Protein AF-A0A2E6AW25-F1 (afdb_monomer_lite)

Foldseek 3Di:
DPQDPPPPPPADDCLDPVNVPPPVFDQADQPPQDPRRPNPDHHLRDPSNCQPPSNPHDQDACVRVPQDPDDPPHQAHQYPCRVVVVGHRPCNCQGRPLEWDCDPQFPGHRVSRNHYPVPGHQQAKAKAFDEAEEEEAFDKDKIAIDIDGPVFAWDWKAKDWDDDDDWDWPDRIDRMIITTHHRDFIKIKMWMWIAGPVRHIHDIDIYIYTYDFDALQLQQDDPDCPPAARAGPQAFPKGKHKFFWAAFFDDQARWTKGFHLPQPQFSGIETERDRVDHDDGGKIKIWTFGWHADVNQIYGDDTPDMDTHDGNHHHQAAEDAQVQLDWAHDPSVSSQARGKHKYFFKFFADADPVGWTWIHDPRGIAIEHANREDDDDDDDDHGDTAGMAIARWHDDPRTIYGHGNYPCNRHPPRNPLPQQLPLVPPPDLDVVSLVQLVCCQVVNDPGDPNSQSNQPPVPPSGRDPVSSVVSVVSHVD

Structure (mmCIF, N/CA/C/O backbone):
data_AF-A0A2E6AW25-F1
#
_entry.id   AF-A0A2E6AW25-F1
#
loop_
_atom_site.group_PDB
_atom_site.id
_atom_site.type_symbol
_atom_site.label_atom_id
_atom_site.label_alt_id
_atom_site.label_comp_id
_atom_site.label_asym_id
_atom_site.label_entity_id
_atom_site.label_seq_id
_atom_site.pdbx_PDB_ins_code
_atom_site.Cartn_x
_atom_site.Cartn_y
_atom_site.Cartn_z
_atom_site.occupancy
_atom_site.B_iso_or_equiv
_atom_site.auth_seq_id
_atom_site.auth_comp_id
_atom_site.auth_asym_id
_atom_site.auth_atom_id
_atom_site.pdbx_PDB_model_num
ATOM 1 N N . SER A 1 1 ? 68.554 -39.407 -11.249 1.00 62.28 1 SER A N 1
ATOM 2 C CA . SER A 1 1 ? 69.117 -39.681 -12.580 1.00 62.28 1 SER A CA 1
ATOM 3 C C . SER A 1 1 ? 69.833 -41.032 -12.660 1.00 62.28 1 SER A C 1
ATOM 5 O O . SER A 1 1 ? 70.989 -41.160 -12.247 1.00 62.28 1 SER A O 1
ATOM 7 N N . ASN A 1 2 ? 69.134 -42.074 -13.118 1.00 74.50 2 ASN A N 1
ATOM 8 C CA . ASN A 1 2 ? 69.702 -43.386 -13.464 1.00 74.50 2 ASN A CA 1
ATOM 9 C C . ASN A 1 2 ? 69.580 -43.688 -14.982 1.00 74.50 2 ASN A C 1
ATOM 11 O O . ASN A 1 2 ? 70.095 -44.720 -15.431 1.00 74.50 2 ASN A O 1
ATOM 15 N N . GLY A 1 3 ? 68.975 -42.779 -15.760 1.00 69.31 3 GLY A N 1
ATOM 16 C CA . GLY A 1 3 ? 68.749 -42.876 -17.201 1.00 69.31 3 GLY A CA 1
ATOM 17 C C . GLY A 1 3 ? 67.619 -43.830 -17.592 1.00 69.31 3 GLY A C 1
ATOM 18 O O . GLY A 1 3 ? 67.667 -44.395 -18.690 1.00 69.31 3 GLY A O 1
ATOM 19 N N . ILE A 1 4 ? 66.675 -44.095 -16.687 1.00 74.06 4 ILE A N 1
ATOM 20 C CA . ILE A 1 4 ? 65.560 -45.031 -16.855 1.00 74.06 4 ILE A CA 1
ATOM 21 C C . ILE A 1 4 ? 64.271 -44.333 -16.407 1.00 74.06 4 ILE A C 1
ATOM 23 O O . ILE A 1 4 ? 64.254 -43.673 -15.378 1.00 74.06 4 ILE A O 1
ATOM 27 N N . ASP A 1 5 ? 63.208 -44.529 -17.183 1.00 76.62 5 ASP A N 1
ATOM 28 C CA . ASP A 1 5 ? 61.829 -44.193 -16.818 1.00 76.62 5 ASP A CA 1
ATOM 29 C C . ASP A 1 5 ? 61.361 -45.223 -15.771 1.00 76.62 5 ASP A C 1
ATOM 31 O O . ASP A 1 5 ? 61.081 -46.386 -16.102 1.00 76.62 5 ASP A O 1
ATOM 35 N N . ASP A 1 6 ? 61.446 -44.848 -14.492 1.00 79.75 6 ASP A N 1
ATOM 36 C CA . ASP A 1 6 ? 61.236 -45.761 -13.364 1.00 79.75 6 ASP A CA 1
ATOM 37 C C . ASP A 1 6 ? 59.734 -46.010 -13.086 1.00 79.75 6 ASP A C 1
ATOM 39 O O . ASP A 1 6 ? 59.400 -47.030 -12.462 1.00 79.75 6 ASP A O 1
ATOM 43 N N . ASP A 1 7 ? 58.829 -45.149 -13.569 1.00 79.81 7 ASP A N 1
ATOM 44 C CA . ASP A 1 7 ? 57.385 -45.209 -13.298 1.00 79.81 7 ASP A CA 1
ATOM 45 C C . ASP A 1 7 ? 56.513 -45.505 -14.549 1.00 79.81 7 ASP A C 1
ATOM 47 O O . ASP A 1 7 ? 55.413 -46.066 -14.428 1.00 79.81 7 ASP A O 1
ATOM 51 N N . GLY A 1 8 ? 57.074 -45.324 -15.745 1.00 73.38 8 GLY A N 1
ATOM 52 C CA . GLY A 1 8 ? 56.552 -45.744 -17.040 1.00 73.38 8 GLY A CA 1
ATOM 53 C C . GLY A 1 8 ? 55.705 -44.705 -17.774 1.00 73.38 8 GLY A C 1
ATOM 54 O O . GLY A 1 8 ? 54.926 -45.112 -18.652 1.00 73.38 8 GLY A O 1
ATOM 55 N N . ASP A 1 9 ? 55.781 -43.426 -17.414 1.00 78.94 9 ASP A N 1
ATOM 56 C CA . ASP A 1 9 ? 54.966 -42.357 -17.999 1.00 78.94 9 ASP A CA 1
ATOM 57 C C . ASP A 1 9 ? 55.545 -41.756 -19.301 1.00 78.94 9 ASP A C 1
ATOM 59 O O . ASP A 1 9 ? 54.823 -41.105 -20.068 1.00 78.94 9 ASP A O 1
ATOM 63 N N . GLY A 1 10 ? 56.789 -42.114 -19.634 1.00 72.50 10 GLY A N 1
ATOM 64 C CA . GLY A 1 10 ? 57.488 -41.727 -20.854 1.00 72.50 10 GLY A CA 1
ATOM 65 C C . GLY A 1 10 ? 58.559 -40.651 -20.675 1.00 72.50 10 GLY A C 1
ATOM 66 O O . GLY A 1 10 ? 59.230 -40.350 -21.670 1.00 72.50 10 GLY A O 1
ATOM 67 N N . TYR A 1 11 ? 58.745 -40.125 -19.466 1.00 71.50 11 TYR A N 1
ATOM 68 C CA . TYR A 1 11 ? 59.770 -39.143 -19.118 1.00 71.50 11 TYR A CA 1
ATOM 69 C C . TYR A 1 11 ? 60.916 -39.800 -18.322 1.00 71.50 11 TYR A C 1
ATOM 71 O O . TYR A 1 11 ? 60.773 -40.901 -17.793 1.00 71.50 11 TYR A O 1
ATOM 79 N N . ILE A 1 12 ? 62.127 -39.224 -18.356 1.00 72.81 12 ILE A N 1
ATOM 80 C CA . ILE A 1 12 ? 63.312 -39.822 -17.714 1.00 72.81 12 ILE A CA 1
ATOM 81 C C . ILE A 1 12 ? 64.069 -38.812 -16.858 1.00 72.81 12 ILE A C 1
ATOM 83 O O . ILE A 1 12 ? 64.417 -37.730 -17.309 1.00 72.81 12 ILE A O 1
ATOM 87 N N . ASP A 1 13 ? 64.465 -39.240 -15.662 1.00 75.31 13 ASP A N 1
ATOM 88 C CA . ASP A 1 13 ? 65.323 -38.475 -14.758 1.00 75.31 13 ASP A CA 1
ATOM 89 C C . ASP A 1 13 ? 64.780 -37.078 -14.385 1.00 75.31 13 ASP A C 1
ATOM 91 O O . ASP A 1 13 ? 63.896 -37.026 -13.548 1.00 75.31 13 ASP A O 1
ATOM 95 N N . CYS A 1 14 ? 65.357 -35.974 -14.882 1.00 71.06 14 CYS A N 1
ATOM 96 C CA . CYS A 1 14 ? 64.913 -34.610 -14.533 1.00 71.06 14 CYS A CA 1
ATOM 97 C C . CYS A 1 14 ? 63.809 -34.094 -15.462 1.00 71.06 14 CYS A C 1
ATOM 99 O O . CYS A 1 14 ? 63.148 -33.133 -15.113 1.00 71.06 14 CYS A O 1
ATOM 101 N N . ASP A 1 15 ? 63.566 -34.785 -16.578 1.00 65.56 15 ASP A N 1
ATOM 102 C CA . ASP A 1 15 ? 62.485 -34.472 -17.516 1.00 65.56 15 ASP A CA 1
ATOM 103 C C . ASP A 1 15 ? 61.124 -35.012 -17.009 1.00 65.56 15 ASP A C 1
ATOM 105 O O . ASP A 1 15 ? 60.108 -34.876 -17.689 1.00 65.56 15 ASP A O 1
ATOM 109 N N . ASP A 1 16 ? 61.119 -35.721 -15.871 1.00 70.00 16 ASP A N 1
ATOM 110 C CA . ASP A 1 16 ? 59.965 -36.365 -15.234 1.00 70.00 16 ASP A CA 1
ATOM 111 C C . ASP A 1 16 ? 59.467 -35.509 -14.056 1.00 70.00 16 ASP A C 1
ATOM 113 O O . ASP A 1 16 ? 60.199 -35.300 -13.086 1.00 70.00 16 ASP A O 1
ATOM 117 N N . PHE A 1 17 ? 58.203 -35.069 -14.126 1.00 69.88 17 PHE A N 1
ATOM 118 C CA . PHE A 1 17 ? 57.546 -34.183 -13.151 1.00 69.88 17 PHE A CA 1
ATOM 119 C C . PHE A 1 17 ? 57.568 -34.724 -11.709 1.00 69.88 17 PHE A C 1
ATOM 121 O O . PHE A 1 17 ? 57.555 -33.970 -10.730 1.00 69.88 17 PHE A O 1
ATOM 128 N N . ASP A 1 18 ? 57.622 -36.048 -11.530 1.00 70.12 18 ASP A N 1
ATOM 129 C CA . ASP A 1 18 ? 57.731 -36.643 -10.196 1.00 70.12 18 ASP A CA 1
ATOM 130 C C . ASP A 1 18 ? 59.129 -36.421 -9.565 1.00 70.12 18 ASP A C 1
ATOM 132 O O . ASP A 1 18 ? 59.319 -36.658 -8.361 1.00 70.12 18 ASP A O 1
ATOM 136 N N . CYS A 1 19 ? 60.099 -35.913 -10.338 1.00 70.06 19 CYS A N 1
ATOM 137 C CA . CYS A 1 19 ? 61.473 -35.621 -9.929 1.00 70.06 19 CYS A CA 1
ATOM 138 C C . CYS A 1 19 ? 61.798 -34.125 -9.716 1.00 70.06 19 CYS A C 1
ATOM 140 O O . CYS A 1 19 ? 62.898 -33.853 -9.223 1.00 70.06 19 CYS A O 1
ATOM 142 N N . ASP A 1 20 ? 60.863 -33.186 -9.933 1.00 63.09 20 ASP A N 1
ATOM 143 C CA . ASP A 1 20 ? 61.022 -31.704 -9.874 1.00 63.09 20 ASP A CA 1
ATOM 144 C C . ASP A 1 20 ? 61.648 -31.133 -8.584 1.00 63.09 20 ASP A C 1
ATOM 146 O O . ASP A 1 20 ? 62.004 -29.961 -8.484 1.00 63.09 20 ASP A O 1
ATOM 150 N N . ASN A 1 21 ? 61.764 -31.938 -7.527 1.00 57.97 21 ASN A N 1
ATOM 151 C CA . ASN A 1 21 ? 62.342 -31.520 -6.247 1.00 57.97 21 ASN A CA 1
ATOM 152 C C . ASN A 1 21 ? 63.506 -32.409 -5.776 1.00 57.97 21 ASN A C 1
ATOM 154 O O . ASN A 1 21 ? 63.920 -32.331 -4.609 1.00 57.97 21 ASN A O 1
ATOM 158 N N . ASP A 1 22 ? 64.047 -33.273 -6.641 1.00 68.56 22 ASP A N 1
ATOM 159 C CA . ASP A 1 22 ? 65.245 -34.046 -6.325 1.00 68.56 22 ASP A CA 1
ATOM 160 C C . ASP A 1 22 ? 66.487 -33.148 -6.365 1.00 68.56 22 ASP A C 1
ATOM 162 O O . ASP A 1 22 ? 66.769 -32.439 -7.323 1.00 68.56 22 ASP A O 1
ATOM 166 N N . 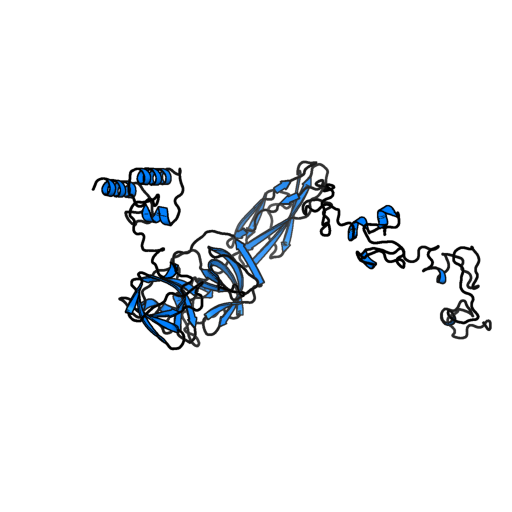SER A 1 23 ? 67.305 -33.237 -5.317 1.00 64.88 23 SER A N 1
ATOM 167 C CA . SER A 1 23 ? 68.558 -32.483 -5.168 1.00 64.88 23 SER A CA 1
ATOM 168 C C . SER A 1 23 ? 69.595 -32.661 -6.293 1.00 64.88 23 SER A C 1
ATOM 170 O O . SER A 1 23 ? 70.624 -31.981 -6.271 1.00 64.88 23 SER A O 1
ATOM 172 N N . ASN A 1 24 ? 69.386 -33.610 -7.209 1.00 69.81 24 ASN A N 1
ATOM 173 C CA . ASN A 1 24 ? 70.251 -33.864 -8.358 1.00 69.81 24 ASN A CA 1
ATOM 174 C C . ASN A 1 24 ? 69.780 -33.193 -9.664 1.00 69.81 24 ASN A C 1
ATOM 176 O O . ASN A 1 24 ? 70.540 -33.274 -10.629 1.00 69.81 24 ASN A O 1
ATOM 180 N N . CYS A 1 25 ? 68.613 -32.541 -9.685 1.00 66.56 25 CYS A N 1
ATOM 181 C CA . CYS A 1 25 ? 68.139 -31.708 -10.794 1.00 66.56 25 CYS A CA 1
ATOM 182 C C . CYS A 1 25 ? 68.408 -30.229 -10.441 1.00 66.56 25 CYS A C 1
ATOM 184 O O . CYS A 1 25 ? 67.963 -29.765 -9.385 1.00 66.56 25 CYS A O 1
ATOM 186 N N . PRO A 1 26 ? 69.267 -29.512 -11.194 1.00 66.88 26 PRO A N 1
ATOM 187 C CA . PRO A 1 26 ? 69.482 -28.080 -10.980 1.00 66.88 26 PRO A CA 1
ATOM 188 C C . PRO A 1 26 ? 68.188 -27.304 -11.264 1.00 66.88 26 PRO A C 1
ATOM 190 O O . PRO A 1 26 ? 67.349 -27.801 -11.987 1.00 66.88 26 PRO A O 1
ATOM 193 N N . SER A 1 27 ? 68.020 -26.109 -10.693 1.00 70.06 27 SER A N 1
ATOM 194 C CA . SER A 1 27 ? 66.897 -25.227 -11.054 1.00 70.06 27 SER A CA 1
ATOM 195 C C . SER A 1 27 ? 67.253 -24.367 -12.266 1.00 70.06 27 SER A C 1
ATOM 197 O O . SER A 1 27 ? 68.394 -23.888 -12.334 1.00 70.06 27 SER A O 1
ATOM 199 N N . GLU A 1 28 ? 66.278 -24.118 -13.136 1.00 77.38 28 GLU A N 1
ATOM 200 C CA . GLU A 1 28 ? 66.432 -23.311 -14.348 1.00 77.38 28 GLU A CA 1
ATOM 201 C C . GLU A 1 28 ? 66.723 -21.821 -14.065 1.00 77.38 28 GLU A C 1
ATOM 203 O O . GLU A 1 28 ? 66.296 -21.258 -13.045 1.00 77.38 28 GLU A O 1
ATOM 208 N N . ILE A 1 29 ? 67.474 -21.153 -14.953 1.00 80.88 29 ILE A N 1
ATOM 209 C CA . ILE A 1 29 ? 67.666 -19.693 -14.926 1.00 80.88 29 ILE A CA 1
ATOM 210 C C . ILE A 1 29 ? 66.966 -19.085 -16.142 1.00 80.88 29 ILE A C 1
ATOM 212 O O . ILE A 1 29 ? 67.524 -18.970 -17.225 1.00 80.88 29 ILE A O 1
ATOM 216 N N . CYS A 1 30 ? 65.770 -18.555 -15.902 1.00 80.19 30 CYS A N 1
ATOM 217 C CA . CYS A 1 30 ? 64.782 -18.182 -16.918 1.00 80.19 30 CYS A CA 1
ATOM 218 C C . CYS A 1 30 ? 65.100 -16.971 -17.829 1.00 80.19 30 CYS A C 1
ATOM 220 O O . CYS A 1 30 ? 64.184 -16.341 -18.364 1.00 80.19 30 CYS A O 1
ATOM 222 N N . ASN A 1 31 ? 66.359 -16.541 -17.950 1.00 80.19 31 ASN A N 1
ATOM 223 C CA . ASN A 1 31 ? 66.732 -15.390 -18.784 1.00 80.19 31 ASN A CA 1
ATOM 224 C C . ASN A 1 31 ? 68.147 -15.430 -19.382 1.00 80.19 31 ASN A C 1
ATOM 226 O O . ASN A 1 31 ? 68.674 -14.374 -19.770 1.00 80.19 31 ASN A O 1
ATOM 230 N N . ASP A 1 32 ? 68.784 -16.596 -19.435 1.00 80.44 32 ASP A N 1
ATOM 231 C CA . ASP A 1 32 ? 70.156 -16.741 -19.921 1.00 80.44 32 ASP A CA 1
ATOM 232 C C . ASP A 1 32 ? 70.287 -17.509 -21.251 1.00 80.44 32 ASP A C 1
ATOM 234 O O . ASP A 1 32 ? 71.384 -17.545 -21.830 1.00 80.44 32 ASP A O 1
ATOM 238 N N . ALA A 1 33 ? 69.160 -17.973 -21.804 1.00 78.44 33 ALA A N 1
ATOM 239 C CA . ALA A 1 33 ? 69.016 -18.707 -23.060 1.00 78.44 33 ALA A CA 1
ATOM 240 C C . ALA A 1 33 ? 69.780 -20.035 -23.103 1.00 78.44 33 ALA A C 1
ATOM 242 O O . ALA A 1 33 ? 70.220 -20.477 -24.176 1.00 78.44 33 ALA A O 1
ATOM 243 N N . ILE A 1 34 ? 69.974 -20.652 -21.941 1.00 78.62 34 ILE A N 1
ATOM 244 C CA . ILE A 1 34 ? 70.580 -21.965 -21.764 1.00 78.62 34 ILE A CA 1
ATOM 245 C C . ILE A 1 34 ? 69.573 -22.840 -21.018 1.00 78.62 34 ILE A C 1
ATOM 247 O O . ILE A 1 34 ? 68.881 -22.364 -20.144 1.00 78.62 34 ILE A O 1
ATOM 251 N N . ASP A 1 35 ? 69.541 -24.117 -21.374 1.00 77.12 35 ASP A N 1
ATOM 252 C CA . ASP A 1 35 ? 68.818 -25.177 -20.665 1.00 77.12 35 ASP A CA 1
ATOM 253 C C . ASP A 1 35 ? 69.717 -25.624 -19.496 1.00 77.12 35 ASP A C 1
ATOM 255 O O . ASP A 1 35 ? 70.760 -26.269 -19.708 1.00 77.12 35 ASP A O 1
ATOM 259 N N . ASN A 1 36 ? 69.477 -25.080 -18.303 1.00 78.06 36 ASN A N 1
ATOM 260 C CA . ASN A 1 36 ? 70.304 -25.270 -17.112 1.00 78.06 36 ASN A CA 1
ATOM 261 C C . ASN A 1 36 ? 69.961 -26.547 -16.345 1.00 78.06 36 ASN A C 1
ATOM 263 O O . ASN A 1 36 ? 70.868 -27.092 -15.693 1.00 78.06 36 ASN A O 1
ATOM 267 N N . ASP A 1 37 ? 68.718 -27.010 -16.400 1.00 72.25 37 ASP A N 1
ATOM 268 C CA . ASP A 1 37 ? 68.268 -28.231 -15.731 1.00 72.25 37 ASP A CA 1
ATOM 269 C C . ASP A 1 37 ? 68.292 -29.482 -16.626 1.00 72.25 37 ASP A C 1
ATOM 271 O O . ASP A 1 37 ? 68.499 -30.592 -16.120 1.00 72.25 37 ASP A O 1
ATOM 275 N N . GLY A 1 38 ? 68.330 -29.289 -17.943 1.00 74.88 38 GLY A N 1
ATOM 276 C CA . GLY A 1 38 ? 68.606 -30.295 -18.959 1.00 74.88 38 GLY A CA 1
ATOM 277 C C . GLY A 1 38 ? 67.370 -30.932 -19.590 1.00 74.88 38 GLY A C 1
ATOM 278 O O . GLY A 1 38 ? 67.557 -31.962 -20.251 1.00 74.88 38 GLY A O 1
ATOM 279 N N . ASP A 1 39 ? 66.176 -30.368 -19.393 1.00 70.81 39 ASP A N 1
ATOM 280 C CA . ASP A 1 39 ? 64.889 -30.941 -19.812 1.00 70.81 39 ASP A CA 1
ATOM 281 C C . ASP A 1 39 ? 64.539 -30.693 -21.302 1.00 70.81 39 ASP A C 1
ATOM 283 O O . ASP A 1 39 ? 63.623 -31.295 -21.880 1.00 70.81 39 ASP A O 1
ATOM 287 N N . GLY A 1 40 ? 65.339 -29.859 -21.976 1.00 73.75 40 GLY A N 1
ATOM 288 C CA . GLY A 1 40 ? 65.220 -29.530 -23.392 1.00 73.75 40 GLY A CA 1
ATOM 289 C C . GLY A 1 40 ? 64.474 -28.232 -23.709 1.00 73.75 40 GLY A C 1
ATOM 290 O O . GLY A 1 40 ? 64.355 -27.912 -24.906 1.00 73.75 40 GLY A O 1
ATOM 291 N N . TYR A 1 41 ? 64.012 -27.486 -22.707 1.00 76.81 41 TYR A N 1
ATOM 292 C CA . TYR A 1 41 ? 63.411 -26.161 -22.835 1.00 76.81 41 TYR A CA 1
ATOM 293 C C . TYR A 1 41 ? 64.384 -25.065 -22.355 1.00 76.81 41 TYR A C 1
ATOM 295 O O . TYR A 1 41 ? 65.447 -25.341 -21.814 1.00 76.81 41 TYR A O 1
ATOM 303 N N . ILE A 1 42 ? 64.148 -23.809 -22.763 1.00 81.19 42 ILE A N 1
ATOM 304 C CA . ILE A 1 42 ? 65.012 -22.674 -22.388 1.00 81.19 42 ILE A CA 1
ATOM 305 C C . ILE A 1 42 ? 64.165 -21.457 -22.030 1.00 81.19 42 ILE A C 1
ATOM 307 O O . ILE A 1 42 ? 63.219 -21.121 -22.749 1.00 81.19 42 ILE A O 1
ATOM 311 N N . ASP A 1 43 ? 64.580 -20.729 -20.994 1.00 80.62 43 ASP A N 1
ATOM 312 C CA . ASP A 1 43 ? 63.952 -19.485 -20.542 1.00 80.62 43 ASP A CA 1
ATOM 313 C C . ASP A 1 43 ? 62.413 -19.593 -20.450 1.00 80.62 43 ASP A C 1
ATOM 315 O O . ASP A 1 43 ? 61.866 -20.486 -19.833 1.00 80.62 43 ASP A O 1
ATOM 319 N N . CYS A 1 44 ? 61.677 -18.681 -21.086 1.00 77.25 44 CYS A N 1
ATOM 320 C CA . CYS A 1 44 ? 60.221 -18.588 -20.988 1.00 77.25 44 CYS A CA 1
ATOM 321 C C . CYS A 1 44 ? 59.451 -19.612 -21.824 1.00 77.25 44 CYS A C 1
ATOM 323 O O . CYS A 1 44 ? 58.222 -19.583 -21.824 1.00 77.25 44 CYS A O 1
ATOM 325 N N . ASP A 1 45 ? 60.160 -20.440 -22.591 1.00 75.75 45 ASP A N 1
ATOM 326 C CA . ASP A 1 45 ? 59.566 -21.604 -23.242 1.00 75.75 45 ASP A CA 1
ATOM 327 C C . ASP A 1 45 ? 59.619 -22.841 -22.318 1.00 75.75 45 ASP A C 1
ATOM 329 O O . ASP A 1 45 ? 59.077 -23.884 -22.688 1.00 75.75 45 ASP A O 1
ATOM 333 N N . ASP A 1 46 ? 60.253 -22.711 -21.145 1.00 74.19 46 ASP A N 1
ATOM 334 C CA . ASP A 1 46 ? 60.354 -23.700 -20.073 1.00 74.19 46 ASP A CA 1
ATOM 335 C C . ASP A 1 46 ? 59.205 -23.559 -19.062 1.00 74.19 46 ASP A C 1
ATOM 337 O O . ASP A 1 46 ? 58.871 -22.453 -18.623 1.00 74.19 46 ASP A O 1
ATOM 341 N N . PHE A 1 47 ? 58.585 -24.681 -18.693 1.00 73.38 47 PHE A N 1
ATOM 342 C CA . PHE A 1 47 ? 57.444 -24.702 -17.776 1.00 73.38 47 PHE A CA 1
ATOM 343 C C . PHE A 1 47 ? 57.841 -24.321 -16.343 1.00 73.38 47 PHE A C 1
ATOM 345 O O . PHE A 1 47 ? 57.049 -23.692 -15.632 1.00 73.38 47 PHE A O 1
ATOM 352 N N . ASP A 1 48 ? 59.079 -24.597 -15.931 1.00 72.94 48 ASP A N 1
ATOM 353 C CA . ASP A 1 48 ? 59.583 -24.220 -14.608 1.00 72.94 48 ASP A CA 1
ATOM 354 C C . ASP A 1 48 ? 59.800 -22.703 -14.477 1.00 72.94 48 ASP A C 1
ATOM 356 O O . ASP A 1 48 ? 59.864 -22.150 -13.370 1.00 72.94 48 ASP A O 1
ATOM 360 N N . CYS A 1 49 ? 59.783 -21.996 -15.608 1.00 72.69 49 CYS A N 1
ATOM 361 C CA . CYS A 1 49 ? 59.879 -20.547 -15.714 1.00 72.69 49 CYS A CA 1
ATOM 362 C C . CYS A 1 49 ? 58.528 -19.815 -15.794 1.00 72.69 49 CYS A C 1
ATOM 364 O O . CYS A 1 49 ? 58.512 -18.578 -15.798 1.00 72.69 49 CYS A O 1
ATOM 366 N N . ASP A 1 50 ? 57.391 -20.524 -15.754 1.00 68.94 50 ASP A N 1
ATOM 367 C CA . ASP A 1 50 ? 56.032 -19.953 -15.865 1.00 68.94 50 ASP A CA 1
ATOM 368 C C . ASP A 1 50 ? 55.710 -18.896 -14.786 1.00 68.94 50 ASP A C 1
ATOM 370 O O . ASP A 1 50 ? 54.826 -18.051 -14.956 1.00 68.94 50 ASP A O 1
ATOM 374 N N . ASN A 1 51 ? 56.439 -18.915 -13.665 1.00 59.53 51 ASN A N 1
ATOM 375 C CA . ASN A 1 51 ? 56.276 -17.971 -12.556 1.00 59.53 51 ASN A CA 1
ATOM 376 C C . ASN A 1 51 ? 57.447 -16.986 -12.398 1.00 59.53 51 ASN A C 1
ATOM 378 O O . ASN A 1 51 ? 57.456 -16.204 -11.441 1.00 59.53 51 ASN A O 1
ATOM 382 N N . ASP A 1 52 ? 58.428 -16.999 -13.305 1.00 72.25 52 ASP A N 1
ATOM 383 C CA . ASP A 1 52 ? 59.547 -16.062 -13.263 1.00 72.25 52 ASP A CA 1
ATOM 384 C C . ASP A 1 52 ? 59.149 -14.689 -13.833 1.00 72.25 52 ASP A C 1
ATOM 386 O O . ASP A 1 52 ? 58.437 -14.554 -14.834 1.00 72.25 52 ASP A O 1
ATOM 390 N N . VAL A 1 53 ? 59.638 -13.629 -13.188 1.00 63.47 53 VAL A N 1
ATOM 391 C CA . VAL A 1 53 ? 59.359 -12.231 -13.556 1.00 63.47 53 VAL A CA 1
ATOM 392 C C . VAL A 1 53 ? 59.890 -11.896 -14.957 1.00 63.47 53 VAL A C 1
ATOM 394 O O . VAL A 1 53 ? 59.344 -11.014 -15.622 1.00 63.47 53 VAL A O 1
ATOM 397 N N . ALA A 1 54 ? 60.927 -12.589 -15.435 1.00 67.19 54 ALA A N 1
ATOM 398 C CA . ALA A 1 54 ? 61.444 -12.443 -16.793 1.00 67.19 54 ALA A CA 1
ATOM 399 C C . ALA A 1 54 ? 60.471 -12.965 -17.868 1.00 67.19 54 ALA A C 1
ATOM 401 O O . ALA A 1 54 ? 60.519 -12.480 -19.000 1.00 67.19 54 ALA A O 1
ATOM 402 N N . CYS A 1 55 ? 59.563 -13.875 -17.497 1.00 66.19 55 CYS A N 1
ATOM 403 C CA . CYS A 1 55 ? 58.675 -14.612 -18.398 1.00 66.19 55 CYS A CA 1
ATOM 404 C C . CYS A 1 55 ? 57.190 -14.253 -18.262 1.00 66.19 55 CYS A C 1
ATOM 406 O O . CYS A 1 55 ? 56.339 -14.818 -18.943 1.00 66.19 55 CYS A O 1
ATOM 408 N N . GLY A 1 56 ? 56.874 -13.236 -17.455 1.00 58.75 56 GLY A N 1
ATOM 409 C CA . GLY A 1 56 ? 55.513 -12.712 -17.312 1.00 58.75 56 GLY A CA 1
ATOM 410 C C . GLY A 1 56 ? 54.681 -13.385 -16.218 1.00 58.75 56 GLY A C 1
ATOM 411 O O . GLY A 1 56 ? 53.476 -13.136 -16.144 1.00 58.75 56 GLY A O 1
ATOM 412 N N . GLY A 1 57 ? 55.304 -14.174 -15.339 1.00 50.69 57 GLY A N 1
ATOM 413 C CA . GLY A 1 57 ? 54.661 -14.771 -14.172 1.00 50.69 57 GLY A CA 1
ATOM 414 C C . GLY A 1 57 ? 54.244 -13.731 -13.123 1.00 50.69 57 GLY A C 1
ATOM 415 O O . GLY A 1 57 ? 55.080 -13.155 -12.430 1.00 50.69 57 GLY A O 1
ATOM 416 N N . ALA A 1 58 ? 52.929 -13.510 -13.014 1.00 52.03 58 ALA A N 1
ATOM 417 C CA . ALA A 1 58 ? 52.203 -12.726 -12.003 1.00 52.03 58 ALA A CA 1
ATOM 418 C C . ALA A 1 58 ? 52.601 -11.239 -11.832 1.00 52.03 58 ALA A C 1
ATOM 420 O O . ALA A 1 58 ? 53.099 -10.802 -10.783 1.00 52.03 58 ALA A O 1
ATOM 421 N N . SER A 1 59 ? 52.236 -10.407 -12.814 1.00 60.72 59 SER A N 1
ATOM 422 C CA . SER A 1 59 ? 51.953 -8.997 -12.533 1.00 60.72 59 SER A CA 1
ATOM 423 C C . SER A 1 59 ? 50.800 -8.925 -11.531 1.00 60.72 59 SER A C 1
ATOM 425 O O . SER A 1 59 ? 49.697 -9.417 -11.762 1.00 60.72 59 SER A O 1
ATOM 427 N N . GLY A 1 60 ? 51.082 -8.371 -10.361 1.00 68.75 60 GLY A N 1
ATOM 428 C CA . GLY A 1 60 ? 50.088 -8.138 -9.336 1.00 68.75 60 GLY A CA 1
ATOM 429 C C . GLY A 1 60 ? 48.966 -7.239 -9.843 1.00 68.75 60 GLY A C 1
ATOM 430 O O . GLY A 1 60 ? 49.116 -6.522 -10.832 1.00 68.75 60 GLY A O 1
ATOM 431 N N . SER A 1 61 ? 47.834 -7.273 -9.156 1.00 83.25 61 SER A N 1
ATOM 432 C CA . SER A 1 61 ? 46.673 -6.457 -9.490 1.00 83.25 61 SER A CA 1
ATOM 433 C C . SER A 1 61 ? 46.007 -5.994 -8.198 1.00 83.25 61 SER A C 1
ATOM 435 O O . SER A 1 61 ? 46.011 -6.701 -7.186 1.00 83.25 61 SER A O 1
ATOM 437 N N . CYS A 1 62 ? 45.429 -4.804 -8.210 1.00 81.81 62 CYS A N 1
ATOM 438 C CA . CYS A 1 62 ? 44.664 -4.258 -7.102 1.00 81.81 62 CYS A CA 1
ATOM 439 C C . CYS A 1 62 ? 43.363 -5.009 -6.846 1.00 81.81 62 CYS A C 1
ATOM 441 O O . CYS A 1 62 ? 42.915 -5.038 -5.703 1.00 81.81 62 CYS A O 1
ATOM 443 N N . ALA A 1 63 ? 42.812 -5.707 -7.839 1.00 76.56 63 ALA A N 1
ATOM 444 C CA . ALA A 1 63 ? 41.736 -6.669 -7.611 1.00 76.56 63 ALA A CA 1
ATOM 445 C C . ALA A 1 63 ? 42.178 -7.814 -6.680 1.00 76.56 63 ALA A C 1
ATOM 447 O O . ALA A 1 63 ? 41.387 -8.289 -5.867 1.00 76.56 63 ALA A O 1
ATOM 448 N N . LEU A 1 64 ? 43.442 -8.244 -6.783 1.00 79.69 64 LEU A N 1
ATOM 449 C CA . LEU A 1 64 ? 44.012 -9.313 -5.959 1.00 79.69 64 LEU A CA 1
ATOM 450 C C . LEU A 1 64 ? 44.510 -8.803 -4.600 1.00 79.69 64 LEU A C 1
ATOM 452 O O . LEU A 1 64 ? 44.331 -9.468 -3.581 1.00 79.69 64 LEU A O 1
ATOM 456 N N . TYR A 1 65 ? 45.166 -7.644 -4.584 1.00 83.19 65 TYR A N 1
ATOM 457 C CA . TYR A 1 65 ? 45.805 -7.095 -3.386 1.00 83.19 65 TYR A CA 1
ATOM 458 C C . TYR A 1 65 ? 44.868 -6.264 -2.509 1.00 83.19 65 TYR A C 1
ATOM 460 O O . TYR A 1 65 ? 45.129 -6.115 -1.314 1.00 83.19 65 TYR A O 1
ATOM 468 N N . GLY A 1 66 ? 43.788 -5.737 -3.084 1.00 74.69 66 GLY A N 1
ATOM 469 C CA . GLY A 1 66 ? 42.963 -4.706 -2.469 1.00 74.69 66 GLY A CA 1
ATOM 470 C C . GLY A 1 66 ? 43.675 -3.352 -2.391 1.00 74.69 66 GLY A C 1
ATOM 471 O O . GLY A 1 66 ? 44.878 -3.228 -2.633 1.00 74.69 66 GLY A O 1
ATOM 472 N N . CYS A 1 67 ? 42.922 -2.318 -2.022 1.00 85.44 67 CYS A N 1
ATOM 473 C CA . CYS A 1 67 ? 43.451 -0.969 -1.821 1.00 85.44 67 CYS A CA 1
ATOM 474 C C . CYS A 1 67 ? 44.102 -0.876 -0.443 1.00 85.44 67 CYS A C 1
ATOM 476 O O . CYS A 1 67 ? 43.451 -0.597 0.565 1.00 85.44 67 CYS A O 1
ATOM 478 N N . VAL A 1 68 ? 45.387 -1.213 -0.395 1.00 79.88 68 VAL A N 1
ATOM 479 C CA . VAL A 1 68 ? 46.163 -1.398 0.835 1.00 79.88 68 VAL A CA 1
ATOM 480 C C . VAL A 1 68 ? 47.368 -0.465 0.866 1.00 79.88 68 VAL A C 1
ATOM 482 O O . VAL A 1 68 ? 47.887 -0.067 -0.177 1.00 79.88 68 VAL A O 1
ATOM 485 N N . GLU A 1 69 ? 47.858 -0.138 2.067 1.00 82.69 69 GLU A N 1
ATOM 486 C CA . GLU A 1 69 ? 49.112 0.611 2.215 1.00 82.69 69 GLU A CA 1
ATOM 487 C C . GLU A 1 69 ? 50.296 -0.096 1.523 1.00 82.69 69 GLU A C 1
ATOM 489 O O . GLU A 1 69 ? 50.244 -1.285 1.189 1.00 82.69 69 GLU A O 1
ATOM 494 N N . TYR A 1 70 ? 51.388 0.650 1.315 1.00 84.19 70 TYR A N 1
ATOM 495 C CA . TYR A 1 70 ? 52.586 0.158 0.634 1.00 84.19 70 TYR A CA 1
ATOM 496 C C . TYR A 1 70 ? 53.036 -1.200 1.174 1.00 84.19 70 TYR A C 1
ATOM 498 O O . TYR A 1 70 ? 53.437 -1.336 2.333 1.00 84.19 70 TYR A O 1
ATOM 506 N N . THR A 1 71 ? 53.006 -2.196 0.292 1.00 81.00 71 THR A N 1
ATOM 507 C CA . THR A 1 71 ? 53.354 -3.574 0.615 1.00 81.00 71 THR A CA 1
ATOM 508 C C . THR A 1 71 ? 54.579 -3.955 -0.216 1.00 81.00 71 THR A C 1
ATOM 510 O O . THR A 1 71 ? 54.451 -4.213 -1.414 1.00 81.00 71 THR A O 1
ATOM 513 N N . PRO A 1 72 ? 55.786 -3.989 0.387 1.00 77.88 72 PRO A N 1
ATOM 514 C CA . PRO A 1 72 ? 57.044 -4.179 -0.341 1.00 77.88 72 PRO A CA 1
ATOM 515 C C . PRO A 1 72 ? 57.152 -5.501 -1.111 1.00 77.88 72 PRO A C 1
ATOM 517 O O . PRO A 1 72 ? 58.024 -5.634 -1.961 1.00 77.88 72 PRO A O 1
ATOM 520 N N . SER A 1 73 ? 56.326 -6.490 -0.763 1.00 76.69 73 SER A N 1
ATOM 521 C CA . SER A 1 73 ? 56.291 -7.814 -1.387 1.00 76.69 73 SER A CA 1
ATOM 522 C C . SER A 1 73 ? 55.377 -7.900 -2.610 1.00 76.69 73 SER A C 1
ATOM 524 O O . SER A 1 73 ? 55.395 -8.925 -3.282 1.00 76.69 73 SER A O 1
ATOM 526 N N . ASN A 1 74 ? 54.574 -6.870 -2.892 1.00 78.38 74 ASN A N 1
ATOM 527 C CA . ASN A 1 74 ? 53.694 -6.858 -4.057 1.00 78.38 74 ASN A CA 1
ATOM 528 C C . ASN A 1 74 ? 54.485 -6.462 -5.308 1.00 78.38 74 ASN A C 1
ATOM 530 O O . ASN A 1 74 ? 55.295 -5.532 -5.262 1.00 78.38 74 ASN A O 1
ATOM 534 N N . SER A 1 75 ? 54.219 -7.128 -6.434 1.00 80.19 75 SER A N 1
ATOM 535 C CA . SER A 1 75 ? 54.907 -6.856 -7.705 1.00 80.19 75 SER A CA 1
ATOM 536 C C . SER A 1 75 ? 54.525 -5.504 -8.332 1.00 80.19 75 SER A C 1
ATOM 538 O O . SER A 1 75 ? 55.251 -4.995 -9.180 1.00 80.19 75 SER A O 1
ATOM 540 N N . CYS A 1 76 ? 53.452 -4.874 -7.849 1.00 83.56 76 CYS A N 1
ATOM 541 C CA . CYS A 1 76 ? 53.031 -3.497 -8.118 1.00 83.56 76 CYS A CA 1
ATOM 542 C C . CYS A 1 76 ? 52.236 -2.959 -6.911 1.00 83.56 76 CYS A C 1
ATOM 544 O O . CYS A 1 76 ? 51.903 -3.716 -5.996 1.00 83.56 76 CYS A O 1
ATOM 546 N N . GLN A 1 77 ? 51.974 -1.652 -6.850 1.00 88.25 77 GLN A N 1
ATOM 547 C CA . GLN A 1 77 ? 51.384 -1.007 -5.670 1.00 88.25 77 GLN A CA 1
ATOM 548 C C . GLN A 1 77 ? 49.949 -0.517 -5.906 1.00 88.25 77 GLN A C 1
ATOM 550 O O . GLN A 1 77 ? 49.624 -0.032 -6.986 1.00 88.25 77 GLN A O 1
ATOM 555 N N . CYS A 1 78 ? 49.123 -0.617 -4.856 1.00 85.88 78 CYS A N 1
ATOM 556 C CA . CYS A 1 78 ? 47.690 -0.284 -4.853 1.00 85.88 78 CYS A CA 1
ATOM 557 C C . CYS A 1 78 ? 47.335 0.811 -3.838 1.00 85.88 78 CYS A C 1
ATOM 559 O O . CYS A 1 78 ? 46.382 0.682 -3.073 1.00 85.88 78 CYS A O 1
ATOM 561 N N . ASN A 1 79 ? 48.158 1.859 -3.796 1.00 82.69 79 ASN A N 1
ATOM 562 C CA . ASN A 1 79 ? 48.000 3.024 -2.926 1.00 82.69 79 ASN A CA 1
ATOM 563 C C . ASN A 1 79 ? 48.382 4.311 -3.659 1.00 82.69 79 ASN A C 1
ATOM 565 O O . ASN A 1 79 ? 49.228 4.283 -4.550 1.00 82.69 79 ASN A O 1
ATOM 569 N N . ASP A 1 80 ? 47.864 5.433 -3.166 1.00 82.94 80 ASP A N 1
ATOM 570 C CA . ASP A 1 80 ? 47.997 6.796 -3.708 1.00 82.94 80 ASP A CA 1
ATOM 571 C C . ASP A 1 80 ? 49.430 7.278 -3.958 1.00 82.94 80 ASP A C 1
ATOM 573 O O . ASP A 1 80 ? 49.660 8.215 -4.718 1.00 82.94 80 ASP A O 1
ATOM 577 N N . MET A 1 81 ? 50.429 6.639 -3.348 1.00 81.44 81 MET A N 1
ATOM 578 C CA . MET A 1 81 ? 51.829 7.001 -3.560 1.00 81.44 81 MET A CA 1
ATOM 579 C C . MET A 1 81 ? 52.443 6.319 -4.790 1.00 81.44 81 MET A C 1
ATOM 581 O O . MET A 1 81 ? 53.500 6.760 -5.245 1.00 81.44 81 MET A O 1
ATOM 585 N N . CYS A 1 82 ? 51.821 5.276 -5.352 1.00 82.12 82 CYS A N 1
ATOM 586 C CA . CYS A 1 82 ? 52.392 4.495 -6.454 1.00 82.12 82 CYS A CA 1
ATOM 587 C C . CYS A 1 82 ? 52.637 5.330 -7.720 1.00 82.12 82 CYS A C 1
ATOM 589 O O . CYS A 1 82 ? 53.606 5.086 -8.441 1.00 82.12 82 CYS A O 1
ATOM 591 N N . GLU A 1 83 ? 51.824 6.363 -7.963 1.00 79.56 83 GLU A N 1
ATOM 592 C CA . GLU A 1 83 ? 51.957 7.247 -9.126 1.00 79.56 83 GLU A CA 1
ATOM 593 C C . GLU A 1 83 ? 53.246 8.067 -9.063 1.00 79.56 83 GLU A C 1
ATOM 595 O O . GLU A 1 83 ? 53.937 8.250 -10.067 1.00 79.56 83 GLU A O 1
ATOM 600 N N . GLN A 1 84 ? 53.626 8.507 -7.859 1.00 79.38 84 GLN A N 1
ATOM 601 C CA . GLN A 1 84 ? 54.870 9.242 -7.639 1.00 79.38 84 GLN A CA 1
ATOM 602 C C . GLN A 1 84 ? 56.103 8.374 -7.925 1.00 79.38 84 GLN A C 1
ATOM 604 O O . GLN A 1 84 ? 57.149 8.892 -8.326 1.00 79.38 84 GLN A O 1
ATOM 609 N N . PHE A 1 85 ? 55.987 7.063 -7.712 1.00 80.25 85 PHE A N 1
ATOM 610 C CA . PHE A 1 85 ? 57.074 6.103 -7.886 1.00 80.25 85 PHE A CA 1
ATOM 611 C C . PHE A 1 85 ? 56.993 5.321 -9.204 1.00 80.25 85 PHE A C 1
ATOM 613 O O . PHE A 1 85 ? 57.926 4.579 -9.510 1.00 80.25 85 PHE A O 1
ATOM 620 N N . GLY A 1 86 ? 55.937 5.522 -10.002 1.00 81.75 86 GLY A N 1
ATOM 621 C CA . GLY A 1 86 ? 55.742 4.888 -11.307 1.00 81.75 86 GLY A CA 1
ATOM 622 C C . GLY A 1 86 ? 55.620 3.366 -11.236 1.00 81.75 86 GLY A C 1
ATOM 623 O O . GLY A 1 86 ? 56.101 2.682 -12.135 1.00 81.75 86 GLY A O 1
ATOM 624 N N . ASN A 1 87 ? 55.048 2.838 -10.152 1.00 83.94 87 ASN A N 1
ATOM 625 C CA . ASN A 1 87 ? 54.961 1.400 -9.873 1.00 83.94 87 ASN A CA 1
ATOM 626 C C . ASN A 1 87 ? 53.541 0.940 -9.502 1.00 83.94 87 ASN A C 1
ATOM 628 O O . ASN A 1 87 ? 53.380 -0.047 -8.778 1.00 83.94 87 ASN A O 1
ATOM 632 N N . CYS A 1 88 ? 52.522 1.671 -9.956 1.00 84.12 88 CYS A N 1
ATOM 633 C CA . CYS A 1 88 ? 51.128 1.275 -9.788 1.00 84.12 88 CYS A CA 1
ATOM 634 C C . CYS A 1 88 ? 50.840 -0.045 -10.498 1.00 84.12 88 CYS A C 1
ATOM 636 O O . CYS A 1 88 ? 51.439 -0.337 -11.533 1.00 84.12 88 CYS A O 1
ATOM 638 N N . CYS A 1 89 ? 49.914 -0.827 -9.946 1.00 86.06 89 CYS A N 1
ATOM 639 C CA . CYS A 1 89 ? 49.314 -1.915 -10.711 1.00 86.06 89 CYS A CA 1
ATOM 640 C C . CYS A 1 89 ? 48.493 -1.348 -11.871 1.00 86.06 89 CYS A C 1
ATOM 642 O O . CYS A 1 89 ? 47.963 -0.240 -11.774 1.00 86.06 89 CYS A O 1
ATOM 644 N N . ASP A 1 90 ? 48.363 -2.113 -12.952 1.00 82.31 90 ASP A N 1
ATOM 645 C CA . ASP A 1 90 ? 47.673 -1.658 -14.166 1.00 82.31 90 ASP A CA 1
ATOM 646 C C . ASP A 1 90 ? 46.191 -1.314 -13.917 1.00 82.31 90 ASP A C 1
ATOM 648 O O . ASP A 1 90 ? 45.630 -0.441 -14.575 1.00 82.31 90 ASP A O 1
ATOM 652 N N . ASP A 1 91 ? 45.567 -1.960 -12.930 1.00 78.38 91 ASP A N 1
ATOM 653 C CA . ASP A 1 91 ? 44.178 -1.763 -12.503 1.00 78.38 91 ASP A CA 1
ATOM 654 C C . ASP A 1 91 ? 44.020 -0.766 -11.335 1.00 78.38 91 ASP A C 1
ATOM 656 O O . ASP A 1 91 ? 42.908 -0.552 -10.847 1.00 78.38 91 ASP A O 1
ATOM 660 N N . TYR A 1 92 ? 45.100 -0.113 -10.892 1.00 82.56 92 TYR A N 1
ATOM 661 C CA . TYR A 1 92 ? 45.082 0.812 -9.754 1.00 82.56 92 TYR A CA 1
ATOM 662 C C . TYR A 1 92 ? 44.072 1.960 -9.929 1.00 82.56 92 TYR A C 1
ATOM 664 O O . TYR A 1 92 ? 43.253 2.188 -9.039 1.00 82.56 92 TYR A O 1
ATOM 672 N N . ASN A 1 93 ? 44.051 2.611 -11.097 1.00 74.81 93 ASN A N 1
ATOM 673 C CA . ASN A 1 93 ? 43.140 3.731 -11.388 1.00 74.81 93 ASN A CA 1
ATOM 674 C C . ASN A 1 93 ? 41.667 3.317 -11.538 1.00 74.81 93 ASN A C 1
ATOM 676 O O . ASN A 1 93 ? 40.781 4.157 -11.615 1.00 74.81 93 ASN A O 1
ATOM 680 N N . GLN A 1 94 ? 41.384 2.022 -11.657 1.00 71.88 94 GLN A N 1
ATOM 681 C CA . GLN A 1 94 ? 40.011 1.533 -11.757 1.00 71.88 94 GLN A CA 1
ATOM 682 C C . GLN A 1 94 ? 39.479 1.086 -10.393 1.00 71.88 94 GLN A C 1
ATOM 684 O O . GLN A 1 94 ? 38.281 1.186 -10.130 1.00 71.88 94 GLN A O 1
ATOM 689 N N . ILE A 1 95 ? 40.363 0.567 -9.538 1.00 74.81 95 ILE A N 1
ATOM 690 C CA . ILE A 1 95 ? 39.985 -0.132 -8.306 1.00 74.81 95 ILE A CA 1
ATOM 691 C C . ILE A 1 95 ? 40.266 0.705 -7.058 1.00 74.81 95 ILE A C 1
ATOM 693 O O . ILE A 1 95 ? 39.497 0.625 -6.104 1.00 74.81 95 ILE A O 1
ATOM 697 N N . CYS A 1 96 ? 41.347 1.489 -7.050 1.00 75.31 96 CYS A N 1
ATOM 698 C CA . CYS A 1 96 ? 41.876 2.112 -5.836 1.00 75.31 96 CYS A CA 1
ATOM 699 C C . CYS A 1 96 ? 42.115 3.615 -5.914 1.00 75.31 96 CYS A C 1
ATOM 701 O O . CYS A 1 96 ? 42.282 4.222 -4.857 1.00 75.31 96 CYS A O 1
ATOM 703 N N . SER A 1 97 ? 42.095 4.240 -7.095 1.00 70.00 97 SER A N 1
ATOM 704 C CA . SER A 1 97 ? 42.010 5.697 -7.132 1.00 70.00 97 SER A CA 1
ATOM 705 C C . SER A 1 97 ? 40.638 6.107 -6.604 1.00 70.00 97 SER A C 1
ATOM 707 O O . SER A 1 97 ? 39.601 5.770 -7.170 1.00 70.00 97 SER A O 1
ATOM 709 N N . GLY A 1 98 ? 40.620 6.861 -5.506 1.00 69.81 98 GLY A N 1
ATOM 710 C CA . GLY A 1 98 ? 39.397 7.496 -5.015 1.00 69.81 98 GLY A CA 1
ATOM 711 C C . GLY A 1 98 ? 38.824 8.530 -5.992 1.00 69.81 98 GLY A C 1
ATOM 712 O O . GLY A 1 98 ? 37.748 9.051 -5.727 1.00 69.81 98 GLY A O 1
ATOM 713 N N . GLU A 1 99 ? 39.522 8.817 -7.092 1.00 73.25 99 GLU A N 1
ATOM 714 C CA . GLU A 1 99 ? 39.132 9.733 -8.159 1.00 73.25 99 GLU A CA 1
ATOM 715 C C . GLU A 1 99 ? 38.487 8.986 -9.340 1.00 73.25 99 GLU A C 1
ATOM 717 O O . GLU A 1 99 ? 38.995 7.955 -9.790 1.00 73.25 99 GLU A O 1
ATOM 722 N N . GLY A 1 100 ? 37.354 9.502 -9.821 1.00 75.06 100 GLY A N 1
ATOM 723 C CA . GLY A 1 100 ? 36.618 9.010 -10.990 1.00 75.06 100 GLY A CA 1
ATOM 724 C C . GLY A 1 100 ? 35.238 9.664 -11.098 1.00 75.06 100 GLY A C 1
ATOM 725 O O . GLY A 1 100 ? 34.811 10.356 -10.175 1.00 75.06 100 GLY A O 1
ATOM 726 N N . CYS A 1 101 ? 34.510 9.446 -12.198 1.00 80.94 101 CYS A N 1
ATOM 727 C CA . CYS A 1 101 ? 33.172 10.022 -12.332 1.00 80.94 101 CYS A CA 1
ATOM 728 C C . CYS A 1 101 ? 32.209 9.457 -11.272 1.00 80.94 101 CYS A C 1
ATOM 730 O O . CYS A 1 101 ? 31.953 8.253 -11.235 1.00 80.94 101 CYS A O 1
ATOM 732 N N . MET A 1 102 ? 31.644 10.337 -10.440 1.00 82.06 102 MET A N 1
ATOM 733 C CA . MET A 1 102 ? 30.697 9.976 -9.374 1.00 82.06 102 MET A CA 1
ATOM 734 C C . MET A 1 102 ? 29.220 10.089 -9.793 1.00 82.06 102 MET A C 1
ATOM 736 O O . MET A 1 102 ? 28.345 9.770 -8.989 1.00 82.06 102 MET A O 1
ATOM 740 N N . ASP A 1 103 ? 28.923 10.545 -11.016 1.00 74.31 103 ASP A N 1
ATOM 741 C CA . ASP A 1 103 ? 27.547 10.657 -11.517 1.00 74.31 103 ASP A CA 1
ATOM 742 C C . ASP A 1 103 ? 27.074 9.313 -12.106 1.00 74.31 103 ASP A C 1
ATOM 744 O O . ASP A 1 103 ? 27.621 8.892 -13.129 1.00 74.31 103 ASP A O 1
ATOM 748 N N . PRO A 1 104 ? 26.058 8.644 -11.521 1.00 75.38 104 PRO A N 1
ATOM 749 C CA . PRO A 1 104 ? 25.530 7.373 -12.026 1.00 75.38 104 PRO A CA 1
ATOM 750 C C . PRO A 1 104 ? 24.940 7.451 -13.441 1.00 75.38 104 PRO A C 1
ATOM 752 O O . PRO A 1 104 ? 24.716 6.414 -14.061 1.00 75.38 104 PRO A O 1
ATOM 755 N N . ASN A 1 105 ? 24.708 8.654 -13.974 1.00 66.50 105 ASN A N 1
ATOM 756 C CA . ASN A 1 105 ? 24.194 8.868 -15.328 1.00 66.50 105 ASN A CA 1
ATOM 757 C C . ASN A 1 105 ? 25.295 9.018 -16.391 1.00 66.50 105 ASN A C 1
ATOM 759 O O . ASN A 1 105 ? 24.982 9.167 -17.575 1.00 66.50 105 ASN A O 1
ATOM 763 N N . ALA A 1 106 ? 26.572 9.014 -16.006 1.00 69.94 106 ALA A N 1
ATOM 764 C CA . ALA A 1 106 ? 27.685 9.069 -16.945 1.00 69.94 106 ALA A CA 1
ATOM 765 C C . ALA A 1 106 ? 28.094 7.663 -17.416 1.00 69.94 106 ALA A C 1
ATOM 767 O O . ALA A 1 106 ? 28.111 6.700 -16.651 1.00 69.94 106 ALA A O 1
ATOM 768 N N . THR A 1 107 ? 28.511 7.537 -18.674 1.00 70.31 107 THR A N 1
ATOM 769 C CA . THR A 1 107 ? 28.960 6.269 -19.280 1.00 70.31 107 THR A CA 1
ATOM 770 C C . THR A 1 107 ? 30.228 5.705 -18.649 1.00 70.31 107 THR A C 1
ATOM 772 O O . THR A 1 107 ? 30.502 4.514 -18.782 1.00 70.31 107 THR A O 1
ATOM 775 N N . ASN A 1 108 ? 31.005 6.543 -17.966 1.00 72.69 108 ASN A N 1
ATOM 776 C CA . ASN A 1 108 ? 32.195 6.170 -17.211 1.00 72.69 108 ASN A CA 1
ATOM 777 C C . ASN A 1 108 ? 32.000 6.303 -15.690 1.00 72.69 108 ASN A C 1
ATOM 779 O O . ASN A 1 108 ? 32.988 6.489 -14.978 1.00 72.69 108 ASN A O 1
ATOM 783 N N . TYR A 1 109 ? 30.757 6.213 -15.196 1.00 77.00 109 TYR A N 1
ATOM 784 C CA . TYR A 1 109 ? 30.466 6.169 -13.762 1.00 77.00 109 TYR A CA 1
ATOM 785 C C . TYR A 1 109 ? 31.306 5.098 -13.051 1.00 77.00 109 TYR A C 1
ATOM 787 O O . TYR A 1 109 ? 31.310 3.927 -13.442 1.00 77.00 109 TYR A O 1
ATOM 795 N N . ASN A 1 110 ? 31.993 5.498 -11.981 1.00 74.75 110 ASN A N 1
ATOM 796 C CA . ASN A 1 110 ? 32.738 4.608 -11.106 1.00 74.75 110 ASN A CA 1
ATOM 797 C C . ASN A 1 110 ? 32.050 4.547 -9.728 1.00 74.75 110 ASN A C 1
ATOM 799 O O . ASN A 1 110 ? 32.174 5.493 -8.947 1.00 74.75 110 ASN A O 1
ATOM 803 N N . PRO A 1 111 ? 31.382 3.432 -9.372 1.00 77.00 111 PRO A N 1
ATOM 804 C CA . PRO A 1 111 ? 30.698 3.301 -8.084 1.00 77.00 111 PRO A CA 1
ATOM 805 C C . PRO A 1 111 ? 31.642 3.296 -6.872 1.00 77.00 111 PRO A C 1
ATOM 807 O O . PRO A 1 111 ? 31.177 3.423 -5.742 1.00 77.00 111 PRO A O 1
ATOM 810 N N . ASN A 1 112 ? 32.955 3.162 -7.090 1.00 73.19 112 ASN A N 1
ATOM 811 C CA . ASN A 1 112 ? 33.975 3.206 -6.043 1.00 73.19 112 ASN A CA 1
ATOM 812 C C . ASN A 1 112 ? 34.664 4.579 -5.925 1.00 73.19 112 ASN A C 1
ATOM 814 O O . ASN A 1 112 ? 35.508 4.756 -5.044 1.00 73.19 112 ASN A O 1
ATOM 818 N N . ALA A 1 113 ? 34.330 5.552 -6.783 1.00 73.62 113 ALA A N 1
ATOM 819 C CA . ALA A 1 113 ? 34.884 6.898 -6.689 1.00 73.62 113 ALA A CA 1
ATOM 820 C C . ALA A 1 113 ? 34.355 7.621 -5.436 1.00 73.62 113 ALA A C 1
ATOM 822 O O . ALA A 1 113 ? 33.166 7.595 -5.121 1.00 73.62 113 ALA A O 1
ATOM 823 N N . THR A 1 114 ? 35.257 8.287 -4.717 1.00 77.81 114 THR A N 1
ATOM 824 C CA . THR A 1 114 ? 34.961 9.102 -3.522 1.00 77.81 114 THR A CA 1
ATOM 825 C C . THR A 1 114 ? 35.235 10.593 -3.742 1.00 77.81 114 THR A C 1
ATOM 827 O O . THR A 1 114 ? 34.864 11.420 -2.907 1.00 77.81 114 THR A O 1
ATOM 830 N N . ILE A 1 115 ? 35.868 10.936 -4.867 1.00 73.69 115 ILE A N 1
ATOM 831 C CA . ILE A 1 115 ? 36.210 12.278 -5.332 1.00 73.69 115 ILE A CA 1
ATOM 832 C C . ILE A 1 115 ? 35.912 12.335 -6.840 1.00 73.69 115 ILE A C 1
ATOM 834 O O . ILE A 1 115 ? 36.408 11.511 -7.603 1.00 73.69 115 ILE A O 1
ATOM 838 N N . ASP A 1 116 ? 35.109 13.310 -7.271 1.00 74.06 116 ASP A N 1
ATOM 839 C CA . ASP A 1 116 ? 34.796 13.523 -8.689 1.00 74.06 116 ASP A CA 1
ATOM 840 C C . ASP A 1 116 ? 35.973 14.216 -9.390 1.00 74.06 116 ASP A C 1
ATOM 842 O O . ASP A 1 116 ? 36.367 15.327 -9.018 1.00 74.06 116 ASP A O 1
ATOM 846 N N . ASP A 1 117 ? 36.535 13.561 -10.405 1.00 79.19 117 ASP A N 1
ATOM 847 C CA . ASP A 1 117 ? 37.662 14.064 -11.199 1.00 79.19 117 ASP A CA 1
ATOM 848 C C . ASP A 1 117 ? 37.221 14.931 -12.395 1.00 79.19 117 ASP A C 1
ATOM 850 O O . ASP A 1 117 ? 38.054 15.443 -13.153 1.00 79.19 117 ASP A O 1
ATOM 854 N N . GLY A 1 118 ? 35.909 15.131 -12.566 1.00 75.75 118 GLY A N 1
ATOM 855 C CA . GLY A 1 118 ? 35.326 15.934 -13.636 1.00 75.75 118 GLY A CA 1
ATOM 856 C C . GLY A 1 118 ? 35.435 15.287 -15.017 1.00 75.75 118 GLY A C 1
ATOM 857 O O . GLY A 1 118 ? 35.262 15.979 -16.025 1.00 75.75 118 GLY A O 1
ATOM 858 N N . THR A 1 119 ? 35.729 13.986 -15.089 1.00 77.38 119 THR A N 1
ATOM 859 C CA . THR A 1 119 ? 35.838 13.241 -16.350 1.00 77.38 119 THR A CA 1
ATOM 860 C C . THR A 1 119 ? 34.523 12.611 -16.802 1.00 77.38 119 THR A C 1
ATOM 862 O O . THR A 1 119 ? 34.532 11.892 -17.799 1.00 77.38 119 THR A O 1
ATOM 865 N N . CYS A 1 120 ? 33.403 12.873 -16.116 1.00 73.81 120 CYS A N 1
ATOM 866 C CA . CYS A 1 120 ? 32.096 12.310 -16.459 1.00 73.81 120 CYS A CA 1
ATOM 867 C C . CYS A 1 120 ? 31.753 12.481 -17.947 1.00 73.81 120 CYS A C 1
ATOM 869 O O . CYS A 1 120 ? 31.632 13.597 -18.464 1.00 73.81 120 CYS A O 1
ATOM 871 N N . ASP A 1 121 ? 31.601 11.349 -18.627 1.00 72.62 121 ASP A N 1
ATOM 872 C CA . ASP A 1 121 ? 31.239 11.249 -20.028 1.00 72.62 121 ASP A CA 1
ATOM 873 C C . ASP A 1 121 ? 29.728 11.032 -20.154 1.00 72.62 121 ASP A C 1
ATOM 875 O O . ASP A 1 121 ? 29.179 10.025 -19.723 1.00 72.62 121 ASP A O 1
ATOM 879 N N . TYR A 1 122 ? 29.046 11.989 -20.776 1.00 67.31 122 TYR A N 1
ATOM 880 C CA . TYR A 1 122 ? 27.607 11.927 -21.055 1.00 67.31 122 TYR A CA 1
ATOM 881 C C . TYR A 1 122 ? 27.345 11.660 -22.543 1.00 67.31 122 TYR A C 1
ATOM 883 O O . TYR A 1 122 ? 26.381 12.164 -23.125 1.00 67.31 122 TYR A O 1
ATOM 891 N N . SER A 1 123 ? 28.265 10.958 -23.214 1.00 71.75 123 SER A N 1
ATOM 892 C CA . SER A 1 123 ? 28.200 10.751 -24.659 1.00 71.75 123 SER A CA 1
ATOM 893 C C . SER A 1 123 ? 27.167 9.725 -25.110 1.00 71.75 123 SER A C 1
ATOM 895 O O . SER A 1 123 ? 26.720 9.818 -26.258 1.00 71.75 123 SER A O 1
ATOM 897 N N . ALA A 1 124 ? 26.758 8.782 -24.255 1.00 81.88 124 ALA A N 1
ATOM 898 C CA . ALA A 1 124 ? 25.629 7.912 -24.564 1.00 81.88 124 ALA A CA 1
ATOM 899 C C . ALA A 1 124 ? 24.303 8.632 -24.300 1.00 81.88 124 ALA A C 1
ATOM 901 O O . ALA A 1 124 ? 24.203 9.437 -23.371 1.00 81.88 124 ALA A O 1
ATOM 902 N N . PRO A 1 125 ? 23.267 8.351 -25.103 1.00 91.06 125 PRO A N 1
ATOM 903 C CA . PRO A 1 125 ? 21.936 8.809 -24.773 1.00 91.06 125 PRO A CA 1
ATOM 904 C C . PRO A 1 125 ? 21.421 8.120 -23.501 1.00 91.06 125 PRO A C 1
ATOM 906 O O . PRO A 1 125 ? 21.859 7.029 -23.142 1.00 91.06 125 PRO A O 1
ATOM 909 N N . VAL A 1 126 ? 20.440 8.741 -22.859 1.00 91.69 126 VAL A N 1
ATOM 910 C CA . VAL A 1 126 ? 19.732 8.227 -21.684 1.00 91.69 126 VAL A CA 1
ATOM 911 C C . VAL A 1 126 ? 18.283 7.964 -22.084 1.00 91.69 126 VAL A C 1
ATOM 913 O O . VAL A 1 126 ? 17.650 8.839 -22.683 1.00 91.69 126 VAL A O 1
ATOM 916 N N . ALA A 1 127 ? 17.781 6.763 -21.798 1.00 95.56 127 ALA A N 1
ATOM 917 C CA . ALA A 1 127 ? 16.379 6.395 -21.980 1.00 95.56 127 ALA A CA 1
ATOM 918 C C . ALA A 1 127 ? 15.572 6.711 -20.716 1.00 95.56 127 ALA A C 1
ATOM 920 O O . ALA A 1 127 ? 16.119 6.706 -19.618 1.00 95.56 127 ALA A O 1
ATOM 921 N N . ASN A 1 128 ? 14.277 6.968 -20.884 1.00 95.50 128 ASN A N 1
ATOM 922 C CA . ASN A 1 128 ? 13.313 7.011 -19.793 1.00 95.50 128 ASN A CA 1
ATOM 923 C C . ASN A 1 128 ? 12.014 6.321 -20.256 1.00 95.50 128 ASN A C 1
ATOM 925 O O . ASN A 1 128 ? 11.444 6.717 -21.277 1.00 95.50 128 ASN A O 1
ATOM 929 N N . ALA A 1 129 ? 11.577 5.282 -19.547 1.00 95.69 129 ALA A N 1
ATOM 930 C CA . ALA A 1 129 ? 10.438 4.421 -19.866 1.00 95.69 129 ALA A CA 1
ATOM 931 C C . ALA A 1 129 ? 9.081 4.987 -19.410 1.00 95.69 129 ALA A C 1
ATOM 933 O O . ALA A 1 129 ? 8.037 4.488 -19.840 1.00 95.69 129 ALA A O 1
ATOM 934 N N . GLY A 1 130 ? 9.095 6.055 -18.612 1.00 94.00 130 GLY A N 1
ATOM 935 C CA . GLY A 1 130 ? 7.932 6.619 -17.936 1.00 94.00 130 GLY A CA 1
ATOM 936 C C . GLY A 1 130 ? 7.675 5.981 -16.568 1.00 94.00 130 GLY A C 1
ATOM 937 O O . GLY A 1 130 ? 8.369 5.059 -16.152 1.00 94.00 130 GLY A O 1
ATOM 938 N N . GLU A 1 131 ? 6.662 6.494 -15.874 1.00 87.06 131 GLU A N 1
ATOM 939 C CA . GLU A 1 131 ? 6.242 5.977 -14.568 1.00 87.06 131 GLU A CA 1
ATOM 940 C C . GLU A 1 131 ? 5.534 4.622 -14.691 1.00 87.06 131 GLU A C 1
ATOM 942 O O . GLU A 1 131 ? 4.901 4.319 -15.712 1.00 87.06 131 GLU A O 1
ATOM 947 N N . ASN A 1 132 ? 5.597 3.834 -13.616 1.00 87.38 132 ASN A N 1
ATOM 948 C CA . ASN A 1 132 ? 4.818 2.605 -13.476 1.00 87.38 132 ASN A CA 1
ATOM 949 C C . ASN A 1 132 ? 3.310 2.894 -13.561 1.00 87.38 132 ASN A C 1
ATOM 951 O O . ASN A 1 132 ? 2.857 3.998 -13.264 1.00 87.38 132 ASN A O 1
ATOM 955 N N . GLN A 1 133 ? 2.528 1.897 -13.976 1.00 87.88 133 GLN A N 1
ATOM 956 C CA . GLN A 1 133 ? 1.081 2.039 -14.158 1.00 87.88 133 GLN A CA 1
ATOM 957 C C . GLN A 1 133 ? 0.319 0.911 -13.467 1.00 87.88 133 GLN A C 1
ATOM 959 O O . GLN A 1 133 ? 0.765 -0.236 -13.458 1.00 87.88 133 GLN A O 1
ATOM 964 N N . SER A 1 134 ? -0.872 1.232 -12.974 1.00 83.19 134 SER A N 1
ATOM 965 C CA . SER A 1 134 ? -1.871 0.268 -12.515 1.00 83.19 134 SER A CA 1
ATOM 966 C C . SER A 1 134 ? -3.116 0.427 -13.384 1.00 83.19 134 SER A C 1
ATOM 968 O O . SER A 1 134 ? -3.584 1.546 -13.583 1.00 83.19 134 SER A O 1
ATOM 970 N N . VAL A 1 135 ? -3.603 -0.667 -13.969 1.00 89.31 135 VAL A N 1
ATOM 971 C CA . VAL A 1 135 ? -4.676 -0.648 -14.979 1.00 89.31 135 VAL A CA 1
ATOM 972 C C . VAL A 1 135 ? -5.692 -1.752 -14.733 1.00 89.31 135 VAL A C 1
ATOM 974 O O . VAL A 1 135 ? -5.363 -2.805 -14.186 1.00 89.31 135 VAL A O 1
ATOM 977 N N . GLU A 1 136 ? -6.918 -1.548 -15.203 1.00 88.00 136 GLU A N 1
ATOM 978 C CA . GLU A 1 136 ? -7.983 -2.543 -15.095 1.00 88.00 136 GLU A CA 1
ATOM 979 C C . GLU A 1 136 ? -7.893 -3.626 -16.181 1.00 88.00 136 GLU A C 1
ATOM 981 O O . GLU A 1 136 ? -7.233 -3.490 -17.220 1.00 88.00 136 GLU A O 1
ATOM 986 N N . PHE A 1 137 ? -8.614 -4.728 -15.972 1.00 88.44 137 PHE A N 1
ATOM 987 C CA . PHE A 1 137 ? -8.673 -5.816 -16.947 1.00 88.44 137 PHE A CA 1
ATOM 988 C C . PHE A 1 137 ? -9.191 -5.354 -18.312 1.00 88.44 137 PHE A C 1
ATOM 990 O O . PHE A 1 137 ? -10.249 -4.733 -18.435 1.00 88.44 137 PHE A O 1
ATOM 997 N N . GLY A 1 138 ? -8.466 -5.719 -19.372 1.00 93.00 138 GLY A N 1
ATOM 998 C CA . GLY A 1 138 ? -8.847 -5.391 -20.745 1.00 93.00 138 GLY A CA 1
ATOM 999 C C . GLY A 1 138 ? -8.706 -3.911 -21.116 1.00 93.00 138 GLY A C 1
ATOM 1000 O O . GLY A 1 138 ? -9.088 -3.534 -22.229 1.00 93.00 138 GLY A O 1
ATOM 1001 N N . GLU A 1 139 ? -8.160 -3.074 -20.232 1.00 95.62 139 GLU A N 1
ATOM 1002 C CA . GLU A 1 139 ? -7.882 -1.671 -20.519 1.00 95.62 139 GLU A CA 1
ATOM 1003 C C . GLU A 1 139 ? -6.812 -1.519 -21.615 1.00 95.62 139 GLU A C 1
ATOM 1005 O O . GLU A 1 139 ? -5.960 -2.386 -21.823 1.00 95.62 139 GLU A O 1
ATOM 1010 N N . THR A 1 140 ? -6.868 -0.421 -22.376 1.00 97.25 140 THR A N 1
ATOM 1011 C CA . THR A 1 140 ? -5.793 -0.077 -23.318 1.00 97.25 140 THR A CA 1
ATOM 1012 C C . THR A 1 140 ? -4.722 0.721 -22.591 1.00 97.25 140 THR A C 1
ATOM 1014 O O . THR A 1 140 ? -4.943 1.878 -22.254 1.00 97.25 140 THR A O 1
ATOM 1017 N N . VAL A 1 141 ? -3.554 0.114 -22.414 1.00 97.44 141 VAL A N 1
ATOM 1018 C CA . VAL A 1 141 ? -2.394 0.716 -21.752 1.00 97.44 141 VAL A CA 1
ATOM 1019 C C . VAL A 1 141 ? -1.587 1.524 -22.761 1.00 97.44 141 VAL A C 1
ATOM 1021 O O . VAL A 1 141 ? -1.375 1.064 -23.888 1.00 97.44 141 VAL A O 1
ATOM 1024 N N . LEU A 1 142 ? -1.115 2.708 -22.365 1.00 97.69 142 LEU A N 1
ATOM 1025 C CA . LEU A 1 142 ? -0.246 3.571 -23.168 1.00 97.69 142 LEU A CA 1
ATOM 1026 C C . LEU A 1 142 ? 1.090 3.780 -22.445 1.00 97.69 142 LEU A C 1
ATOM 1028 O O . LEU A 1 142 ? 1.134 4.420 -21.398 1.00 97.69 142 LEU A O 1
ATOM 1032 N N . LEU A 1 143 ? 2.187 3.309 -23.036 1.00 97.75 143 LEU A N 1
ATOM 1033 C CA . LEU A 1 143 ? 3.543 3.575 -22.549 1.00 97.75 143 LEU A CA 1
ATOM 1034 C C . LEU A 1 143 ? 4.178 4.661 -23.415 1.00 97.75 143 LEU A C 1
ATOM 1036 O O . LEU A 1 143 ? 4.142 4.575 -24.645 1.00 97.75 143 LEU A O 1
ATOM 1040 N N . SER A 1 144 ? 4.737 5.688 -22.777 1.00 96.31 144 SER A N 1
ATOM 1041 C CA . SER A 1 144 ? 5.326 6.848 -23.453 1.00 96.31 144 SER A CA 1
ATOM 1042 C C . SER A 1 144 ? 6.758 7.046 -22.979 1.00 96.31 144 SER A C 1
ATOM 1044 O O . SER A 1 144 ? 6.980 7.567 -21.890 1.00 96.31 144 SER A O 1
ATOM 1046 N N . ALA A 1 145 ? 7.726 6.650 -23.803 1.00 96.62 145 ALA A N 1
ATOM 1047 C CA . ALA A 1 145 ? 9.132 6.847 -23.483 1.00 96.62 145 ALA A CA 1
ATOM 1048 C C . ALA A 1 145 ? 9.605 8.263 -23.829 1.00 96.62 145 ALA A C 1
ATOM 1050 O O . ALA A 1 145 ? 9.075 8.959 -24.705 1.00 96.62 145 ALA A O 1
ATOM 1051 N N . SER A 1 146 ? 10.692 8.670 -23.189 1.00 95.69 146 SER A N 1
ATOM 1052 C CA . SER A 1 146 ? 11.491 9.819 -23.590 1.00 95.69 146 SER A CA 1
ATOM 1053 C C . SER A 1 146 ? 12.972 9.449 -23.641 1.00 95.69 146 SER A C 1
ATOM 1055 O O . SER A 1 146 ? 13.378 8.340 -23.294 1.00 95.69 146 SER A O 1
ATOM 1057 N N . GLY A 1 147 ? 13.791 10.356 -24.162 1.00 92.25 147 GLY A N 1
ATOM 1058 C CA . GLY A 1 147 ? 15.228 10.151 -24.190 1.00 92.25 147 GLY A CA 1
ATOM 1059 C C . GLY A 1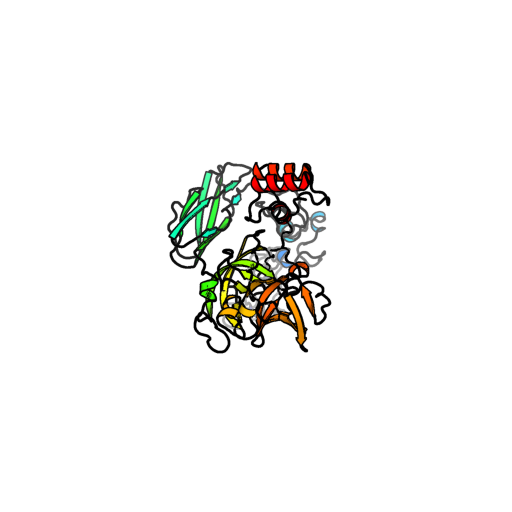 147 ? 15.985 11.455 -24.378 1.00 92.25 147 GLY A C 1
ATOM 1060 O O . GLY A 1 147 ? 15.468 12.419 -24.951 1.00 92.25 147 GLY A O 1
ATOM 1061 N N . PHE A 1 148 ? 17.225 11.470 -23.909 1.00 90.06 148 PHE A N 1
ATOM 1062 C CA . PHE A 1 148 ? 18.114 12.624 -23.959 1.00 90.06 148 PHE A CA 1
ATOM 1063 C C . PHE A 1 148 ? 19.482 12.223 -24.517 1.00 90.06 148 PHE A C 1
ATOM 1065 O O . PHE A 1 148 ? 19.980 11.150 -24.208 1.00 90.06 148 PHE A O 1
ATOM 1072 N N . SER A 1 149 ? 20.105 13.079 -25.330 1.00 89.00 149 SER A N 1
ATOM 1073 C CA . SER A 1 149 ? 21.506 12.930 -25.751 1.00 89.00 149 SER A CA 1
ATOM 1074 C C . SER A 1 149 ? 22.182 14.297 -25.750 1.00 89.00 149 SER A C 1
ATOM 1076 O O . SER A 1 149 ? 21.633 15.266 -26.277 1.00 89.00 149 SER A O 1
ATOM 1078 N N . ALA A 1 150 ? 23.386 14.380 -25.178 1.00 84.19 150 ALA A N 1
ATOM 1079 C CA . ALA A 1 150 ? 24.177 15.610 -25.159 1.00 84.19 150 ALA A CA 1
ATOM 1080 C C . ALA A 1 150 ? 24.860 15.902 -26.510 1.00 84.19 150 ALA A C 1
ATOM 1082 O O . ALA A 1 150 ? 25.135 17.058 -26.834 1.00 84.19 150 ALA A O 1
ATOM 1083 N N . ASN A 1 151 ? 25.119 14.860 -27.308 1.00 80.75 151 ASN A N 1
ATOM 1084 C CA . ASN A 1 151 ? 25.922 14.930 -28.534 1.00 80.75 151 ASN A CA 1
ATOM 1085 C C . ASN A 1 151 ? 25.129 14.597 -29.807 1.00 80.75 151 ASN A C 1
ATOM 1087 O O . ASN A 1 151 ? 25.691 14.595 -30.906 1.00 80.75 151 ASN A O 1
ATOM 1091 N N . GLY A 1 152 ? 23.834 14.313 -29.683 1.00 80.88 152 GLY A N 1
ATOM 1092 C CA . GLY A 1 152 ? 22.986 13.882 -30.785 1.00 80.88 152 GLY A CA 1
ATOM 1093 C C . GLY A 1 152 ? 21.509 14.159 -30.537 1.00 80.88 152 GLY A C 1
ATOM 1094 O O . GLY A 1 152 ? 21.101 14.636 -29.483 1.00 80.88 152 GLY A O 1
ATOM 1095 N N . GLN A 1 153 ? 20.692 13.863 -31.541 1.00 91.62 153 GLN A N 1
ATOM 1096 C CA . GLN A 1 153 ? 19.239 13.831 -31.401 1.00 91.62 153 GLN A CA 1
ATOM 1097 C C . GLN A 1 153 ? 18.794 12.377 -31.241 1.00 91.62 153 GLN A C 1
ATOM 1099 O O . GLN A 1 153 ? 19.307 11.524 -31.959 1.00 91.62 153 GLN A O 1
ATOM 1104 N N . ILE A 1 154 ? 17.832 12.089 -30.361 1.00 94.44 154 ILE A N 1
ATOM 1105 C CA . ILE A 1 154 ? 17.210 10.758 -30.298 1.00 94.44 154 ILE A CA 1
ATOM 1106 C C . ILE A 1 154 ? 16.448 10.493 -31.601 1.00 94.44 154 ILE A C 1
ATOM 1108 O O . ILE A 1 154 ? 15.616 11.305 -32.014 1.00 94.44 154 ILE A O 1
ATOM 1112 N N . ILE A 1 155 ? 16.760 9.378 -32.261 1.00 95.50 155 ILE A N 1
ATOM 1113 C CA . ILE A 1 155 ? 16.186 8.997 -33.560 1.00 95.50 155 ILE A CA 1
ATOM 1114 C C . ILE A 1 155 ? 15.445 7.659 -33.535 1.00 95.50 155 ILE A C 1
ATOM 1116 O O . ILE A 1 155 ? 14.804 7.326 -34.530 1.00 95.50 155 ILE A O 1
ATOM 1120 N N . GLY A 1 156 ? 15.520 6.897 -32.444 1.00 95.94 156 GLY A N 1
ATOM 1121 C CA . GLY A 1 156 ? 14.833 5.615 -32.341 1.00 95.94 156 GLY A CA 1
ATOM 1122 C C . GLY A 1 156 ? 14.661 5.138 -30.906 1.00 95.94 156 GLY A C 1
ATOM 1123 O O . GLY A 1 156 ? 15.433 5.512 -30.021 1.00 95.94 156 GLY A O 1
ATOM 1124 N N . PHE A 1 157 ? 13.647 4.299 -30.729 1.00 97.94 157 PHE A N 1
ATOM 1125 C CA . PHE A 1 157 ? 13.300 3.601 -29.498 1.00 97.94 157 PHE A CA 1
ATOM 1126 C C . PHE A 1 157 ? 13.295 2.099 -29.790 1.00 97.94 157 PHE A C 1
ATOM 1128 O O . PHE A 1 157 ? 13.105 1.691 -30.936 1.00 97.94 157 PHE A O 1
ATOM 1135 N N . SER A 1 158 ? 13.522 1.273 -28.777 1.00 97.75 158 SER A N 1
ATOM 1136 C CA . SER A 1 158 ? 13.420 -0.180 -28.889 1.00 97.75 158 SER A CA 1
ATOM 1137 C C . SER A 1 158 ? 12.874 -0.754 -27.591 1.00 97.75 158 SER A C 1
ATOM 1139 O O . SER A 1 158 ? 13.585 -0.802 -26.586 1.00 97.75 158 SER A O 1
ATOM 1141 N N . TRP A 1 159 ? 11.619 -1.192 -27.637 1.00 98.31 159 TRP A N 1
ATOM 1142 C CA . TRP A 1 159 ? 10.885 -1.785 -26.525 1.00 98.31 159 TRP A CA 1
ATOM 1143 C C . TRP A 1 159 ? 11.006 -3.306 -26.511 1.00 98.31 159 TRP A C 1
ATOM 1145 O O . TRP A 1 159 ? 10.891 -3.965 -27.545 1.00 98.31 159 TRP A O 1
ATOM 1155 N N . THR A 1 160 ? 11.174 -3.883 -25.325 1.00 97.62 160 THR A N 1
ATOM 1156 C CA . THR A 1 160 ? 11.162 -5.332 -25.097 1.00 97.62 160 THR A CA 1
ATOM 1157 C C . THR A 1 160 ? 10.352 -5.645 -23.848 1.00 97.62 160 THR A C 1
ATOM 1159 O O . THR A 1 160 ? 10.577 -5.049 -22.802 1.00 97.62 160 THR A O 1
ATOM 1162 N N . GLN A 1 161 ? 9.423 -6.598 -23.934 1.00 98.06 161 GLN A N 1
ATOM 1163 C CA . GLN A 1 161 ? 8.775 -7.139 -22.740 1.00 98.06 161 GLN A CA 1
ATOM 1164 C C . GLN A 1 161 ? 9.737 -8.107 -22.040 1.00 98.06 161 GLN A C 1
ATOM 1166 O O . GLN A 1 161 ? 10.224 -9.052 -22.664 1.00 98.06 161 GLN A O 1
ATOM 1171 N N . ILE A 1 162 ? 10.002 -7.869 -20.759 1.00 97.44 162 ILE A N 1
ATOM 1172 C CA . ILE A 1 162 ? 10.962 -8.624 -19.948 1.00 97.44 162 ILE A CA 1
ATOM 1173 C C . ILE A 1 162 ? 10.268 -9.743 -19.169 1.00 97.44 162 ILE A C 1
ATOM 1175 O O . ILE A 1 162 ? 10.793 -10.855 -19.084 1.00 97.44 162 ILE A O 1
ATOM 1179 N N . 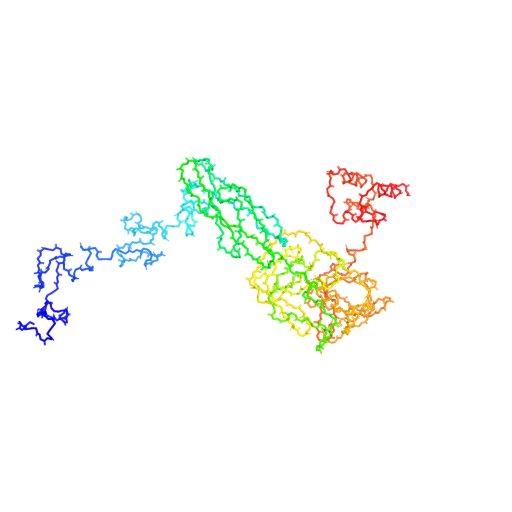SER A 1 163 ? 9.080 -9.472 -18.622 1.00 92.38 163 SER A N 1
ATOM 1180 C CA . SER A 1 163 ? 8.374 -10.385 -17.718 1.00 92.38 163 SER A CA 1
ATOM 1181 C C . SER A 1 163 ? 6.847 -10.343 -17.899 1.00 92.38 163 SER A C 1
ATOM 1183 O O . SER A 1 163 ? 6.301 -9.492 -18.610 1.00 92.38 163 SER A O 1
ATOM 1185 N N . GLY A 1 164 ? 6.165 -11.297 -17.259 1.00 91.38 164 GLY A N 1
ATOM 1186 C CA . GLY A 1 164 ? 4.707 -11.421 -17.246 1.00 91.38 164 GLY A CA 1
ATOM 1187 C C . GLY A 1 164 ? 4.096 -12.070 -18.502 1.00 91.38 164 GLY A C 1
ATOM 1188 O O . GLY A 1 164 ? 4.820 -12.512 -19.404 1.00 91.38 164 GLY A O 1
ATOM 1189 N N . PRO A 1 165 ? 2.756 -12.191 -18.563 1.00 92.50 165 PRO A N 1
ATOM 1190 C CA . PRO A 1 165 ? 2.046 -12.750 -19.714 1.00 92.50 165 PRO A CA 1
ATOM 1191 C C . PRO A 1 165 ? 2.344 -11.988 -21.010 1.00 92.50 165 PRO A C 1
ATOM 1193 O O . PRO A 1 165 ? 2.311 -10.762 -21.041 1.00 92.50 165 PRO A O 1
ATOM 1196 N N . SER A 1 166 ? 2.622 -12.692 -22.112 1.00 95.44 166 SER A N 1
ATOM 1197 C CA . SER A 1 166 ? 2.955 -12.027 -23.380 1.00 95.44 166 SER A CA 1
ATOM 1198 C C . SER A 1 166 ? 1.783 -11.202 -23.917 1.00 95.44 166 SER A C 1
ATOM 1200 O O . SER A 1 166 ? 0.723 -11.752 -24.227 1.00 95.44 166 SER A O 1
ATOM 1202 N N . VAL A 1 167 ? 2.005 -9.902 -24.107 1.00 97.38 167 VAL A N 1
ATOM 1203 C CA . VAL A 1 167 ? 1.037 -8.985 -24.725 1.00 97.38 167 VAL A CA 1
ATOM 1204 C C . VAL A 1 167 ? 1.450 -8.628 -26.153 1.00 97.38 167 VAL A C 1
ATOM 1206 O O . VAL A 1 167 ? 2.600 -8.788 -26.561 1.00 97.38 167 VAL A O 1
ATOM 1209 N N . THR A 1 168 ? 0.497 -8.151 -26.954 1.00 97.50 168 THR A N 1
ATOM 1210 C CA . THR A 1 168 ? 0.786 -7.651 -28.307 1.00 97.50 168 THR A CA 1
ATOM 1211 C C . THR A 1 168 ? 0.942 -6.135 -28.268 1.00 97.50 168 THR A C 1
ATOM 1213 O O . THR A 1 168 ? -0.048 -5.429 -28.088 1.00 97.50 168 THR A O 1
ATOM 1216 N N . LEU A 1 169 ? 2.172 -5.648 -28.455 1.00 97.81 169 LEU A N 1
ATOM 1217 C CA . LEU A 1 169 ? 2.467 -4.217 -28.556 1.00 97.81 169 LEU A CA 1
ATOM 1218 C C . LEU A 1 169 ? 2.064 -3.664 -29.932 1.00 97.81 169 LEU A C 1
ATOM 1220 O O . LEU A 1 169 ? 2.192 -4.346 -30.951 1.00 97.81 169 LEU A O 1
ATOM 1224 N N . SER A 1 170 ? 1.618 -2.408 -29.979 1.00 98.12 170 SER A N 1
ATOM 1225 C CA . SER A 1 170 ? 1.285 -1.709 -31.228 1.00 98.12 170 SER A CA 1
ATOM 1226 C C . SER A 1 170 ? 2.499 -1.501 -32.139 1.00 98.12 170 SER A C 1
ATOM 1228 O O . SER A 1 170 ? 2.355 -1.459 -33.360 1.00 98.12 170 SER A O 1
ATOM 1230 N N . SER A 1 171 ? 3.681 -1.363 -31.541 1.00 97.50 171 SER A N 1
ATOM 1231 C CA . SER A 1 171 ? 4.984 -1.230 -32.187 1.00 97.50 171 SER A CA 1
ATOM 1232 C C . SER A 1 171 ? 6.072 -1.577 -31.170 1.00 97.50 171 SER A C 1
ATOM 1234 O O . SER A 1 171 ? 5.826 -1.529 -29.967 1.00 97.50 171 SER A O 1
ATOM 1236 N N . TYR A 1 172 ? 7.267 -1.910 -31.652 1.00 97.06 172 TYR A N 1
ATOM 1237 C CA . TYR A 1 172 ? 8.458 -2.078 -30.811 1.00 97.06 172 TYR A CA 1
ATOM 1238 C C . TYR A 1 172 ? 9.431 -0.900 -30.946 1.00 97.06 172 TYR A C 1
ATOM 1240 O O . TYR A 1 172 ? 10.396 -0.830 -30.196 1.00 97.06 172 TYR A O 1
ATOM 1248 N N . GLU A 1 173 ? 9.190 0.019 -31.888 1.00 96.88 173 GLU A N 1
ATOM 1249 C CA . GLU A 1 173 ? 10.157 1.058 -32.285 1.00 96.88 173 GLU A CA 1
ATOM 1250 C C . GLU A 1 173 ? 9.624 2.493 -32.118 1.00 96.88 173 GLU A C 1
ATOM 1252 O O . GLU A 1 173 ? 10.368 3.462 -32.285 1.00 96.88 173 GLU A O 1
ATOM 1257 N N . ASP A 1 174 ? 8.337 2.644 -31.793 1.00 97.56 174 ASP A N 1
ATOM 1258 C CA . ASP A 1 174 ? 7.720 3.954 -31.592 1.00 97.56 174 ASP A CA 1
ATOM 1259 C C . ASP A 1 174 ? 8.001 4.497 -30.185 1.00 97.56 174 ASP A C 1
ATOM 1261 O O . ASP A 1 174 ? 8.104 3.752 -29.210 1.00 97.56 174 ASP A O 1
ATOM 1265 N N . GLN A 1 175 ? 8.060 5.826 -30.075 1.00 97.06 175 GLN A N 1
ATOM 1266 C CA . GLN A 1 175 ? 8.183 6.512 -28.787 1.00 97.06 175 GLN A CA 1
ATOM 1267 C C . GLN A 1 175 ? 7.007 6.190 -27.851 1.00 97.06 175 GLN A C 1
ATOM 1269 O O . GLN A 1 175 ? 7.205 5.959 -26.661 1.00 97.06 175 GLN A O 1
ATOM 1274 N N . ASN A 1 176 ? 5.792 6.174 -28.410 1.00 97.50 176 ASN A N 1
ATOM 1275 C CA . ASN A 1 176 ? 4.565 5.860 -27.690 1.00 97.50 176 ASN A CA 1
ATOM 1276 C C . ASN A 1 176 ? 3.999 4.553 -28.239 1.00 97.50 176 ASN A C 1
ATOM 1278 O O . ASN A 1 176 ? 3.689 4.463 -29.431 1.00 97.50 176 ASN A O 1
ATOM 1282 N N . ILE A 1 177 ? 3.838 3.564 -27.370 1.00 98.25 177 ILE A N 1
ATOM 1283 C CA . ILE A 1 177 ? 3.304 2.247 -27.712 1.00 98.25 177 ILE A CA 1
ATOM 1284 C C . ILE A 1 177 ? 2.073 1.949 -26.865 1.00 98.25 177 ILE A C 1
ATOM 1286 O O . ILE A 1 177 ? 1.854 2.549 -25.816 1.00 98.25 177 ILE A O 1
ATOM 1290 N N . SER A 1 178 ? 1.257 1.008 -27.321 1.00 98.06 178 SER A N 1
ATOM 1291 C CA . SER A 1 178 ? 0.073 0.573 -26.586 1.00 98.06 178 SER A CA 1
ATOM 1292 C C . SER A 1 178 ? -0.128 -0.930 -26.671 1.00 98.06 178 SER A C 1
ATOM 1294 O O . SER A 1 178 ? 0.344 -1.578 -27.609 1.00 98.06 178 SER A O 1
ATOM 1296 N N . PHE A 1 179 ? -0.848 -1.475 -25.698 1.00 98.25 179 PHE A N 1
ATOM 1297 C CA . PHE A 1 179 ? -1.325 -2.854 -25.689 1.00 98.25 179 PHE A CA 1
ATOM 1298 C C . PHE A 1 179 ? -2.645 -2.948 -24.917 1.00 98.25 179 PHE A C 1
ATOM 1300 O O . PHE A 1 179 ? -3.081 -1.985 -24.290 1.00 98.25 179 PHE A O 1
ATOM 1307 N N . THR A 1 180 ? -3.304 -4.103 -24.980 1.00 98.00 180 THR A N 1
ATOM 1308 C CA . THR A 1 180 ? -4.496 -4.386 -24.169 1.00 98.00 180 THR A CA 1
ATOM 1309 C C . THR A 1 180 ? -4.099 -5.221 -22.961 1.00 98.00 180 THR A C 1
ATOM 1311 O O . THR A 1 180 ? -3.489 -6.280 -23.138 1.00 98.00 180 THR A O 1
ATOM 1314 N N . ALA A 1 181 ? -4.447 -4.756 -21.763 1.00 95.88 181 ALA A N 1
ATOM 1315 C CA . ALA A 1 181 ? -4.183 -5.445 -20.511 1.00 95.88 181 ALA A CA 1
ATOM 1316 C C . ALA A 1 181 ? -4.828 -6.850 -20.511 1.00 95.88 181 ALA A C 1
ATOM 1318 O O . ALA A 1 181 ? -5.963 -7.006 -20.981 1.00 95.88 181 ALA A O 1
ATOM 1319 N N . PRO A 1 182 ? -4.126 -7.894 -20.030 1.00 93.06 182 PRO A N 1
ATOM 1320 C CA . PRO A 1 182 ? -4.703 -9.220 -19.825 1.00 93.06 182 PRO A CA 1
ATOM 1321 C C . PRO A 1 182 ? -5.967 -9.201 -18.950 1.00 93.06 182 PRO A C 1
ATOM 1323 O O . PRO A 1 182 ? -6.210 -8.272 -18.189 1.00 93.06 182 PRO A O 1
ATOM 1326 N N . ASN A 1 183 ? -6.777 -10.258 -19.046 1.00 88.69 183 ASN A N 1
ATOM 1327 C CA . ASN A 1 183 ? -7.942 -10.466 -18.172 1.00 88.69 183 ASN A CA 1
ATOM 1328 C C . ASN A 1 183 ? -7.584 -11.395 -16.998 1.00 88.69 183 ASN A C 1
ATOM 1330 O O . ASN A 1 183 ? -8.312 -12.346 -16.713 1.00 88.69 183 ASN A O 1
ATOM 1334 N N . GLU A 1 184 ? -6.412 -11.185 -16.408 1.00 81.56 184 GLU A N 1
ATOM 1335 C CA . GLU A 1 184 ? -5.896 -11.924 -15.256 1.00 81.56 184 GLU A CA 1
ATOM 1336 C C . GLU A 1 184 ? -4.967 -11.017 -14.446 1.00 81.56 184 GLU A C 1
ATOM 1338 O O . GLU A 1 184 ? -4.328 -10.131 -15.022 1.00 81.56 184 GLU A O 1
ATOM 1343 N N . PHE A 1 185 ? -4.892 -11.245 -13.131 1.00 79.62 185 PHE A N 1
ATOM 1344 C CA . PHE A 1 185 ? -3.972 -10.524 -12.256 1.00 79.62 185 PHE A CA 1
ATOM 1345 C C . PHE A 1 185 ? -2.532 -10.813 -12.663 1.00 79.62 185 PHE A C 1
ATOM 1347 O O . PHE A 1 185 ? -2.099 -11.969 -12.664 1.00 79.62 185 PHE A O 1
ATOM 1354 N N . CYS A 1 186 ? -1.787 -9.778 -13.040 1.00 81.31 186 CYS A N 1
ATOM 1355 C CA . CYS A 1 186 ? -0.386 -9.937 -13.402 1.00 81.31 186 CYS A CA 1
ATOM 1356 C C . CYS A 1 186 ? 0.398 -8.628 -13.295 1.00 81.31 186 CYS A C 1
ATOM 1358 O O . CYS A 1 186 ? -0.168 -7.540 -13.309 1.00 81.31 186 CYS A O 1
ATOM 1360 N N . SER A 1 187 ? 1.723 -8.757 -13.241 1.00 85.06 187 SER A N 1
ATOM 1361 C CA . SER A 1 187 ? 2.656 -7.647 -13.414 1.00 85.06 187 SER A CA 1
ATOM 1362 C C . SER A 1 187 ? 3.456 -7.864 -14.700 1.00 85.06 187 SER A C 1
ATOM 1364 O O . SER A 1 187 ? 3.920 -8.978 -14.974 1.00 85.06 187 SER A O 1
ATOM 1366 N N . LEU A 1 188 ? 3.565 -6.821 -15.520 1.00 93.69 188 LEU A N 1
ATOM 1367 C CA . LEU A 1 188 ? 4.261 -6.810 -16.805 1.00 93.69 188 LEU A CA 1
ATOM 1368 C C . LEU A 1 188 ? 5.418 -5.812 -16.732 1.00 93.69 188 LEU A C 1
ATOM 1370 O O . LEU A 1 188 ? 5.178 -4.622 -16.549 1.00 93.69 188 LEU A O 1
ATOM 1374 N N . THR A 1 189 ? 6.656 -6.259 -16.938 1.00 95.69 189 THR A N 1
ATOM 1375 C CA . THR A 1 189 ? 7.815 -5.355 -17.036 1.00 95.69 189 THR A CA 1
ATOM 1376 C C . THR A 1 189 ? 8.218 -5.163 -18.494 1.00 95.69 189 THR A C 1
ATOM 1378 O O . THR A 1 189 ? 8.402 -6.138 -19.234 1.00 95.69 189 THR A O 1
ATOM 1381 N N . PHE A 1 190 ? 8.402 -3.910 -18.904 1.00 98.06 190 PHE A N 1
ATOM 1382 C CA . PHE A 1 190 ? 8.900 -3.523 -20.222 1.00 98.06 190 PHE A CA 1
ATOM 1383 C C . PHE A 1 190 ? 10.193 -2.735 -20.081 1.00 98.06 190 PHE A C 1
ATOM 1385 O O . PHE A 1 190 ? 10.312 -1.896 -19.200 1.00 98.06 190 PHE A O 1
ATOM 1392 N N . SER A 1 191 ? 11.135 -2.975 -20.986 1.00 97.69 191 SER A N 1
ATOM 1393 C CA . SER A 1 191 ? 12.391 -2.241 -21.084 1.00 97.69 191 SER A CA 1
ATOM 1394 C C . SER A 1 191 ? 12.440 -1.450 -22.387 1.00 97.69 191 SER A C 1
ATOM 1396 O O . SER A 1 191 ? 12.084 -1.985 -23.442 1.00 97.69 191 SER A O 1
ATOM 1398 N N . VAL A 1 192 ? 12.903 -0.201 -22.332 1.00 98.25 192 VAL A N 1
ATOM 1399 C CA . VAL A 1 192 ? 13.172 0.641 -23.499 1.00 98.25 192 VAL A CA 1
ATOM 1400 C C . VAL A 1 192 ? 14.646 1.022 -23.570 1.00 98.25 192 VAL A C 1
ATOM 1402 O O . VAL A 1 192 ? 15.276 1.383 -22.582 1.00 98.25 192 VAL A O 1
ATOM 1405 N N . THR A 1 193 ? 15.196 0.984 -24.778 1.00 97.50 193 THR A N 1
ATOM 1406 C CA . THR A 1 193 ? 16.489 1.598 -25.113 1.00 97.50 193 THR A CA 1
ATOM 1407 C C . THR A 1 193 ? 16.274 2.664 -26.177 1.00 97.50 193 THR A C 1
ATOM 1409 O O . THR A 1 193 ? 15.364 2.547 -27.003 1.00 97.50 193 THR A O 1
ATOM 1412 N N . VAL A 1 194 ? 17.105 3.704 -26.178 1.00 96.56 194 VAL A N 1
ATOM 1413 C CA . VAL A 1 194 ? 17.072 4.762 -27.193 1.00 96.56 194 VAL A CA 1
ATOM 1414 C C . VAL A 1 194 ? 18.373 4.799 -27.984 1.00 96.56 194 VAL A C 1
ATOM 1416 O O . VAL A 1 194 ? 19.443 4.464 -27.474 1.00 96.56 194 VAL A O 1
ATOM 1419 N N . VAL A 1 195 ? 18.283 5.223 -29.244 1.00 94.94 195 VAL A N 1
ATOM 1420 C CA . VAL A 1 195 ? 19.437 5.422 -30.127 1.00 94.94 195 VAL A CA 1
ATOM 1421 C C . VAL A 1 195 ? 19.469 6.852 -30.644 1.00 94.94 195 VAL A C 1
ATOM 1423 O O . VAL A 1 195 ? 18.442 7.413 -31.041 1.00 94.94 195 VAL A O 1
ATOM 1426 N N . ASP A 1 196 ? 20.654 7.455 -30.638 1.00 93.75 196 ASP A N 1
ATOM 1427 C CA . ASP A 1 196 ? 20.858 8.816 -31.120 1.00 93.75 196 ASP A CA 1
ATOM 1428 C C . ASP A 1 196 ? 21.345 8.886 -32.579 1.00 93.75 196 ASP A C 1
ATOM 1430 O O . ASP A 1 196 ? 21.651 7.887 -33.235 1.00 93.75 196 ASP A O 1
ATOM 1434 N N . SER A 1 197 ? 21.418 10.103 -33.116 1.00 94.00 197 SER A N 1
ATOM 1435 C CA . SER A 1 197 ? 21.842 10.382 -34.491 1.00 94.00 197 SER A CA 1
ATOM 1436 C C . SER A 1 197 ? 23.290 9.994 -34.809 1.00 94.00 197 SER A C 1
ATOM 1438 O O . SER A 1 197 ? 23.670 10.011 -35.981 1.00 94.00 197 SER A O 1
ATOM 1440 N N . ASN A 1 198 ? 24.094 9.655 -33.799 1.00 88.69 198 ASN A N 1
ATOM 1441 C CA . ASN A 1 198 ? 25.459 9.150 -33.944 1.00 88.69 198 ASN A CA 1
ATOM 1442 C C . ASN A 1 198 ? 25.521 7.616 -33.872 1.00 88.69 198 ASN A C 1
ATOM 1444 O O . ASN A 1 198 ? 26.617 7.058 -33.890 1.00 88.69 198 ASN A O 1
ATOM 1448 N N . ALA A 1 199 ? 24.364 6.945 -33.825 1.00 88.19 199 ALA A N 1
ATOM 1449 C CA . ALA A 1 199 ? 24.228 5.508 -33.604 1.00 88.19 199 ALA A CA 1
ATOM 1450 C C . ALA A 1 199 ? 24.780 5.044 -32.243 1.00 88.19 199 ALA A C 1
ATOM 1452 O O . ALA A 1 199 ? 25.240 3.908 -32.116 1.00 88.19 199 ALA A O 1
ATOM 1453 N N . SER A 1 200 ? 24.730 5.919 -31.234 1.00 88.38 200 SER A N 1
ATOM 1454 C CA . SER A 1 200 ? 25.002 5.570 -29.839 1.00 88.38 200 SER A CA 1
ATOM 1455 C C . SER A 1 200 ? 23.724 5.060 -29.173 1.00 88.38 200 SER A C 1
ATOM 1457 O O . SER A 1 200 ? 22.657 5.636 -29.390 1.00 88.38 200 SER A O 1
ATOM 1459 N N . PHE A 1 201 ? 23.823 3.985 -28.389 1.00 90.94 201 PHE A N 1
ATOM 1460 C CA . PHE A 1 201 ? 22.699 3.351 -27.691 1.00 90.94 201 PHE A CA 1
ATOM 1461 C C . PHE A 1 201 ? 22.753 3.658 -26.196 1.00 90.94 201 PHE A C 1
ATOM 1463 O O . PHE A 1 201 ? 23.839 3.716 -25.618 1.00 90.94 201 PHE A O 1
ATOM 1470 N N . SER A 1 202 ? 21.587 3.827 -25.578 1.00 92.06 202 SER A N 1
ATOM 1471 C CA . SER A 1 202 ? 21.474 4.004 -24.133 1.00 92.06 202 SER A CA 1
ATOM 1472 C C . SER A 1 202 ? 21.590 2.675 -23.389 1.00 92.06 202 SER A C 1
ATOM 1474 O O . SER A 1 202 ? 21.361 1.602 -23.954 1.00 92.06 202 SER A O 1
ATOM 1476 N N . ALA A 1 203 ? 21.845 2.756 -22.084 1.00 91.25 203 ALA A N 1
ATOM 1477 C CA . ALA A 1 203 ? 21.405 1.706 -21.170 1.00 91.25 203 ALA A CA 1
ATOM 1478 C C . ALA A 1 203 ? 19.864 1.555 -21.236 1.00 91.25 203 ALA A C 1
ATOM 1480 O O . ALA A 1 203 ? 19.177 2.518 -21.607 1.00 91.25 203 ALA A O 1
ATOM 1481 N N . PRO A 1 204 ? 19.314 0.364 -20.938 1.00 94.88 204 PRO A N 1
ATOM 1482 C CA . PRO A 1 204 ? 17.873 0.186 -20.835 1.00 94.88 204 PRO A CA 1
ATOM 1483 C C . PRO A 1 204 ? 17.303 0.940 -19.632 1.00 94.88 204 PRO A C 1
ATOM 1485 O O . PRO A 1 204 ? 17.956 1.022 -18.595 1.00 94.88 204 PRO A O 1
ATOM 1488 N N . ASP A 1 205 ? 16.070 1.412 -19.772 1.00 96.31 205 ASP A N 1
ATOM 1489 C CA . ASP A 1 205 ? 15.219 1.831 -18.657 1.00 96.31 205 ASP A CA 1
ATOM 1490 C C . ASP A 1 205 ? 13.940 0.987 -18.632 1.00 96.31 205 ASP A C 1
ATOM 1492 O O . ASP A 1 205 ? 13.521 0.488 -19.682 1.00 96.31 205 ASP A O 1
ATOM 1496 N N . GLU A 1 206 ? 13.339 0.784 -17.461 1.00 96.50 206 GLU A N 1
ATOM 1497 C CA . GLU A 1 206 ? 12.216 -0.142 -17.270 1.00 96.50 206 GLU A CA 1
ATOM 1498 C C . GLU A 1 206 ? 10.959 0.537 -16.721 1.00 96.50 206 GLU A C 1
ATOM 1500 O O . GLU A 1 206 ? 11.026 1.462 -15.922 1.00 96.50 206 GLU A O 1
ATOM 1505 N N . VAL A 1 207 ? 9.798 0.023 -17.130 1.00 95.50 207 VAL A N 1
ATOM 1506 C CA . VAL A 1 207 ? 8.480 0.402 -16.612 1.00 95.50 207 VAL A CA 1
ATOM 1507 C C . VAL A 1 207 ? 7.667 -0.851 -16.304 1.00 95.50 207 VAL A C 1
ATOM 1509 O O . VAL A 1 207 ? 7.682 -1.827 -17.063 1.00 95.50 207 VAL A O 1
ATOM 1512 N N . THR A 1 208 ? 6.946 -0.826 -15.188 1.00 91.56 208 THR A N 1
ATOM 1513 C CA . THR A 1 208 ? 6.082 -1.914 -14.724 1.00 91.56 208 THR A CA 1
ATOM 1514 C C . THR A 1 208 ? 4.612 -1.534 -14.859 1.00 91.56 208 THR A C 1
ATOM 1516 O O . THR A 1 208 ? 4.211 -0.427 -14.504 1.00 91.56 208 THR A O 1
ATOM 1519 N N . VAL A 1 209 ? 3.801 -2.466 -15.361 1.00 92.44 209 VAL A N 1
ATOM 1520 C CA . VAL A 1 209 ? 2.342 -2.343 -15.450 1.00 92.44 209 VAL A CA 1
ATOM 1521 C C . VAL A 1 209 ? 1.690 -3.447 -14.625 1.00 92.44 209 VAL A C 1
ATOM 1523 O O . VAL A 1 209 ? 1.823 -4.627 -14.958 1.00 92.44 209 VAL A O 1
ATOM 1526 N N . ASN A 1 210 ? 0.968 -3.067 -13.577 1.00 85.31 210 ASN A N 1
ATOM 1527 C CA . ASN A 1 210 ? 0.169 -3.968 -12.752 1.00 85.31 210 ASN A CA 1
ATOM 1528 C C . ASN A 1 210 ? -1.264 -4.017 -13.292 1.00 85.31 210 ASN A C 1
ATOM 1530 O O . ASN A 1 210 ? -1.882 -2.981 -13.529 1.00 85.31 210 ASN A O 1
ATOM 1534 N N . VAL A 1 211 ? -1.774 -5.221 -13.535 1.00 88.38 211 VAL A N 1
ATOM 1535 C CA . VAL A 1 211 ? -3.057 -5.452 -14.202 1.00 88.38 211 VAL A CA 1
ATOM 1536 C C . VAL A 1 211 ? -4.039 -6.064 -13.217 1.00 88.38 211 VAL A C 1
ATOM 1538 O O . VAL A 1 211 ? -3.862 -7.210 -12.804 1.00 88.38 211 VAL A O 1
ATOM 1541 N N . GLY A 1 212 ? -5.086 -5.303 -12.912 1.00 81.12 212 GLY A N 1
ATOM 1542 C CA . GLY A 1 212 ? -6.111 -5.624 -11.930 1.00 81.12 212 GLY A CA 1
ATOM 1543 C C . GLY A 1 212 ? -5.613 -5.565 -10.484 1.00 81.12 212 GLY A C 1
ATOM 1544 O O . GLY A 1 212 ? -4.449 -5.829 -10.183 1.00 81.12 212 GLY A O 1
ATOM 1545 N N . SER A 1 213 ? -6.542 -5.287 -9.580 1.00 78.62 213 SER A N 1
ATOM 1546 C CA . SER A 1 213 ? -6.434 -5.553 -8.147 1.00 78.62 213 SER A CA 1
ATOM 1547 C C . SER A 1 213 ? -7.742 -6.180 -7.655 1.00 78.62 213 SER A C 1
ATOM 1549 O O . SER A 1 213 ? -8.824 -5.904 -8.178 1.00 78.62 213 SER A O 1
ATOM 1551 N N . ASP A 1 214 ? -7.652 -7.100 -6.703 1.00 84.38 214 ASP A N 1
ATOM 1552 C CA . ASP A 1 214 ? -8.801 -7.504 -5.911 1.00 84.38 214 ASP A CA 1
ATOM 1553 C C . ASP A 1 214 ? -9.205 -6.325 -5.019 1.00 84.38 214 ASP A C 1
ATOM 1555 O O . ASP A 1 214 ? -8.359 -5.584 -4.509 1.00 84.38 214 ASP A O 1
ATOM 1559 N N . SER A 1 215 ? -10.510 -6.151 -4.805 1.00 89.50 215 SER A N 1
ATOM 1560 C CA . SER A 1 215 ? -10.969 -5.222 -3.778 1.00 89.50 215 SER A CA 1
ATOM 1561 C C . SER A 1 215 ? -10.668 -5.803 -2.402 1.00 89.50 215 SER A C 1
ATOM 1563 O O . SER A 1 215 ? -10.818 -7.008 -2.176 1.00 89.50 215 SER A O 1
ATOM 1565 N N . ILE A 1 216 ? -10.316 -4.939 -1.450 1.00 94.88 216 ILE A N 1
ATOM 1566 C CA . ILE A 1 216 ? -10.141 -5.358 -0.054 1.00 94.88 216 ILE A CA 1
ATOM 1567 C C . ILE A 1 216 ? -11.438 -5.995 0.475 1.00 94.88 216 ILE A C 1
ATOM 1569 O O . ILE A 1 216 ? -11.379 -7.024 1.143 1.00 94.88 216 ILE A O 1
ATOM 1573 N N . TYR A 1 217 ? -12.599 -5.488 0.040 1.00 93.94 217 TYR A N 1
ATOM 1574 C CA . TYR A 1 217 ? -13.904 -6.110 0.280 1.00 93.94 217 TYR A CA 1
ATOM 1575 C C . TYR A 1 217 ? -13.936 -7.599 -0.075 1.00 93.94 217 TYR A C 1
ATOM 1577 O O . TYR A 1 217 ? -14.419 -8.400 0.714 1.00 93.94 217 TYR A O 1
ATOM 1585 N N . ASN A 1 218 ? -13.432 -7.999 -1.246 1.00 92.50 218 ASN A N 1
ATOM 1586 C CA . ASN A 1 218 ? -13.450 -9.409 -1.646 1.00 92.50 218 ASN A CA 1
ATOM 1587 C C . ASN A 1 218 ? -12.513 -10.266 -0.789 1.00 92.50 218 ASN A C 1
ATOM 1589 O O . ASN A 1 218 ? -12.779 -11.454 -0.623 1.00 92.50 218 ASN A O 1
ATOM 1593 N N . VAL A 1 219 ? -11.429 -9.679 -0.271 1.00 95.00 219 VAL A N 1
ATOM 1594 C CA . VAL A 1 219 ? -10.499 -10.366 0.632 1.00 95.00 219 VAL A CA 1
ATOM 1595 C C . VAL A 1 219 ? -11.128 -10.581 2.005 1.00 95.00 219 VAL A C 1
ATOM 1597 O O . VAL A 1 219 ? -10.996 -11.662 2.570 1.00 95.00 219 VAL A O 1
ATOM 1600 N N . GLN A 1 220 ? -11.827 -9.568 2.509 1.00 95.25 220 GLN A N 1
ATOM 1601 C CA . GLN A 1 220 ? -12.374 -9.521 3.863 1.00 95.25 220 GLN A CA 1
ATOM 1602 C C . GLN A 1 220 ? -13.752 -10.186 3.996 1.00 95.25 220 GLN A C 1
ATOM 1604 O O . GLN A 1 220 ? -14.036 -10.871 4.973 1.00 95.25 220 GLN A O 1
ATOM 1609 N N . TYR A 1 221 ? -14.642 -9.988 3.023 1.00 94.75 221 TYR A N 1
ATOM 1610 C CA . TYR A 1 221 ? -16.057 -10.313 3.174 1.00 94.75 221 TYR A CA 1
ATOM 1611 C C . TYR A 1 221 ? -16.335 -11.812 3.335 1.00 94.75 221 TYR A C 1
ATOM 1613 O O . TYR A 1 221 ? -16.005 -12.637 2.480 1.00 94.75 221 TYR A O 1
ATOM 1621 N N . THR A 1 222 ? -17.110 -12.140 4.368 1.00 94.50 222 THR A N 1
ATOM 1622 C CA . THR A 1 222 ? -17.746 -13.448 4.537 1.00 94.50 222 THR A CA 1
ATOM 1623 C C . THR A 1 222 ? -19.086 -13.319 5.262 1.00 94.50 222 THR A C 1
ATOM 1625 O O . THR A 1 222 ? -19.281 -12.458 6.119 1.00 94.50 222 THR A O 1
ATOM 1628 N N . ASP A 1 223 ? -20.046 -14.183 4.928 1.00 94.12 223 ASP A N 1
ATOM 1629 C CA . ASP A 1 223 ? -21.308 -14.340 5.661 1.00 94.12 223 ASP A CA 1
ATOM 1630 C C . ASP A 1 223 ? -21.306 -15.562 6.600 1.00 94.12 223 ASP A C 1
ATOM 1632 O O . ASP A 1 223 ? -22.281 -15.809 7.320 1.00 94.12 223 ASP A O 1
ATOM 1636 N N . GLU A 1 224 ? -20.194 -16.301 6.648 1.00 93.19 224 GLU A N 1
ATOM 1637 C CA . GLU A 1 224 ? -19.972 -17.422 7.552 1.00 93.19 224 GLU A CA 1
ATOM 1638 C C . GLU A 1 224 ? -19.049 -16.999 8.702 1.00 93.19 224 GLU A C 1
ATOM 1640 O O . GLU A 1 224 ? -17.902 -16.642 8.481 1.00 93.19 224 GLU A O 1
ATOM 1645 N N . GLN A 1 225 ? -19.515 -17.110 9.954 1.00 91.12 225 GLN A N 1
ATOM 1646 C CA . GLN A 1 225 ? -18.711 -16.756 11.138 1.00 91.12 225 GLN A CA 1
ATOM 1647 C C . GLN A 1 225 ? -17.427 -17.602 11.298 1.00 91.12 225 GLN A C 1
ATOM 1649 O O . GLN A 1 225 ? -16.550 -17.235 12.070 1.00 91.12 225 GLN A O 1
ATOM 1654 N N . GLY A 1 226 ? -17.341 -18.764 10.651 1.00 89.19 226 GLY A N 1
ATOM 1655 C CA . GLY A 1 226 ? -16.199 -19.664 10.795 1.00 89.19 226 GLY A CA 1
ATOM 1656 C C . GLY A 1 226 ? -15.989 -20.176 12.231 1.00 89.19 226 GLY A C 1
ATOM 1657 O O . GLY A 1 226 ? -16.923 -20.686 12.862 1.00 89.19 226 GLY A O 1
ATOM 1658 N N . ASN A 1 227 ? -14.748 -20.142 12.720 1.00 87.31 227 ASN A N 1
ATOM 1659 C CA . ASN A 1 227 ? -14.344 -20.716 14.007 1.00 87.31 227 ASN A CA 1
ATOM 1660 C C . ASN A 1 227 ? -14.538 -19.757 15.183 1.00 87.31 227 ASN A C 1
ATOM 1662 O O . ASN A 1 227 ? -14.956 -20.211 16.255 1.00 87.31 227 ASN A O 1
ATOM 1666 N N . TYR A 1 228 ? -14.225 -18.473 15.008 1.00 89.94 228 TYR A N 1
ATOM 1667 C CA . TYR A 1 228 ? -14.332 -17.475 16.068 1.00 89.94 228 TYR A CA 1
ATOM 1668 C C . TYR A 1 228 ? -15.061 -16.218 15.592 1.00 89.94 228 TYR A C 1
ATOM 1670 O O . TYR A 1 228 ? -16.112 -15.909 16.169 1.00 89.94 228 TYR A O 1
ATOM 1678 N N . CYS A 1 229 ? -14.559 -15.530 14.564 1.00 94.69 229 CYS A N 1
ATOM 1679 C CA . CYS A 1 229 ? -15.172 -14.302 14.064 1.00 94.69 229 CYS A CA 1
ATOM 1680 C C . CYS A 1 229 ? -14.943 -14.097 12.568 1.00 94.69 229 CYS A C 1
ATOM 1682 O O . CYS A 1 229 ? -13.905 -13.602 12.179 1.00 94.69 229 CYS A O 1
ATOM 1684 N N . TYR A 1 230 ? -15.912 -14.543 11.766 1.00 96.06 230 TYR A N 1
ATOM 1685 C CA . TYR A 1 230 ? -16.049 -14.249 10.337 1.00 96.06 230 TYR A CA 1
ATOM 1686 C C . TYR A 1 230 ? -14.730 -14.307 9.557 1.00 96.06 230 TYR A C 1
ATOM 1688 O O . TYR A 1 230 ? -14.407 -13.398 8.806 1.00 96.06 230 TYR A O 1
ATOM 1696 N N . GLU A 1 231 ? -14.000 -15.418 9.691 1.00 95.12 231 GLU A N 1
ATOM 1697 C CA . GLU A 1 231 ? -12.736 -15.571 8.973 1.00 95.12 231 GLU A CA 1
ATOM 1698 C C . GLU A 1 231 ? -12.956 -15.702 7.458 1.00 95.12 231 GLU A C 1
ATOM 1700 O O . GLU A 1 231 ? -13.858 -16.424 6.999 1.00 95.12 231 GLU A O 1
ATOM 1705 N N . THR A 1 232 ? -12.086 -15.072 6.671 1.00 94.88 232 THR A N 1
ATOM 1706 C CA . THR A 1 232 ? -12.123 -15.152 5.210 1.00 94.88 232 THR A CA 1
ATOM 1707 C C . THR A 1 232 ? -11.899 -16.581 4.714 1.00 94.88 232 THR A C 1
ATOM 1709 O O . THR A 1 232 ? -11.165 -17.390 5.290 1.00 94.88 232 THR A O 1
ATOM 1712 N N . ASN A 1 233 ? -12.507 -16.919 3.577 1.00 92.94 233 ASN A N 1
ATOM 1713 C CA . ASN A 1 233 ? -12.290 -18.206 2.914 1.00 92.94 233 ASN A CA 1
ATOM 1714 C C . ASN A 1 233 ? -11.057 -18.215 1.989 1.00 92.94 233 ASN A C 1
ATOM 1716 O O . ASN A 1 233 ? -10.758 -19.258 1.404 1.00 92.94 233 ASN A O 1
ATOM 1720 N N . LEU A 1 234 ? -10.343 -17.090 1.879 1.00 95.38 234 LEU A N 1
ATOM 1721 C CA . LEU A 1 234 ? -9.175 -16.915 1.010 1.00 95.38 234 LEU A CA 1
ATOM 1722 C C . LEU A 1 234 ? -7.836 -17.219 1.697 1.00 95.38 234 LEU A C 1
ATOM 1724 O O . LEU A 1 234 ? -6.781 -16.961 1.126 1.00 95.38 234 LEU A O 1
ATOM 1728 N N . VAL A 1 235 ? -7.840 -17.792 2.905 1.00 95.94 235 VAL A N 1
ATOM 1729 C CA . VAL A 1 235 ? -6.607 -18.134 3.635 1.00 95.94 235 VAL A CA 1
ATOM 1730 C C . VAL A 1 235 ? -5.653 -18.977 2.786 1.00 95.94 235 VAL A C 1
ATOM 1732 O O . VAL A 1 235 ? -5.983 -20.086 2.361 1.00 95.94 235 VAL A O 1
ATOM 1735 N N . GLY A 1 236 ? -4.423 -18.486 2.630 1.00 94.81 236 GLY A N 1
ATOM 1736 C CA . GLY A 1 236 ? -3.355 -19.124 1.863 1.00 94.81 236 GLY A CA 1
ATOM 1737 C C . GLY A 1 236 ? -3.355 -18.792 0.369 1.00 94.81 236 GLY A C 1
ATOM 1738 O O . GLY A 1 236 ? -2.423 -19.204 -0.321 1.00 94.81 236 GLY A O 1
ATOM 1739 N N . GLU A 1 237 ? -4.351 -18.059 -0.129 1.00 94.19 237 GLU A N 1
ATOM 1740 C CA . GLU A 1 237 ? -4.354 -17.541 -1.495 1.00 94.19 237 GLU A CA 1
ATOM 1741 C C . GLU A 1 237 ? -3.448 -16.308 -1.605 1.00 94.19 237 GLU A C 1
ATOM 1743 O O . GLU A 1 237 ? -3.299 -15.531 -0.659 1.00 94.19 237 GLU A O 1
ATOM 1748 N N . SER A 1 238 ? -2.832 -16.133 -2.774 1.00 92.12 238 SER A N 1
ATOM 1749 C CA . SER A 1 238 ? -2.066 -14.930 -3.105 1.00 92.12 238 SER A CA 1
ATOM 1750 C C . SER A 1 238 ? -2.988 -13.936 -3.800 1.00 92.12 238 SER A C 1
ATOM 1752 O O . SER A 1 238 ? -3.534 -14.259 -4.854 1.00 92.12 238 SER A O 1
ATOM 1754 N N . VAL A 1 239 ? -3.117 -12.735 -3.245 1.00 91.44 239 VAL A N 1
ATOM 1755 C CA . VAL A 1 239 ? -3.982 -11.660 -3.759 1.00 91.44 239 VAL A CA 1
ATOM 1756 C C . VAL A 1 239 ? -3.164 -10.411 -4.057 1.00 91.44 239 VAL A C 1
ATOM 1758 O O . VAL A 1 239 ? -2.114 -10.202 -3.447 1.00 91.44 239 VAL A O 1
ATOM 1761 N N . THR A 1 240 ? -3.652 -9.576 -4.973 1.00 90.56 240 THR A N 1
ATOM 1762 C CA . THR A 1 240 ? -3.104 -8.240 -5.237 1.00 90.56 240 THR A CA 1
ATOM 1763 C C . THR A 1 240 ? -4.161 -7.211 -4.869 1.00 90.56 240 THR A C 1
ATOM 1765 O O . THR A 1 240 ? -5.171 -7.140 -5.552 1.00 90.56 240 THR A O 1
ATOM 1768 N N . VAL A 1 241 ? -3.949 -6.410 -3.825 1.00 92.62 241 VAL A N 1
ATOM 1769 C CA . VAL A 1 241 ? -4.901 -5.368 -3.395 1.00 92.62 241 VAL A CA 1
ATOM 1770 C C . VAL A 1 241 ? -4.251 -3.990 -3.403 1.00 92.62 241 VAL A C 1
ATOM 1772 O O . VAL A 1 241 ? -3.029 -3.877 -3.296 1.00 92.62 241 VAL A O 1
ATOM 1775 N N . SER A 1 242 ? -5.068 -2.945 -3.520 1.00 91.00 242 SER A N 1
ATOM 1776 C CA . SER A 1 242 ? -4.631 -1.548 -3.469 1.00 91.00 242 SER A CA 1
ATOM 1777 C C . SER A 1 242 ? -5.453 -0.758 -2.451 1.00 91.00 242 SER A C 1
ATOM 1779 O O . SER A 1 242 ? -6.621 -1.072 -2.226 1.00 91.00 242 SER A O 1
ATOM 1781 N N . GLY A 1 243 ? -4.843 0.239 -1.815 1.00 92.50 243 GLY A N 1
ATOM 1782 C CA . GLY A 1 243 ? -5.474 1.032 -0.764 1.00 92.50 243 GLY A CA 1
ATOM 1783 C C . GLY A 1 243 ? -4.557 2.119 -0.211 1.00 92.50 243 GLY A C 1
ATOM 1784 O O . GLY A 1 243 ? -3.334 2.053 -0.341 1.00 92.50 243 GLY A O 1
ATOM 1785 N N . VAL A 1 244 ? -5.161 3.128 0.403 1.00 93.50 244 VAL A N 1
ATOM 1786 C CA . VAL A 1 244 ? -4.467 4.245 1.047 1.00 93.50 244 VAL A CA 1
ATOM 1787 C C . VAL A 1 244 ? -4.090 3.851 2.468 1.00 93.50 244 VAL A C 1
ATOM 1789 O O . VAL A 1 244 ? -4.915 3.306 3.205 1.00 93.50 244 VAL A O 1
ATOM 1792 N N . VAL A 1 245 ? -2.853 4.126 2.873 1.00 96.00 245 VAL A N 1
ATOM 1793 C CA . VAL A 1 245 ? -2.359 3.809 4.218 1.00 96.00 245 VAL A CA 1
ATOM 1794 C C . VAL A 1 245 ? -3.038 4.698 5.259 1.00 96.00 245 VAL A C 1
ATOM 1796 O O . VAL A 1 245 ? -2.875 5.916 5.256 1.00 96.00 245 VAL A O 1
ATOM 1799 N N . THR A 1 246 ? -3.776 4.087 6.186 1.00 94.81 246 THR A N 1
ATOM 1800 C CA . THR A 1 246 ? -4.549 4.785 7.231 1.00 94.81 246 THR A CA 1
ATOM 1801 C C . THR A 1 246 ? -3.817 4.855 8.571 1.00 94.81 246 THR A C 1
ATOM 1803 O O . THR A 1 246 ? -4.081 5.754 9.382 1.00 94.81 246 THR A O 1
ATOM 1806 N N . HIS A 1 247 ? -2.889 3.925 8.809 1.00 95.38 247 HIS A N 1
ATOM 1807 C CA . HIS A 1 247 ? -2.037 3.899 9.994 1.00 95.38 247 HIS A CA 1
ATOM 1808 C C . HIS A 1 247 ? -0.783 3.049 9.769 1.00 95.38 247 HIS A C 1
ATOM 1810 O O . HIS A 1 247 ? -0.865 1.954 9.219 1.00 95.38 247 HIS A O 1
ATOM 1816 N N . VAL A 1 248 ? 0.359 3.503 10.286 1.00 94.94 248 VAL A N 1
ATOM 1817 C CA . VAL A 1 248 ? 1.607 2.731 10.338 1.00 94.94 248 VAL A CA 1
ATOM 1818 C C . VAL A 1 248 ? 1.953 2.487 11.799 1.00 94.94 248 VAL A C 1
ATOM 1820 O O . VAL A 1 248 ? 2.050 3.428 12.586 1.00 94.94 248 VAL A O 1
ATOM 1823 N N . LYS A 1 249 ? 2.154 1.221 12.169 1.00 91.88 249 LYS A N 1
ATOM 1824 C CA . LYS A 1 249 ? 2.455 0.833 13.546 1.00 91.88 249 LYS A CA 1
ATOM 1825 C C . LYS A 1 249 ? 3.747 1.517 14.022 1.00 91.88 249 LYS A C 1
ATOM 1827 O O . LYS A 1 249 ? 4.804 1.287 13.426 1.00 91.88 249 LYS A O 1
ATOM 1832 N N . PRO A 1 250 ? 3.727 2.243 15.155 1.00 85.75 250 PRO A N 1
ATOM 1833 C CA . PRO A 1 250 ? 4.932 2.866 15.689 1.00 85.75 250 PRO A CA 1
ATOM 1834 C C . PRO A 1 250 ? 6.031 1.846 16.047 1.00 85.75 250 PRO A C 1
ATOM 1836 O O . PRO A 1 250 ? 5.774 0.752 16.573 1.00 85.75 250 PRO A O 1
ATOM 1839 N N . GLY A 1 251 ? 7.291 2.233 15.824 1.00 80.75 251 GLY A N 1
ATOM 1840 C CA . GLY A 1 251 ? 8.484 1.481 16.230 1.00 80.75 251 GLY A CA 1
ATOM 1841 C C . GLY A 1 251 ? 9.274 0.869 15.069 1.00 80.75 251 GLY A C 1
ATOM 1842 O O . GLY A 1 251 ? 9.289 1.390 13.965 1.00 80.75 251 GLY A O 1
ATOM 1843 N N . SER A 1 252 ? 10.000 -0.225 15.333 1.00 79.88 252 SER A N 1
ATOM 1844 C CA . SER A 1 252 ? 10.936 -0.841 14.367 1.00 79.88 252 SER A CA 1
ATOM 1845 C C . SER A 1 252 ? 10.296 -1.828 13.382 1.00 79.88 252 SER A C 1
ATOM 1847 O O . SER A 1 252 ? 11.018 -2.487 12.640 1.00 79.88 252 SER A O 1
ATOM 1849 N N . TYR A 1 253 ? 8.973 -1.976 13.421 1.00 86.44 253 TYR A N 1
ATOM 1850 C CA . TYR A 1 253 ? 8.216 -2.927 12.607 1.00 86.44 253 TYR A CA 1
ATOM 1851 C C . TYR A 1 253 ? 7.034 -2.172 11.986 1.00 86.44 253 TYR A C 1
ATOM 1853 O O . TYR A 1 253 ? 5.976 -2.129 12.624 1.00 86.44 253 TYR A O 1
ATOM 1861 N N . PRO A 1 254 ? 7.224 -1.543 10.810 1.00 87.50 254 PRO A N 1
ATOM 1862 C CA . PRO A 1 254 ? 6.265 -0.621 10.196 1.00 87.50 254 PRO A CA 1
ATOM 1863 C C . PRO A 1 254 ? 5.109 -1.362 9.506 1.00 87.50 254 PRO A C 1
ATOM 1865 O O . PRO A 1 254 ? 4.698 -1.008 8.409 1.00 87.50 254 PRO A O 1
ATOM 1868 N N . ASN A 1 255 ? 4.577 -2.405 10.148 1.00 95.31 255 ASN A N 1
ATOM 1869 C CA . ASN A 1 255 ? 3.338 -3.034 9.706 1.00 95.31 255 ASN A CA 1
ATOM 1870 C C . ASN A 1 255 ? 2.242 -1.968 9.686 1.00 95.31 255 ASN A C 1
ATOM 1872 O O . ASN A 1 255 ? 2.179 -1.136 10.595 1.00 95.31 255 ASN A O 1
ATOM 1876 N N . PHE A 1 256 ? 1.359 -2.004 8.707 1.00 97.44 256 PHE A N 1
ATOM 1877 C CA . PHE A 1 256 ? 0.454 -0.891 8.461 1.00 97.44 256 PHE A CA 1
ATOM 1878 C C . PHE A 1 256 ? -0.944 -1.378 8.110 1.00 97.44 256 PHE A C 1
ATOM 1880 O O . PHE A 1 256 ? -1.150 -2.527 7.724 1.00 97.44 256 PHE A O 1
ATOM 1887 N N . PHE A 1 257 ? -1.907 -0.487 8.284 1.00 97.62 257 PHE A N 1
ATOM 1888 C CA . PHE A 1 257 ? -3.275 -0.653 7.831 1.00 97.62 257 PHE A CA 1
ATOM 1889 C C . PHE A 1 257 ? -3.465 0.189 6.581 1.00 97.62 257 PHE A C 1
ATOM 1891 O O . PHE A 1 257 ? -2.959 1.312 6.490 1.00 97.62 257 PHE A O 1
ATOM 1898 N N . MET A 1 258 ? -4.195 -0.358 5.624 1.00 96.38 258 MET A N 1
ATOM 1899 C CA . MET A 1 258 ? -4.585 0.342 4.410 1.00 96.38 258 MET A CA 1
ATOM 1900 C C . MET A 1 258 ? -6.061 0.094 4.135 1.00 96.38 258 MET A C 1
ATOM 1902 O O . MET A 1 258 ? -6.606 -0.944 4.516 1.00 96.38 258 MET A O 1
ATOM 1906 N N . GLN A 1 259 ? -6.700 1.058 3.488 1.00 95.19 259 GLN A N 1
ATOM 1907 C CA . GLN A 1 259 ? -8.126 1.026 3.202 1.00 95.19 259 GLN A CA 1
ATOM 1908 C C . GLN A 1 259 ? -8.389 1.408 1.747 1.00 95.19 259 GLN A C 1
ATOM 1910 O O . GLN A 1 259 ? -7.684 2.246 1.184 1.00 95.19 259 GLN A O 1
ATOM 1915 N N . ASP A 1 260 ? -9.402 0.805 1.129 1.00 89.88 260 ASP A N 1
ATOM 1916 C CA . ASP A 1 260 ? -9.883 1.242 -0.185 1.00 89.88 260 ASP A CA 1
ATOM 1917 C C . ASP A 1 260 ? -10.292 2.730 -0.103 1.00 89.88 260 ASP A C 1
ATOM 1919 O O . ASP A 1 260 ? -11.032 3.100 0.816 1.00 89.88 260 ASP A O 1
ATOM 1923 N N . PRO A 1 261 ? -9.826 3.596 -1.024 1.00 81.00 261 PRO A N 1
ATOM 1924 C CA . PRO A 1 261 ? -10.150 5.022 -1.014 1.00 81.00 261 PRO A CA 1
ATOM 1925 C C . PRO A 1 261 ? -11.623 5.352 -1.259 1.00 81.00 261 PRO A C 1
ATOM 1927 O O . PRO A 1 261 ? -12.026 6.499 -1.082 1.00 81.00 261 PRO A O 1
ATOM 1930 N N . ASN A 1 262 ? -12.450 4.388 -1.662 1.00 75.00 262 ASN A N 1
ATOM 1931 C CA . ASN A 1 262 ? -13.888 4.602 -1.763 1.00 75.00 262 ASN A CA 1
ATOM 1932 C C . ASN A 1 262 ? -14.536 4.554 -0.364 1.00 75.00 262 ASN A C 1
ATOM 1934 O O . ASN A 1 262 ? -14.872 3.483 0.144 1.00 75.00 262 ASN A O 1
ATOM 1938 N N . GLU A 1 263 ? -14.717 5.740 0.226 1.00 54.88 263 GLU A N 1
ATOM 1939 C CA . GLU A 1 263 ? -14.972 5.999 1.658 1.00 54.88 263 GLU A CA 1
ATOM 1940 C C . GLU A 1 263 ? -16.244 5.365 2.268 1.00 54.88 263 GLU A C 1
ATOM 1942 O O . GLU A 1 263 ? -16.346 5.262 3.487 1.00 54.88 263 GLU A O 1
ATOM 1947 N N . ASP A 1 264 ? -17.183 4.865 1.459 1.00 61.81 264 ASP A N 1
ATOM 1948 C CA . ASP A 1 264 ? -18.457 4.294 1.939 1.00 61.81 264 ASP A CA 1
ATOM 1949 C C . ASP A 1 264 ? -18.479 2.754 2.001 1.00 61.81 264 ASP A C 1
ATOM 1951 O O . ASP A 1 264 ? -19.490 2.142 2.373 1.00 61.81 264 ASP A O 1
ATOM 1955 N N . ASN A 1 265 ? -17.393 2.087 1.603 1.00 77.06 265 ASN A N 1
ATOM 1956 C CA . ASN A 1 265 ? -17.382 0.633 1.506 1.00 77.06 265 ASN A CA 1
ATOM 1957 C C . ASN A 1 265 ? -16.957 -0.007 2.835 1.00 77.06 265 ASN A C 1
ATOM 1959 O O . ASN A 1 265 ? -15.783 -0.043 3.194 1.00 77.06 265 ASN A O 1
ATOM 1963 N N . LEU A 1 266 ? -17.919 -0.606 3.534 1.00 92.62 266 LEU A N 1
ATOM 1964 C CA . LEU A 1 266 ? -17.661 -1.565 4.614 1.00 92.62 266 LEU A CA 1
ATOM 1965 C C . LEU A 1 266 ? -16.745 -2.710 4.137 1.00 92.62 266 LEU A C 1
ATOM 1967 O O . LEU A 1 266 ? -16.752 -3.023 2.949 1.00 92.62 266 LEU A O 1
ATOM 1971 N N . TRP A 1 267 ? -16.026 -3.376 5.050 1.00 95.38 267 TRP A N 1
ATOM 1972 C CA . TRP A 1 267 ? -15.067 -4.463 4.758 1.00 95.38 267 TRP A CA 1
ATOM 1973 C C . TRP A 1 267 ? -13.869 -4.055 3.890 1.00 95.38 267 TRP A C 1
ATOM 1975 O O . TRP A 1 267 ? -13.269 -4.892 3.222 1.00 95.38 267 TRP A O 1
ATOM 1985 N N . SER A 1 268 ? -13.519 -2.773 3.858 1.00 95.12 268 SER A N 1
ATOM 1986 C CA . SER A 1 268 ? -12.506 -2.267 2.923 1.00 95.12 268 SER A CA 1
ATOM 1987 C C . SER A 1 268 ? -11.159 -1.953 3.561 1.00 95.12 268 SER A C 1
ATOM 1989 O O . SER A 1 268 ? -10.319 -1.344 2.907 1.00 95.12 268 SER A O 1
ATOM 1991 N N . GLY A 1 269 ? -10.946 -2.360 4.811 1.00 96.62 269 GLY A N 1
ATOM 1992 C CA . GLY A 1 269 ? -9.693 -2.210 5.540 1.00 96.62 269 GLY A CA 1
ATOM 1993 C C . GLY A 1 269 ? -8.928 -3.527 5.563 1.00 96.62 269 GLY A C 1
ATOM 1994 O O . GLY A 1 269 ? -9.523 -4.600 5.627 1.00 96.62 269 GLY A O 1
ATOM 1995 N N . ILE A 1 270 ? -7.602 -3.476 5.513 1.00 97.75 270 ILE A N 1
ATOM 1996 C CA . ILE A 1 270 ? -6.752 -4.666 5.627 1.00 97.75 270 ILE A CA 1
ATOM 1997 C C . ILE A 1 270 ? -5.467 -4.341 6.380 1.00 97.75 270 ILE A C 1
ATOM 1999 O O . ILE A 1 270 ? -4.883 -3.264 6.224 1.00 97.75 270 ILE A O 1
ATOM 2003 N N . TYR A 1 271 ? -5.016 -5.293 7.194 1.00 98.06 271 TYR A N 1
ATOM 2004 C CA . TYR A 1 271 ? -3.741 -5.214 7.891 1.00 98.06 271 TYR A CA 1
ATOM 2005 C C . TYR A 1 271 ? -2.629 -5.887 7.081 1.00 98.06 271 TYR A C 1
ATOM 2007 O O . TYR A 1 271 ? -2.744 -7.050 6.695 1.00 98.06 271 TYR A O 1
ATOM 2015 N N . VAL A 1 272 ? -1.525 -5.182 6.848 1.00 98.19 272 VAL A N 1
ATOM 2016 C CA . VAL A 1 272 ? -0.332 -5.720 6.186 1.00 98.19 272 VAL A CA 1
ATOM 2017 C C . VAL A 1 272 ? 0.735 -6.004 7.238 1.00 98.19 272 VAL A C 1
ATOM 2019 O O . VAL A 1 272 ? 1.329 -5.098 7.830 1.00 98.19 272 VAL A O 1
ATOM 2022 N N . TYR A 1 273 ? 0.983 -7.289 7.473 1.00 96.69 273 TYR A N 1
ATOM 2023 C CA . TYR A 1 273 ? 1.983 -7.789 8.408 1.00 96.69 273 TYR A CA 1
ATOM 2024 C C . TYR A 1 273 ? 3.259 -8.172 7.651 1.00 96.69 273 TYR A C 1
ATOM 2026 O O . TYR A 1 273 ? 3.590 -9.346 7.478 1.00 96.69 273 TYR A O 1
ATOM 2034 N N . ASP A 1 274 ? 3.987 -7.157 7.191 1.00 94.19 274 ASP A N 1
ATOM 2035 C CA . ASP A 1 274 ? 5.276 -7.325 6.528 1.00 94.19 274 ASP A CA 1
ATOM 2036 C C . ASP A 1 274 ? 6.172 -6.108 6.785 1.00 94.19 274 ASP A C 1
ATOM 2038 O O . ASP A 1 274 ? 5.738 -4.962 6.703 1.00 94.19 274 ASP A O 1
ATOM 2042 N N . THR A 1 275 ? 7.438 -6.356 7.114 1.00 91.94 275 THR A N 1
ATOM 2043 C CA . THR A 1 275 ? 8.396 -5.316 7.522 1.00 91.94 275 THR A CA 1
ATOM 2044 C C . THR A 1 275 ? 9.304 -4.866 6.382 1.00 91.94 275 THR A C 1
ATOM 2046 O O . THR A 1 275 ? 10.197 -4.049 6.600 1.00 91.94 275 THR A O 1
ATOM 2049 N N . SER A 1 276 ? 9.167 -5.467 5.197 1.00 89.88 276 SER A N 1
ATOM 2050 C CA . SER A 1 276 ? 9.927 -5.097 3.999 1.00 89.88 276 SER A CA 1
ATOM 2051 C C . SER A 1 276 ? 9.389 -3.835 3.322 1.00 89.88 276 SER A C 1
ATOM 2053 O O . SER A 1 276 ? 10.104 -3.221 2.531 1.00 89.88 276 SER A O 1
ATOM 2055 N N . ILE A 1 277 ? 8.167 -3.425 3.671 1.00 91.50 277 ILE A N 1
ATOM 2056 C CA . ILE A 1 277 ? 7.510 -2.211 3.192 1.00 91.50 277 ILE A CA 1
ATOM 2057 C C . ILE A 1 277 ? 7.592 -1.149 4.295 1.00 91.50 277 ILE A C 1
ATOM 2059 O O . ILE A 1 277 ? 7.349 -1.447 5.462 1.00 91.50 277 ILE A O 1
ATOM 2063 N N . ASN A 1 278 ? 7.922 0.090 3.935 1.00 91.69 278 ASN A N 1
ATOM 2064 C CA . ASN A 1 278 ? 7.931 1.226 4.858 1.00 91.69 278 ASN A CA 1
ATOM 2065 C C . ASN A 1 278 ? 7.173 2.407 4.228 1.00 91.69 278 ASN A C 1
ATOM 2067 O O . ASN A 1 278 ? 7.831 3.312 3.706 1.00 91.69 278 ASN A O 1
ATOM 2071 N N . PRO A 1 279 ? 5.830 2.356 4.199 1.00 93.88 279 PRO A N 1
ATOM 2072 C CA . PRO A 1 279 ? 5.021 3.431 3.642 1.00 93.88 279 PRO A CA 1
ATOM 2073 C C . PRO A 1 279 ? 4.792 4.544 4.672 1.00 93.88 279 PRO A C 1
ATOM 2075 O O . PRO A 1 279 ? 4.904 4.309 5.879 1.00 93.88 279 PRO A O 1
ATOM 2078 N N . ASP A 1 280 ? 4.421 5.727 4.196 1.00 91.69 280 ASP A N 1
ATOM 2079 C CA . ASP A 1 280 ? 3.914 6.820 5.019 1.00 91.69 280 ASP A CA 1
ATOM 2080 C C . ASP A 1 280 ? 2.371 6.809 5.038 1.00 91.69 280 ASP A C 1
ATOM 2082 O O . ASP A 1 280 ? 1.710 6.266 4.149 1.00 91.69 280 ASP A O 1
ATOM 2086 N N . ILE A 1 281 ? 1.765 7.386 6.083 1.00 91.19 281 ILE A N 1
ATOM 2087 C CA . ILE A 1 281 ? 0.303 7.564 6.133 1.00 91.19 281 ILE A CA 1
ATOM 2088 C C . ILE A 1 281 ? -0.122 8.450 4.955 1.00 91.19 281 ILE A C 1
ATOM 2090 O O . ILE A 1 281 ? 0.439 9.525 4.762 1.00 91.19 281 ILE A O 1
ATOM 2094 N N . GLY A 1 282 ? -1.141 8.009 4.217 1.00 89.94 282 GLY A N 1
ATOM 2095 C CA . GLY A 1 282 ? -1.649 8.669 3.016 1.00 89.94 282 GLY A CA 1
ATOM 2096 C C . GLY A 1 282 ? -1.090 8.123 1.702 1.00 89.94 282 GLY A C 1
ATOM 2097 O O . GLY A 1 282 ? -1.684 8.360 0.651 1.00 89.94 282 GLY A O 1
ATOM 2098 N N . ASP A 1 283 ? -0.022 7.324 1.726 1.00 91.56 283 ASP A N 1
ATOM 2099 C CA . ASP A 1 283 ? 0.484 6.679 0.514 1.00 91.56 283 ASP A CA 1
ATOM 2100 C C . ASP A 1 283 ? -0.554 5.725 -0.086 1.00 91.56 283 ASP A C 1
ATOM 2102 O O . ASP A 1 283 ? -1.225 4.980 0.637 1.00 91.56 283 ASP A O 1
ATOM 2106 N N . LEU A 1 284 ? -0.646 5.697 -1.419 1.00 90.06 284 LEU A N 1
ATOM 2107 C CA . LEU A 1 284 ? -1.380 4.654 -2.126 1.00 90.06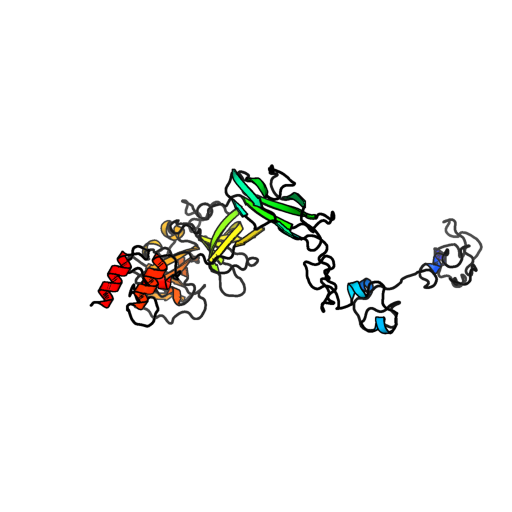 284 LEU A CA 1
ATOM 2108 C C . LEU A 1 284 ? -0.445 3.459 -2.319 1.00 90.06 284 LEU A C 1
ATOM 2110 O O . LEU A 1 284 ? 0.556 3.529 -3.035 1.00 90.06 284 LEU A O 1
ATOM 2114 N N . VAL A 1 285 ? -0.771 2.344 -1.674 1.00 92.12 285 VAL A N 1
ATOM 2115 C CA . VAL A 1 285 ? 0.035 1.123 -1.719 1.00 92.12 285 VAL A CA 1
ATOM 2116 C C . VAL A 1 285 ? -0.718 0.059 -2.494 1.00 92.12 285 VAL A C 1
ATOM 2118 O O . VAL A 1 285 ? -1.876 -0.228 -2.207 1.00 92.12 285 VAL A O 1
ATOM 2121 N N . THR A 1 286 ? -0.043 -0.566 -3.455 1.00 90.69 286 THR A N 1
ATOM 2122 C CA . THR A 1 286 ? -0.514 -1.800 -4.094 1.00 90.69 286 THR A CA 1
ATOM 2123 C C . THR A 1 286 ? 0.399 -2.936 -3.673 1.00 90.69 286 THR A C 1
ATOM 2125 O O . THR A 1 286 ? 1.613 -2.858 -3.858 1.00 90.69 286 THR A O 1
ATOM 2128 N N . VAL A 1 287 ? -0.164 -3.995 -3.098 1.00 93.06 287 VAL A N 1
ATOM 2129 C CA . VAL A 1 287 ? 0.592 -5.107 -2.515 1.00 93.06 287 VAL A CA 1
ATOM 2130 C C . VAL A 1 287 ? 0.091 -6.439 -3.055 1.00 93.06 287 VAL A C 1
ATOM 2132 O O . VAL A 1 287 ? -1.109 -6.683 -3.130 1.00 93.06 287 VAL A O 1
ATOM 2135 N N . THR A 1 288 ? 1.025 -7.309 -3.439 1.00 91.12 288 THR A N 1
ATOM 2136 C CA . THR A 1 288 ? 0.762 -8.719 -3.746 1.00 91.12 288 THR A CA 1
ATOM 2137 C C . THR A 1 288 ? 1.321 -9.581 -2.627 1.00 91.12 288 THR A C 1
ATOM 2139 O O . THR A 1 288 ? 2.534 -9.595 -2.403 1.00 91.12 288 THR A O 1
ATOM 2142 N N . ALA A 1 289 ? 0.444 -10.279 -1.915 1.00 95.75 289 ALA A N 1
ATOM 2143 C CA . ALA A 1 289 ? 0.769 -10.978 -0.676 1.00 95.75 289 ALA A CA 1
ATOM 2144 C C . ALA A 1 289 ? -0.150 -12.185 -0.451 1.00 95.75 289 ALA A C 1
ATOM 2146 O O . ALA A 1 289 ? -1.172 -12.346 -1.120 1.00 95.75 289 ALA A O 1
ATOM 2147 N N . THR A 1 290 ? 0.217 -13.035 0.504 1.00 97.00 290 THR A N 1
ATOM 2148 C CA . THR A 1 290 ? -0.583 -14.193 0.912 1.00 97.00 290 THR A CA 1
ATOM 2149 C C . THR A 1 290 ? -1.576 -13.790 1.999 1.00 97.00 290 THR A C 1
ATOM 2151 O O . THR A 1 290 ? -1.193 -13.189 3.003 1.00 97.00 290 THR A O 1
ATOM 2154 N N . VAL A 1 291 ? -2.846 -14.158 1.834 1.00 98.12 291 VAL A N 1
ATOM 2155 C CA . VAL A 1 291 ? -3.890 -13.935 2.843 1.00 98.12 291 VAL A CA 1
ATOM 2156 C C . VAL A 1 291 ? -3.687 -14.879 4.026 1.00 98.12 291 VAL A C 1
ATOM 2158 O O . VAL A 1 291 ? -3.513 -16.093 3.864 1.00 98.12 291 VAL A O 1
ATOM 2161 N N . ASN A 1 292 ? -3.740 -14.341 5.238 1.00 97.50 292 ASN A N 1
ATOM 2162 C CA . ASN A 1 292 ? -3.605 -15.084 6.479 1.00 97.50 292 ASN A CA 1
ATOM 2163 C C . ASN A 1 292 ? -4.634 -14.640 7.521 1.00 97.50 292 ASN A C 1
ATOM 2165 O O . ASN A 1 292 ? -5.013 -13.482 7.592 1.00 97.50 292 ASN A O 1
ATOM 2169 N N . GLU A 1 293 ? -5.025 -15.590 8.363 1.00 96.00 293 GLU A N 1
ATOM 2170 C CA . GLU A 1 293 ? -5.909 -15.379 9.504 1.00 96.00 293 GLU A CA 1
ATOM 2171 C C . GLU A 1 293 ? -5.121 -15.550 10.797 1.00 96.00 293 GLU A C 1
ATOM 2173 O O . GLU A 1 293 ? -4.596 -16.640 11.077 1.00 96.00 293 GLU A O 1
ATOM 2178 N N . TYR A 1 294 ? -5.033 -14.489 11.598 1.00 94.88 294 TYR A N 1
ATOM 2179 C CA . TYR A 1 294 ? -4.300 -14.496 12.860 1.00 94.88 294 TYR A CA 1
ATOM 2180 C C . TYR A 1 294 ? -5.229 -14.241 14.043 1.00 94.88 294 TYR A C 1
ATOM 2182 O O . TYR A 1 294 ? -5.438 -13.112 14.464 1.00 94.88 294 TYR A O 1
ATOM 2190 N N . TYR A 1 295 ? -5.761 -15.328 14.611 1.00 93.69 295 TYR A N 1
ATOM 2191 C CA . TYR A 1 295 ? -6.809 -15.269 15.640 1.00 93.69 295 TYR A CA 1
ATOM 2192 C C . TYR A 1 295 ? -8.050 -14.485 15.187 1.00 93.69 295 TYR A C 1
ATOM 2194 O O . TYR A 1 295 ? -8.636 -13.763 15.994 1.00 93.69 295 TYR A O 1
ATOM 2202 N N . SER A 1 296 ? -8.446 -14.696 13.926 1.00 93.88 296 SER A N 1
ATOM 2203 C CA . SER A 1 296 ? -9.607 -14.055 13.289 1.00 93.88 296 SER A CA 1
ATOM 2204 C C . SER A 1 296 ? -9.421 -12.562 13.057 1.00 93.88 296 SER A C 1
ATOM 2206 O O . SER A 1 296 ? -10.365 -11.804 13.186 1.00 93.88 296 SER A O 1
ATOM 2208 N N . LEU A 1 297 ? -8.169 -12.171 12.817 1.00 96.00 297 LEU A N 1
ATOM 2209 C CA . LEU A 1 297 ? -7.806 -10.917 12.179 1.00 96.00 297 LEU A CA 1
ATOM 2210 C C . LEU A 1 297 ? -7.278 -11.277 10.794 1.00 96.00 297 LEU A C 1
ATOM 2212 O O . LEU A 1 297 ? -6.240 -11.957 10.689 1.00 96.00 297 LEU A O 1
ATOM 2216 N N . THR A 1 298 ? -7.961 -10.811 9.756 1.00 97.12 298 THR A N 1
ATOM 2217 C CA . THR A 1 298 ? -7.528 -10.980 8.372 1.00 97.12 298 THR A CA 1
ATOM 2218 C C . THR A 1 298 ? -6.337 -10.066 8.108 1.00 97.12 298 THR A C 1
ATOM 2220 O O . THR A 1 298 ? -6.388 -8.848 8.296 1.00 97.12 298 THR A O 1
ATOM 2223 N N . GLN A 1 299 ? -5.232 -10.651 7.654 1.00 97.62 299 GLN A N 1
ATOM 2224 C CA . GLN A 1 299 ? -3.991 -9.935 7.379 1.00 97.62 299 GLN A CA 1
ATOM 2225 C C . GLN A 1 299 ? -3.292 -10.451 6.120 1.00 97.62 299 GLN A C 1
ATOM 2227 O O . GLN A 1 299 ? -3.454 -11.601 5.710 1.00 97.62 299 GLN A O 1
ATOM 2232 N N . LEU A 1 300 ? -2.461 -9.605 5.522 1.00 98.31 300 LEU A N 1
ATOM 2233 C CA . LEU A 1 300 ? -1.581 -9.956 4.412 1.00 98.31 300 LEU A CA 1
ATOM 2234 C C . LEU A 1 300 ? -0.161 -10.201 4.926 1.00 98.31 300 LEU A C 1
ATOM 2236 O O . LEU A 1 300 ? 0.387 -9.374 5.653 1.00 98.31 300 LEU A O 1
ATOM 2240 N N . ILE A 1 301 ? 0.428 -11.332 4.541 1.00 97.62 301 ILE A N 1
ATOM 2241 C CA . ILE A 1 301 ? 1.790 -11.755 4.903 1.00 97.62 301 ILE A CA 1
ATOM 2242 C C . ILE A 1 301 ? 2.575 -12.179 3.660 1.00 97.62 301 ILE A C 1
ATOM 2244 O O . ILE A 1 301 ? 1.997 -12.361 2.589 1.00 97.62 301 ILE A O 1
ATOM 2248 N N . ASP A 1 302 ? 3.878 -12.417 3.821 1.00 95.12 302 ASP A N 1
ATOM 2249 C CA . ASP A 1 302 ? 4.754 -12.949 2.770 1.00 95.12 302 ASP A CA 1
ATOM 2250 C C . ASP A 1 302 ? 4.637 -12.129 1.471 1.00 95.12 302 ASP A C 1
ATOM 2252 O O . ASP A 1 302 ? 4.278 -12.656 0.411 1.00 95.12 302 ASP A O 1
ATOM 2256 N N . VAL A 1 303 ? 4.890 -10.817 1.561 1.00 94.25 303 VAL A N 1
ATOM 2257 C CA . VAL A 1 303 ? 4.768 -9.907 0.415 1.00 94.25 303 VAL A CA 1
ATOM 2258 C C . VAL A 1 303 ? 5.725 -10.341 -0.696 1.00 94.25 303 VAL A C 1
ATOM 2260 O O . VAL A 1 303 ? 6.936 -10.456 -0.503 1.00 94.25 303 VAL A O 1
ATOM 2263 N N . VAL A 1 304 ? 5.173 -10.557 -1.890 1.00 88.94 304 VAL A N 1
ATOM 2264 C CA . VAL A 1 304 ? 5.921 -10.967 -3.087 1.00 88.94 304 VAL A CA 1
ATOM 2265 C C . VAL A 1 304 ? 6.373 -9.751 -3.890 1.00 88.94 304 VAL A C 1
ATOM 2267 O O . VAL A 1 304 ? 7.495 -9.712 -4.393 1.00 88.94 304 VAL A O 1
ATOM 2270 N N . SER A 1 305 ? 5.496 -8.759 -4.016 1.00 85.06 305 SER A N 1
ATOM 2271 C CA . SER A 1 305 ? 5.770 -7.505 -4.713 1.00 85.06 305 SER A CA 1
ATOM 2272 C C . SER A 1 305 ? 4.872 -6.399 -4.184 1.00 85.06 305 SER A C 1
ATOM 2274 O O . SER A 1 305 ? 3.738 -6.657 -3.779 1.00 85.06 305 SER A O 1
ATOM 2276 N N . PHE A 1 306 ? 5.352 -5.163 -4.238 1.00 90.12 306 PHE A N 1
ATOM 2277 C CA . PHE A 1 306 ? 4.572 -3.989 -3.875 1.00 90.12 306 PHE A CA 1
ATOM 2278 C C . PHE A 1 306 ? 4.983 -2.782 -4.721 1.00 90.12 306 PHE A C 1
ATOM 2280 O O . PHE A 1 306 ? 6.090 -2.738 -5.262 1.00 90.12 306 PHE A O 1
ATOM 2287 N N . SER A 1 307 ? 4.100 -1.795 -4.804 1.00 86.69 307 SER A N 1
ATOM 2288 C CA . SER A 1 307 ? 4.400 -0.449 -5.281 1.00 86.69 307 SER A CA 1
ATOM 2289 C C . SER A 1 307 ? 3.828 0.571 -4.304 1.00 86.69 307 SER A C 1
ATOM 2291 O O . SER A 1 307 ? 2.732 0.382 -3.777 1.00 86.69 307 SER A O 1
ATOM 2293 N N . ILE A 1 308 ? 4.589 1.635 -4.063 1.00 90.81 308 ILE A N 1
ATOM 2294 C CA . ILE A 1 308 ? 4.173 2.782 -3.256 1.00 90.81 308 ILE A CA 1
ATOM 2295 C C . ILE A 1 308 ? 4.079 3.963 -4.212 1.00 90.81 308 ILE A C 1
ATOM 2297 O O . ILE A 1 308 ? 5.062 4.297 -4.876 1.00 90.81 308 ILE A O 1
ATOM 2301 N N . GLU A 1 309 ? 2.904 4.568 -4.286 1.00 86.94 309 GLU A N 1
ATOM 2302 C CA . GLU A 1 309 ? 2.669 5.836 -4.960 1.00 86.94 309 GLU A CA 1
ATOM 2303 C C . GLU A 1 309 ? 2.512 6.905 -3.870 1.00 86.94 309 GLU A C 1
ATOM 2305 O O . GLU A 1 309 ? 1.467 6.946 -3.211 1.00 86.94 309 GLU A O 1
ATOM 2310 N N . PRO A 1 310 ? 3.547 7.741 -3.633 1.00 84.50 310 PRO A N 1
ATOM 2311 C CA . PRO A 1 310 ? 3.481 8.776 -2.617 1.00 84.50 310 PRO A CA 1
ATOM 2312 C C . PRO A 1 310 ? 2.311 9.704 -2.891 1.00 84.50 310 PRO A C 1
ATOM 2314 O O . PRO A 1 310 ? 2.205 10.300 -3.968 1.00 84.50 310 PRO A O 1
ATOM 2317 N N . SER A 1 311 ? 1.422 9.815 -1.919 1.00 72.69 311 SER A N 1
ATOM 2318 C CA . SER A 1 311 ? 0.180 10.553 -2.072 1.00 72.69 311 SER A CA 1
ATOM 2319 C C . SER A 1 311 ? -0.159 11.232 -0.750 1.00 72.69 311 SER A C 1
ATOM 2321 O O . SER A 1 311 ? 0.105 10.696 0.317 1.00 72.69 311 SER A O 1
ATOM 2323 N N . ASN A 1 312 ? -0.744 12.427 -0.816 1.00 63.12 312 ASN A N 1
ATOM 2324 C CA . ASN A 1 312 ? -1.326 13.074 0.363 1.00 63.12 312 ASN A CA 1
ATOM 2325 C C . ASN A 1 312 ? -2.828 12.762 0.462 1.00 63.12 312 ASN A C 1
ATOM 2327 O O . ASN A 1 312 ? -3.585 13.559 1.014 1.00 63.12 312 ASN A O 1
ATOM 2331 N N . SER A 1 313 ? -3.284 11.659 -0.141 1.00 72.06 313 SER A N 1
ATOM 2332 C CA . SER A 1 313 ? -4.672 11.230 -0.026 1.00 72.06 313 SER A CA 1
ATOM 2333 C C . SER A 1 313 ? -4.968 10.880 1.423 1.00 72.06 313 SER A C 1
ATOM 2335 O O . SER A 1 313 ? -4.264 10.098 2.052 1.00 72.06 313 SER A O 1
ATOM 2337 N N . THR A 1 314 ? -6.033 11.452 1.959 1.00 74.50 314 THR A N 1
ATOM 2338 C CA . THR A 1 314 ? -6.529 11.137 3.295 1.00 74.50 314 THR A CA 1
ATOM 2339 C C . THR A 1 314 ? -7.809 10.334 3.172 1.00 74.50 314 THR A C 1
ATOM 2341 O O . THR A 1 314 ? -8.643 10.642 2.327 1.00 74.50 314 THR A O 1
ATOM 2344 N N . ILE A 1 315 ? -7.968 9.331 4.030 1.00 84.06 315 ILE A N 1
ATOM 2345 C CA . ILE A 1 315 ? -9.228 8.608 4.191 1.00 84.06 315 ILE A CA 1
ATOM 2346 C C . ILE A 1 315 ? -10.011 9.274 5.309 1.00 84.06 315 ILE A C 1
ATOM 2348 O O . ILE A 1 315 ? -9.517 9.348 6.441 1.00 84.06 315 ILE A O 1
ATOM 2352 N N . SER A 1 316 ? -11.221 9.734 5.006 1.00 85.12 316 SER A N 1
ATOM 2353 C CA . SER A 1 316 ? -12.136 10.223 6.033 1.00 85.12 316 SER A CA 1
ATOM 2354 C C . SER A 1 316 ? -12.584 9.051 6.918 1.00 85.12 316 SER A C 1
ATOM 2356 O O . SER A 1 316 ? -12.936 7.990 6.395 1.00 85.12 316 SER A O 1
ATOM 2358 N N . PRO A 1 317 ? -12.553 9.183 8.259 1.00 89.56 317 PRO A N 1
ATOM 2359 C CA . PRO A 1 317 ? -12.991 8.113 9.145 1.00 89.56 317 PRO A CA 1
ATOM 2360 C C . PRO A 1 317 ? -14.492 7.848 8.976 1.00 89.56 317 PRO A C 1
ATOM 2362 O O . PRO A 1 317 ? -15.297 8.779 8.923 1.00 89.56 317 PRO A O 1
ATOM 2365 N N . LEU A 1 318 ? -14.885 6.574 8.960 1.00 90.44 318 LEU A N 1
ATOM 2366 C CA . LEU A 1 318 ? -16.296 6.199 8.918 1.00 90.44 318 LEU A CA 1
ATOM 2367 C C . LEU A 1 318 ? -16.950 6.450 10.282 1.00 90.44 318 LEU A C 1
ATOM 2369 O O . LEU A 1 318 ? -16.558 5.846 11.283 1.00 90.44 318 LEU A O 1
ATOM 2373 N N . PHE A 1 319 ? -17.967 7.308 10.324 1.00 90.81 319 PHE A N 1
ATOM 2374 C CA . PHE A 1 319 ? -18.747 7.540 11.539 1.00 90.81 319 PHE A CA 1
ATOM 2375 C C . PHE A 1 319 ? -19.674 6.358 11.824 1.00 90.81 319 PHE A C 1
ATOM 2377 O O . PHE A 1 319 ? -20.489 5.979 10.980 1.00 90.81 319 PHE A O 1
ATOM 2384 N N . ILE A 1 320 ? -19.555 5.790 13.023 1.00 93.81 320 ILE A N 1
ATOM 2385 C CA . ILE A 1 320 ? -20.345 4.638 13.473 1.00 93.81 320 ILE A CA 1
ATOM 2386 C C . ILE A 1 320 ? -20.956 4.903 14.849 1.00 93.81 320 ILE A C 1
ATOM 2388 O O . ILE A 1 320 ? -20.478 5.747 15.607 1.00 93.81 320 ILE A O 1
ATOM 2392 N N . GLU A 1 321 ? -22.000 4.155 15.200 1.00 95.38 321 GLU A N 1
ATOM 2393 C CA . GLU A 1 321 ? -22.508 4.120 16.569 1.00 95.38 321 GLU A CA 1
ATOM 2394 C C . GLU A 1 321 ? -21.687 3.118 17.406 1.00 95.38 321 GLU A C 1
ATOM 2396 O O . GLU A 1 321 ? -21.291 2.055 16.917 1.00 95.38 321 GLU A O 1
ATOM 2401 N N . ALA A 1 322 ? -21.459 3.376 18.701 1.00 97.12 322 ALA A N 1
ATOM 2402 C CA . ALA A 1 322 ? -20.735 2.423 19.555 1.00 97.12 322 ALA A CA 1
ATOM 2403 C C . ALA A 1 322 ? -21.444 1.056 19.634 1.00 97.12 322 ALA A C 1
ATOM 2405 O O . ALA A 1 322 ? -20.801 0.025 19.838 1.00 97.12 322 ALA A O 1
ATOM 2406 N N . ALA A 1 323 ? -22.770 1.030 19.465 1.00 96.44 323 ALA A N 1
ATOM 2407 C CA . ALA A 1 323 ? -23.552 -0.199 19.368 1.00 96.44 323 ALA A CA 1
ATOM 2408 C C . ALA A 1 323 ? -23.309 -1.003 18.077 1.00 96.44 323 ALA A C 1
ATOM 2410 O O . ALA A 1 323 ? -23.493 -2.223 18.115 1.00 96.44 323 ALA A O 1
ATOM 2411 N N . ASP A 1 324 ? -22.907 -0.358 16.976 1.00 96.31 324 ASP A N 1
ATOM 2412 C CA . ASP A 1 324 ? -22.645 -1.021 15.691 1.00 96.31 324 ASP A CA 1
ATOM 2413 C C . ASP A 1 324 ? -21.375 -1.873 15.760 1.00 96.31 324 ASP A C 1
ATOM 2415 O O . ASP A 1 324 ? -21.358 -3.003 15.258 1.00 96.31 324 ASP A O 1
ATOM 2419 N N . LEU A 1 325 ? -20.336 -1.354 16.425 1.00 97.75 325 LEU A N 1
ATOM 2420 C CA . LEU A 1 325 ? -19.100 -2.089 16.695 1.00 97.75 325 LEU A CA 1
ATOM 2421 C C . LEU A 1 325 ? -19.269 -3.061 17.867 1.00 97.75 325 LEU A C 1
ATOM 2423 O O . LEU A 1 325 ? -18.860 -4.217 17.796 1.00 97.75 325 LEU A O 1
ATOM 2427 N N . GLY A 1 326 ? -19.881 -2.611 18.964 1.00 97.62 326 GLY A N 1
ATOM 2428 C CA . GLY A 1 326 ? -19.983 -3.407 20.180 1.00 97.62 326 GLY A CA 1
ATOM 2429 C C . GLY A 1 326 ? -18.612 -3.819 20.735 1.00 97.62 326 GLY A C 1
ATOM 2430 O O . GLY A 1 326 ? -17.601 -3.159 20.512 1.00 97.62 326 GLY A O 1
ATOM 2431 N N . ILE A 1 327 ? -18.592 -4.910 21.505 1.00 96.75 327 ILE A N 1
ATOM 2432 C CA . ILE A 1 327 ? -17.363 -5.482 22.092 1.00 96.75 327 ILE A CA 1
ATOM 2433 C C . ILE A 1 327 ? -17.099 -6.886 21.553 1.00 96.75 327 ILE A C 1
ATOM 2435 O O . ILE A 1 327 ? -15.981 -7.230 21.197 1.00 96.75 327 ILE A O 1
ATOM 2439 N N . ASN A 1 328 ? -18.133 -7.726 21.520 1.00 96.12 328 ASN A N 1
ATOM 2440 C CA . ASN A 1 328 ? -17.999 -9.119 21.109 1.00 96.12 328 ASN A CA 1
ATOM 2441 C C . ASN A 1 328 ? -18.123 -9.254 19.593 1.00 96.12 328 ASN A C 1
ATOM 2443 O O . ASN A 1 328 ? -18.769 -8.437 18.945 1.00 96.12 328 ASN A O 1
ATOM 2447 N N . CYS A 1 329 ? -17.624 -10.373 19.074 1.00 95.81 329 CYS A N 1
ATOM 2448 C CA . CYS A 1 329 ? -17.815 -10.755 17.682 1.00 95.81 329 CYS A CA 1
ATOM 2449 C C . CYS A 1 329 ? -19.283 -10.689 17.219 1.00 95.81 329 CYS A C 1
ATOM 2451 O O . CYS A 1 329 ? -20.178 -11.285 17.835 1.00 95.81 329 CYS A O 1
ATOM 2453 N N . SER A 1 330 ? -19.515 -10.025 16.090 1.00 96.56 330 SER A N 1
ATOM 2454 C CA . SER A 1 330 ? -20.786 -9.966 15.377 1.00 96.56 330 SER A CA 1
ATOM 2455 C C . SER A 1 330 ? -20.552 -9.706 13.886 1.00 96.56 330 SER A C 1
ATOM 2457 O O . SER A 1 330 ? -19.502 -9.217 13.495 1.00 96.56 330 SER A O 1
ATOM 2459 N N . PHE A 1 331 ? -21.554 -9.984 13.048 1.00 95.94 331 PHE A N 1
ATOM 2460 C CA . PHE A 1 331 ? -21.458 -9.661 11.618 1.00 95.94 331 PHE A CA 1
ATOM 2461 C C . PHE A 1 331 ? -21.277 -8.158 11.373 1.00 95.94 331 PHE A C 1
ATOM 2463 O O . PHE A 1 331 ? -20.680 -7.787 10.379 1.00 95.94 331 PHE A O 1
ATOM 2470 N N . SER A 1 332 ? -21.828 -7.313 12.256 1.00 95.56 332 SER A N 1
ATOM 2471 C CA . SER A 1 332 ? -21.746 -5.848 12.174 1.00 95.56 332 SER A CA 1
ATOM 2472 C C . SER A 1 332 ? -20.350 -5.347 12.533 1.00 95.56 332 SER A C 1
ATOM 2474 O O . SER A 1 332 ? -19.778 -4.534 11.825 1.00 95.56 332 SER A O 1
ATOM 2476 N N . SER A 1 333 ? -19.777 -5.884 13.607 1.00 96.25 333 SER A N 1
ATOM 2477 C CA . SER A 1 333 ? -18.455 -5.489 14.086 1.00 96.25 333 SER A CA 1
ATOM 2478 C C . SER A 1 333 ? -17.345 -5.872 13.107 1.00 96.25 333 SER A C 1
ATOM 2480 O O . SER A 1 333 ? -16.426 -5.089 12.898 1.00 96.25 333 SER A O 1
ATOM 2482 N N . GLU A 1 334 ? -17.475 -7.037 12.464 1.00 96.62 334 GLU A N 1
ATOM 2483 C CA . GLU A 1 334 ? -16.509 -7.523 11.473 1.00 96.62 334 GLU A CA 1
ATOM 2484 C C . GLU A 1 334 ? -16.348 -6.575 10.284 1.00 96.62 334 GLU A C 1
ATOM 2486 O O . GLU A 1 334 ? -15.256 -6.388 9.765 1.00 96.62 334 GLU A O 1
ATOM 2491 N N . GLN A 1 335 ? -17.429 -5.907 9.874 1.00 96.50 335 GLN A N 1
ATOM 2492 C CA . GLN A 1 335 ? -17.407 -5.025 8.703 1.00 96.50 335 GLN A CA 1
ATOM 2493 C C . GLN A 1 335 ? -16.475 -3.823 8.883 1.00 96.50 335 GLN A C 1
ATOM 2495 O O . GLN A 1 335 ? -16.143 -3.148 7.905 1.00 96.50 335 GLN A O 1
ATOM 2500 N N . TYR A 1 336 ? -16.092 -3.548 10.130 1.00 97.25 336 TYR A N 1
ATOM 2501 C CA . TYR A 1 336 ? -15.173 -2.492 10.502 1.00 97.25 336 TYR A CA 1
ATOM 2502 C C . TYR A 1 336 ? -13.753 -3.007 10.741 1.00 97.25 336 TYR A C 1
ATOM 2504 O O . TYR A 1 336 ? -12.882 -2.185 10.979 1.00 97.25 336 TYR A O 1
ATOM 2512 N N . GLU A 1 337 ? -13.470 -4.311 10.682 1.00 97.00 337 GLU A N 1
ATOM 2513 C CA . GLU A 1 337 ? -12.111 -4.817 10.888 1.00 97.00 337 GLU A CA 1
ATOM 2514 C C . GLU A 1 337 ? -11.105 -4.115 9.959 1.00 97.00 337 GLU A C 1
ATOM 2516 O O . GLU A 1 337 ? -11.303 -4.009 8.750 1.00 97.00 337 GLU A O 1
ATOM 2521 N N . SER A 1 338 ? -10.013 -3.613 10.545 1.00 97.44 338 SER A N 1
ATOM 2522 C CA . SER A 1 338 ? -8.950 -2.855 9.874 1.00 97.44 338 SER A CA 1
ATOM 2523 C C . SER A 1 338 ? -9.384 -1.518 9.249 1.00 97.44 338 SER A C 1
ATOM 2525 O O . SER A 1 338 ? -8.572 -0.870 8.587 1.00 97.44 338 SER A O 1
ATOM 2527 N N . MET A 1 339 ? -10.626 -1.075 9.463 1.00 96.88 339 MET A N 1
ATOM 2528 C CA . MET A 1 339 ? -11.140 0.211 8.985 1.00 96.88 339 MET A CA 1
ATOM 2529 C C . MET A 1 339 ? -10.768 1.353 9.932 1.00 96.88 339 MET A C 1
ATOM 2531 O O . MET A 1 339 ? -10.689 1.173 11.152 1.00 96.88 339 MET A O 1
ATOM 2535 N N . LEU A 1 340 ? -10.615 2.553 9.374 1.00 95.44 340 LEU A N 1
ATOM 2536 C CA . LEU A 1 340 ? -10.555 3.796 10.138 1.00 95.44 340 LEU A CA 1
ATOM 2537 C C . LEU A 1 340 ? -11.982 4.272 10.451 1.00 95.44 340 LEU A C 1
ATOM 2539 O O . LEU A 1 340 ? -12.744 4.601 9.542 1.00 95.44 340 LEU A O 1
ATOM 2543 N N . VAL A 1 341 ? -12.338 4.330 11.734 1.00 95.19 341 VAL A N 1
ATOM 2544 C CA . VAL A 1 341 ? -13.682 4.722 12.193 1.00 95.19 341 VAL A CA 1
ATOM 2545 C C . VAL A 1 341 ? -13.623 5.867 13.196 1.00 95.19 341 VAL A C 1
ATOM 2547 O O . VAL A 1 341 ? -12.581 6.107 13.808 1.00 95.19 341 VAL A O 1
ATOM 2550 N N . SER A 1 342 ? -14.754 6.540 13.402 1.00 94.25 342 SER A N 1
ATOM 2551 C CA . SER A 1 342 ? -14.946 7.508 14.481 1.00 94.25 342 SER A CA 1
ATOM 2552 C C . SER A 1 342 ? -16.280 7.286 15.192 1.00 94.25 342 SER A C 1
ATOM 2554 O O . SER A 1 342 ? -17.298 7.008 14.557 1.00 94.25 342 SER A O 1
ATOM 2556 N N . ILE A 1 343 ? -16.269 7.409 16.517 1.00 94.81 343 ILE A N 1
ATOM 2557 C CA . ILE A 1 343 ? -17.465 7.440 17.369 1.00 94.81 343 ILE A CA 1
ATOM 2558 C C . ILE A 1 343 ? -17.559 8.803 18.055 1.00 94.81 343 ILE A C 1
ATOM 2560 O O . ILE A 1 343 ? -16.541 9.353 18.475 1.00 94.81 343 ILE A O 1
ATOM 2564 N N . GLU A 1 344 ? -18.772 9.337 18.202 1.00 92.75 344 GLU A N 1
ATOM 2565 C CA . GLU A 1 344 ? -19.011 10.681 18.746 1.00 92.75 344 GLU A CA 1
ATOM 2566 C C . GLU A 1 344 ? -19.597 10.667 20.167 1.00 92.75 344 GLU A C 1
ATOM 2568 O O . GLU A 1 344 ? -20.294 9.737 20.574 1.00 92.75 344 GLU A O 1
ATOM 2573 N N . ASN A 1 345 ? -19.399 11.766 20.900 1.00 89.44 345 ASN A N 1
ATOM 2574 C CA . ASN A 1 345 ? -19.929 12.021 22.242 1.00 89.44 345 ASN A CA 1
ATOM 2575 C C . ASN A 1 345 ? -19.634 10.872 23.221 1.00 89.44 345 ASN A C 1
ATOM 2577 O O . ASN A 1 345 ? -20.519 10.367 23.920 1.00 89.44 345 ASN A O 1
ATOM 2581 N N . VAL A 1 346 ? -18.371 10.462 23.249 1.00 95.62 346 VAL A N 1
ATOM 2582 C CA . VAL A 1 346 ? -17.904 9.240 23.898 1.00 95.62 346 VAL A CA 1
ATOM 2583 C C . VAL A 1 346 ? -17.611 9.497 25.368 1.00 95.62 346 VAL A C 1
ATOM 2585 O O . VAL A 1 346 ? -16.901 10.437 25.717 1.00 95.62 346 VAL A O 1
ATOM 2588 N N . THR A 1 347 ? -18.109 8.631 26.245 1.00 97.62 347 THR A N 1
ATOM 2589 C CA . THR A 1 347 ? -17.786 8.613 27.676 1.00 97.62 347 THR A CA 1
ATOM 2590 C C . THR A 1 347 ? -16.919 7.402 28.000 1.00 97.62 347 THR A C 1
ATOM 2592 O O . THR A 1 347 ? -17.250 6.277 27.637 1.00 97.62 347 THR A O 1
ATOM 2595 N N . PHE A 1 348 ? -15.816 7.613 28.715 1.00 98.12 348 PHE A N 1
ATOM 2596 C CA . PHE A 1 348 ? -14.928 6.548 29.176 1.00 98.12 348 PHE A CA 1
ATOM 2597 C C . PHE A 1 348 ? -15.440 5.977 30.499 1.00 98.12 348 PHE A C 1
ATOM 2599 O O . PHE A 1 348 ? -15.296 6.588 31.558 1.00 98.12 348 PHE A O 1
ATOM 2606 N N . ASP A 1 349 ? -16.048 4.793 30.463 1.00 98.06 349 ASP A N 1
ATOM 2607 C CA . ASP A 1 349 ? -16.790 4.242 31.600 1.00 98.06 349 ASP A CA 1
ATOM 2608 C C . ASP A 1 349 ? -15.891 3.534 32.609 1.00 98.06 349 ASP A C 1
ATOM 2610 O O . ASP A 1 349 ? -15.981 3.765 33.819 1.00 98.06 349 ASP A O 1
ATOM 2614 N N . SER A 1 350 ? -15.022 2.645 32.136 1.00 97.62 350 SER A N 1
ATOM 2615 C CA . SER A 1 350 ? -14.147 1.843 32.991 1.00 97.62 350 SER A CA 1
ATOM 2616 C C . SER A 1 350 ? -12.943 1.318 32.229 1.00 97.62 350 SER A C 1
ATOM 2618 O O . SER A 1 350 ? -13.045 1.059 31.038 1.00 97.62 350 SER A O 1
ATOM 2620 N N . VAL A 1 351 ? -11.844 1.087 32.943 1.00 97.31 351 VAL A N 1
ATOM 2621 C CA . VAL A 1 351 ? -10.635 0.449 32.414 1.00 97.31 351 VAL A CA 1
ATOM 2622 C C . VAL A 1 351 ? -10.410 -0.891 33.107 1.00 97.31 351 VAL A C 1
ATOM 2624 O O . VAL A 1 351 ? -10.642 -1.011 34.318 1.00 97.31 351 VAL A O 1
ATOM 2627 N N . ASP A 1 352 ? -9.997 -1.900 32.348 1.00 95.75 352 ASP A N 1
ATOM 2628 C CA . ASP A 1 352 ? -9.652 -3.214 32.884 1.00 95.75 352 ASP A CA 1
ATOM 2629 C C . ASP A 1 352 ? -8.197 -3.287 33.402 1.00 95.75 352 ASP A C 1
ATOM 2631 O O . ASP A 1 352 ? -7.505 -2.279 33.553 1.00 95.75 352 ASP A O 1
ATOM 2635 N N . GLU A 1 353 ? -7.730 -4.490 33.752 1.00 95.56 353 GLU A N 1
ATOM 2636 C CA . GLU A 1 353 ? -6.365 -4.697 34.262 1.00 95.56 353 GLU A CA 1
ATOM 2637 C C . GLU A 1 353 ? -5.269 -4.653 33.185 1.00 95.56 353 GLU A C 1
ATOM 2639 O O . GLU A 1 353 ? -4.085 -4.612 33.529 1.00 95.56 353 GLU A O 1
ATOM 2644 N N . PHE A 1 354 ? -5.655 -4.657 31.909 1.00 94.50 354 PHE A N 1
ATOM 2645 C CA . PHE A 1 354 ? -4.764 -4.630 30.752 1.00 94.50 354 PHE A CA 1
ATOM 2646 C C . PHE A 1 354 ? -4.664 -3.244 30.114 1.00 94.50 354 PHE A C 1
ATOM 2648 O O . PHE A 1 354 ? -3.766 -3.038 29.306 1.00 94.50 354 PHE A O 1
ATOM 2655 N N . GLY A 1 355 ? -5.505 -2.295 30.533 1.00 93.88 355 GLY A N 1
ATOM 2656 C CA . GLY A 1 355 ? -5.530 -0.936 29.993 1.00 93.88 355 GLY A CA 1
ATOM 2657 C C . GLY A 1 355 ? -6.627 -0.709 28.957 1.00 93.88 355 GLY A C 1
ATOM 2658 O O . GLY A 1 355 ? -6.766 0.420 28.491 1.00 93.88 355 GLY A O 1
ATOM 2659 N N . ASN A 1 356 ? -7.456 -1.718 28.667 1.00 96.75 356 ASN A N 1
ATOM 2660 C CA . ASN A 1 356 ? -8.553 -1.555 27.727 1.00 96.75 356 ASN A CA 1
ATOM 2661 C C . ASN A 1 356 ? -9.673 -0.736 28.375 1.00 96.75 356 ASN A C 1
ATOM 2663 O O . ASN A 1 356 ? -10.188 -1.088 29.445 1.00 96.75 356 ASN A O 1
ATOM 2667 N N . TRP A 1 357 ? -10.088 0.331 27.706 1.00 98.19 357 TRP A N 1
ATOM 2668 C CA . TRP A 1 357 ? -11.197 1.168 28.133 1.00 98.19 357 TRP A CA 1
ATOM 2669 C C . TRP A 1 357 ? -12.502 0.681 27.522 1.00 98.19 357 TRP A C 1
ATOM 2671 O O . TRP A 1 357 ? -12.644 0.626 26.309 1.00 98.19 357 TRP A O 1
ATOM 2681 N N . THR A 1 358 ? -13.491 0.381 28.358 1.00 98.38 358 THR A N 1
ATOM 2682 C CA . THR A 1 358 ? -14.889 0.354 27.923 1.00 98.38 358 THR A CA 1
ATOM 2683 C C . THR A 1 358 ? -15.384 1.787 27.813 1.00 98.38 358 THR A C 1
ATOM 2685 O O . THR A 1 358 ? -15.270 2.559 28.772 1.00 98.38 358 THR A O 1
ATOM 2688 N N . VAL A 1 359 ? -15.949 2.119 26.660 1.00 98.31 359 VAL A N 1
ATOM 2689 C CA . VAL A 1 359 ? -16.519 3.432 26.372 1.00 98.31 359 VAL A CA 1
ATOM 2690 C C . VAL A 1 359 ? -17.971 3.294 25.926 1.00 98.31 359 VAL A C 1
ATOM 2692 O O . VAL A 1 359 ? -18.365 2.247 25.403 1.00 98.31 359 VAL A O 1
ATOM 2695 N N . SER A 1 360 ? -18.764 4.342 26.113 1.00 97.44 360 SER A N 1
ATOM 2696 C CA . SER A 1 360 ? -20.158 4.392 25.674 1.00 97.44 360 SER A CA 1
ATOM 2697 C C . SER A 1 360 ? -20.527 5.712 25.020 1.00 97.44 360 SER A C 1
ATOM 2699 O O . SER A 1 360 ? -19.963 6.762 25.320 1.00 97.44 360 SER A O 1
ATOM 2701 N N . ASP A 1 361 ? -21.520 5.638 24.145 1.00 94.44 361 ASP A N 1
ATOM 2702 C CA . ASP A 1 361 ? -22.243 6.775 23.588 1.00 94.44 361 ASP A CA 1
ATOM 2703 C C . ASP A 1 361 ? -23.746 6.645 23.939 1.00 94.44 361 ASP A C 1
ATOM 2705 O O . ASP A 1 361 ? -24.147 5.916 24.853 1.00 94.44 361 ASP A O 1
ATOM 2709 N N . ASN A 1 362 ? -24.621 7.343 23.209 1.00 92.75 362 ASN A N 1
ATOM 2710 C CA . ASN A 1 362 ? -26.073 7.252 23.422 1.00 92.75 362 ASN A CA 1
ATOM 2711 C C . ASN A 1 362 ? -26.715 5.945 22.911 1.00 92.75 362 ASN A C 1
ATOM 2713 O O . ASN A 1 362 ? -27.915 5.733 23.121 1.00 92.75 362 ASN A O 1
ATOM 2717 N N . THR A 1 363 ? -25.953 5.096 22.228 1.00 95.94 363 THR A N 1
ATOM 2718 C CA . THR A 1 363 ? -26.423 3.934 21.465 1.00 95.94 363 THR A CA 1
ATOM 2719 C C . THR A 1 363 ? -26.024 2.628 22.149 1.00 95.94 363 THR A C 1
ATOM 2721 O O . THR A 1 363 ? -26.830 1.696 22.230 1.00 95.94 363 THR A O 1
ATOM 2724 N N . GLY A 1 364 ? -24.819 2.567 22.720 1.00 96.50 364 GLY A N 1
ATOM 2725 C CA . GLY A 1 364 ? -24.264 1.351 23.292 1.00 96.50 364 GLY A CA 1
ATOM 2726 C C . GLY A 1 364 ? -22.859 1.525 23.854 1.00 96.50 364 GLY A C 1
ATOM 2727 O O . GLY A 1 364 ? -22.483 2.589 24.334 1.00 96.50 364 GLY A O 1
ATOM 2728 N N . THR A 1 365 ? -22.107 0.426 23.854 1.00 97.94 365 THR A N 1
ATOM 2729 C CA . THR A 1 365 ? -20.760 0.345 24.431 1.00 97.94 365 THR A CA 1
ATOM 2730 C C . THR A 1 365 ? -19.809 -0.335 23.459 1.00 97.94 365 THR A C 1
ATOM 2732 O O . THR A 1 365 ? -20.159 -1.388 22.921 1.00 97.94 365 THR A O 1
ATOM 2735 N N . THR A 1 366 ? -18.590 0.181 23.350 1.00 98.12 366 THR A N 1
ATOM 2736 C CA . THR A 1 366 ? -17.468 -0.452 22.645 1.00 98.12 366 THR A CA 1
ATOM 2737 C C . THR A 1 366 ? -16.182 -0.336 23.478 1.00 98.12 366 THR A C 1
ATOM 2739 O O . THR A 1 366 ? -16.245 0.001 24.667 1.00 98.12 366 THR A O 1
ATOM 2742 N N . MET A 1 367 ? -15.024 -0.669 22.907 1.00 98.06 367 MET A N 1
ATOM 2743 C CA . MET A 1 367 ? -13.728 -0.604 23.580 1.00 98.06 367 MET A CA 1
ATOM 2744 C C . MET A 1 367 ? -12.716 0.260 22.831 1.00 98.06 367 MET A C 1
ATOM 2746 O O . MET A 1 367 ? -12.702 0.302 21.605 1.00 98.06 367 MET A O 1
ATOM 2750 N N . VAL A 1 368 ? -11.847 0.915 23.598 1.00 98.19 368 VAL A N 1
ATOM 2751 C CA . VAL A 1 368 ? -10.717 1.724 23.131 1.00 98.19 368 VAL A CA 1
ATOM 2752 C C . VAL A 1 368 ? -9.445 1.230 23.817 1.00 98.19 368 VAL A C 1
ATOM 2754 O O . VAL A 1 368 ? -9.460 0.973 25.022 1.00 98.19 368 VAL A O 1
ATOM 2757 N N . ASP A 1 369 ? -8.348 1.107 23.077 1.00 97.00 369 ASP A N 1
ATOM 2758 C CA . ASP A 1 369 ? -7.050 0.671 23.609 1.00 97.00 369 ASP A CA 1
ATOM 2759 C C . ASP A 1 369 ? -5.883 1.460 22.986 1.00 97.00 369 ASP A C 1
ATOM 2761 O O . ASP A 1 369 ? -6.003 2.004 21.888 1.00 97.00 369 ASP A O 1
ATOM 2765 N N . ASP A 1 370 ? -4.761 1.563 23.702 1.00 95.31 370 ASP A N 1
ATOM 2766 C CA . ASP A 1 370 ? -3.616 2.405 23.344 1.00 95.31 370 ASP A CA 1
ATOM 2767 C C . ASP A 1 370 ? -2.492 1.671 22.590 1.00 95.31 370 ASP A C 1
ATOM 2769 O O . ASP A 1 370 ? -1.451 2.267 22.313 1.00 95.31 370 ASP A O 1
ATOM 2773 N N . TYR A 1 371 ? -2.683 0.403 22.207 1.00 94.12 371 TYR A N 1
ATOM 2774 C CA . TYR A 1 371 ? -1.632 -0.437 21.614 1.00 94.12 371 TYR A CA 1
ATOM 2775 C C . TYR A 1 371 ? -0.925 0.168 20.389 1.00 94.12 371 TYR A C 1
ATOM 2777 O O . TYR A 1 371 ? 0.277 -0.047 20.199 1.00 94.12 371 TYR A O 1
ATOM 2785 N N . TYR A 1 372 ? -1.660 0.908 19.555 1.00 93.31 372 TYR A N 1
ATOM 2786 C CA . TYR A 1 372 ? -1.143 1.570 18.351 1.00 93.31 372 TYR A CA 1
ATOM 2787 C C . TYR A 1 372 ? -0.901 3.075 18.529 1.00 93.31 372 TYR A C 1
ATOM 2789 O O . TYR A 1 372 ? -0.519 3.753 17.576 1.00 93.31 372 TYR A O 1
ATOM 2797 N N . PHE A 1 373 ? -1.079 3.600 19.741 1.00 94.50 373 PHE A N 1
ATOM 2798 C CA . PHE A 1 373 ? -1.017 5.030 19.996 1.00 94.50 373 PHE A CA 1
ATOM 2799 C C . PHE A 1 373 ? 0.414 5.567 19.902 1.00 94.50 373 PHE A C 1
ATOM 2801 O O . PHE A 1 373 ? 1.330 5.129 20.606 1.00 94.50 373 PHE A O 1
ATOM 2808 N N . GLU A 1 374 ? 0.608 6.579 19.066 1.00 91.88 374 GLU A N 1
ATOM 2809 C CA . GLU A 1 374 ? 1.854 7.313 18.961 1.00 91.88 374 GLU A CA 1
ATOM 2810 C C . GLU A 1 374 ? 1.917 8.440 20.001 1.00 91.88 374 GLU A C 1
ATOM 2812 O O . GLU A 1 374 ? 1.056 9.317 20.088 1.00 91.88 374 GLU A O 1
ATOM 2817 N N . GLY A 1 375 ? 2.992 8.447 20.790 1.00 90.38 375 GLY A N 1
ATOM 2818 C CA . GLY A 1 375 ? 3.240 9.477 21.792 1.00 90.38 375 GLY A CA 1
ATOM 2819 C C . GLY A 1 375 ? 2.764 9.075 23.186 1.00 90.38 375 GLY A C 1
ATOM 2820 O O . GLY A 1 375 ? 3.052 7.981 23.662 1.00 90.38 375 GLY A O 1
ATOM 2821 N N . THR A 1 376 ? 2.143 10.011 23.907 1.00 92.25 376 THR A N 1
ATOM 2822 C CA . THR A 1 376 ? 1.673 9.788 25.285 1.00 92.25 376 THR A CA 1
ATOM 2823 C C . THR A 1 376 ? 0.157 9.731 25.307 1.00 92.25 376 THR A C 1
ATOM 2825 O O . THR A 1 376 ? -0.483 10.748 25.045 1.00 92.25 376 THR A O 1
ATOM 2828 N N . PHE A 1 377 ? -0.397 8.568 25.652 1.00 93.12 377 PHE A N 1
ATOM 2829 C CA . PHE A 1 377 ? -1.839 8.395 25.794 1.00 93.12 377 PHE A CA 1
ATOM 2830 C C . PHE A 1 377 ? -2.409 9.385 26.831 1.00 93.12 377 PHE A C 1
ATOM 2832 O O . PHE A 1 377 ? -1.769 9.615 27.872 1.00 93.12 377 PHE A O 1
ATOM 2839 N N . PRO A 1 378 ? -3.573 10.013 26.576 1.00 92.19 378 PRO A N 1
ATOM 2840 C CA . PRO A 1 378 ? -4.153 10.983 27.495 1.00 92.19 378 PRO A CA 1
ATOM 2841 C C . PRO A 1 378 ? -4.433 10.371 28.872 1.00 92.19 378 PRO A C 1
ATOM 2843 O O . PRO A 1 378 ? -4.759 9.195 29.029 1.00 92.19 378 PRO A O 1
ATOM 2846 N N . SER A 1 379 ? -4.306 11.194 29.914 1.00 93.44 379 SER A N 1
ATOM 2847 C CA . SER A 1 379 ? -4.662 10.779 31.273 1.00 93.44 379 SER A CA 1
ATOM 2848 C C . SER A 1 379 ? -6.177 10.827 31.447 1.00 93.44 379 SER A C 1
ATOM 2850 O O . SER A 1 379 ? -6.723 11.894 31.717 1.00 93.44 379 SER A O 1
ATOM 2852 N N . ILE A 1 380 ? -6.827 9.673 31.306 1.00 95.31 380 ILE A N 1
ATOM 2853 C CA . ILE A 1 380 ? -8.286 9.515 31.366 1.00 95.31 380 ILE A CA 1
ATOM 2854 C C . ILE A 1 380 ? -8.720 8.953 32.727 1.00 95.31 380 ILE A C 1
ATOM 2856 O O . ILE A 1 380 ? -8.084 8.059 33.292 1.00 95.31 380 ILE A O 1
ATOM 2860 N N . SER A 1 381 ? -9.823 9.474 33.258 1.00 96.19 381 SER A N 1
ATOM 2861 C CA . SER A 1 381 ? -10.549 8.954 34.416 1.00 96.19 381 SER A CA 1
ATOM 2862 C C . SER A 1 381 ? -11.931 8.437 34.011 1.00 96.19 381 SER A C 1
ATOM 2864 O O . SER A 1 381 ? -12.547 8.926 33.072 1.00 96.19 381 SER A O 1
ATOM 2866 N N . SER A 1 382 ? -12.452 7.463 34.763 1.00 96.75 382 SER A N 1
ATOM 2867 C CA . SER A 1 382 ? -13.835 6.996 34.592 1.00 96.75 382 SER A CA 1
ATOM 2868 C C . SER A 1 382 ? -14.825 8.164 34.720 1.00 96.75 382 SER A C 1
ATOM 2870 O O . SER A 1 382 ? -14.825 8.874 35.732 1.00 96.75 382 SER A O 1
ATOM 2872 N N . GLY A 1 383 ? -15.662 8.335 33.697 1.00 95.06 383 GLY A N 1
ATOM 2873 C CA . GLY A 1 383 ? -16.626 9.419 33.540 1.00 95.06 383 GLY A CA 1
ATOM 2874 C C . GLY A 1 383 ? -16.131 10.615 32.723 1.00 95.06 383 GLY A C 1
ATOM 2875 O O . GLY A 1 383 ? -16.922 11.533 32.510 1.00 95.06 383 GLY A O 1
ATOM 2876 N N . ASP A 1 384 ? -14.872 10.630 32.279 1.00 96.06 384 ASP A N 1
ATOM 2877 C CA . ASP A 1 384 ? -14.391 11.636 31.329 1.00 96.06 384 ASP A CA 1
ATOM 2878 C C . ASP A 1 384 ? -15.045 11.417 29.957 1.00 96.06 384 ASP A C 1
ATOM 2880 O O . ASP A 1 384 ? -15.344 10.285 29.570 1.00 96.06 384 ASP A O 1
ATOM 2884 N N . SER A 1 385 ? -15.274 12.507 29.226 1.00 93.25 385 SER A N 1
ATOM 2885 C CA . SER A 1 385 ? -15.927 12.484 27.919 1.00 93.25 385 SER A CA 1
ATOM 2886 C C . SER A 1 385 ? -15.098 13.201 26.863 1.00 93.25 385 SER A C 1
ATOM 2888 O O . SER A 1 385 ? -14.487 14.230 27.161 1.00 93.25 385 SER A O 1
ATOM 2890 N N . PHE A 1 386 ? -15.151 12.695 25.637 1.00 88.94 386 PHE A N 1
ATOM 2891 C CA . PHE A 1 386 ? -14.514 13.268 24.456 1.00 88.94 386 PHE A CA 1
ATOM 2892 C C . PHE A 1 386 ? -15.548 13.455 23.348 1.00 88.94 386 PHE A C 1
ATOM 2894 O O . PHE A 1 386 ? -16.503 12.681 23.246 1.00 88.94 386 PHE A O 1
ATOM 2901 N N . ASP A 1 387 ? -15.356 14.486 22.526 1.00 85.25 387 ASP A N 1
ATOM 2902 C CA . ASP A 1 387 ? -16.277 14.786 21.428 1.00 85.25 387 ASP A CA 1
ATOM 2903 C C . ASP A 1 387 ? -16.245 13.675 20.375 1.00 85.25 387 ASP A C 1
ATOM 2905 O O . ASP A 1 387 ? -17.302 13.245 19.929 1.00 85.25 387 ASP A O 1
ATOM 2909 N N . CYS A 1 388 ? -15.054 13.160 20.051 1.00 85.44 388 CYS A N 1
ATOM 2910 C CA . CYS A 1 388 ? -14.879 11.979 19.214 1.00 85.44 388 CYS A CA 1
ATOM 2911 C C . CYS A 1 388 ? -13.752 11.096 19.737 1.00 85.44 388 CYS A C 1
ATOM 2913 O O . CYS A 1 388 ? -12.820 11.574 20.387 1.00 85.44 388 CYS A O 1
ATOM 2915 N N . VAL A 1 389 ? -13.824 9.814 19.391 1.00 95.69 389 VAL A N 1
ATOM 2916 C CA . VAL A 1 389 ? -12.676 8.910 19.403 1.00 95.69 389 VAL A CA 1
ATOM 2917 C C . VAL A 1 389 ? -12.572 8.267 18.026 1.00 95.69 389 VAL A C 1
ATOM 2919 O O . VAL A 1 389 ? -13.437 7.488 17.629 1.00 95.69 389 VAL A O 1
ATOM 2922 N N . THR A 1 390 ? -11.510 8.611 17.309 1.00 95.25 390 THR A N 1
ATOM 2923 C CA . THR A 1 390 ? -11.162 8.064 15.996 1.00 95.25 390 THR A CA 1
ATOM 2924 C C . THR A 1 390 ? -10.087 6.993 16.157 1.00 95.25 390 THR A C 1
ATOM 2926 O O . THR A 1 390 ? -9.284 7.030 17.087 1.00 95.25 390 THR A O 1
ATOM 2929 N N . GLY A 1 391 ? -10.050 6.004 15.275 1.00 96.38 391 GLY A N 1
ATOM 2930 C CA . GLY A 1 391 ? -8.977 5.019 15.298 1.00 96.38 391 GLY A CA 1
ATOM 2931 C C . GLY A 1 391 ? -9.197 3.860 14.349 1.00 96.38 391 GLY A C 1
ATOM 2932 O O . GLY A 1 391 ? -10.249 3.729 13.725 1.00 96.38 391 GLY A O 1
ATOM 2933 N N . ILE A 1 392 ? -8.179 3.013 14.252 1.00 97.44 392 ILE A N 1
ATOM 2934 C CA . ILE A 1 392 ? -8.268 1.770 13.492 1.00 97.44 392 ILE A CA 1
ATOM 2935 C C . ILE A 1 392 ? -8.992 0.733 14.337 1.00 97.44 392 ILE A C 1
ATOM 2937 O O . ILE A 1 392 ? -8.645 0.525 15.499 1.00 97.44 392 ILE A O 1
ATOM 2941 N N . VAL A 1 393 ? -9.975 0.056 13.765 1.00 98.06 393 VAL A N 1
ATOM 2942 C CA . VAL A 1 393 ? -10.620 -1.080 14.422 1.00 98.06 393 VAL A CA 1
ATOM 2943 C C . VAL A 1 393 ? -9.786 -2.335 14.207 1.00 98.06 393 VAL A C 1
ATOM 2945 O O . VAL A 1 393 ? -9.364 -2.636 13.094 1.00 98.06 393 VAL A O 1
ATOM 2948 N N . SER A 1 394 ? -9.568 -3.111 15.262 1.00 96.06 394 SER A N 1
ATOM 2949 C CA . SER A 1 394 ? -8.963 -4.438 15.137 1.00 96.06 394 SER A CA 1
ATOM 2950 C C . SER A 1 394 ? -9.541 -5.405 16.170 1.00 96.06 394 SER A C 1
ATOM 2952 O O . SER A 1 394 ? -10.063 -4.999 17.217 1.00 96.06 394 SER A O 1
ATOM 2954 N N . TYR A 1 395 ? -9.475 -6.694 15.845 1.00 94.62 395 TYR A N 1
ATOM 2955 C CA . TYR A 1 395 ? -9.959 -7.786 16.669 1.00 94.62 395 TYR A CA 1
ATOM 2956 C C . TYR A 1 395 ? -8.808 -8.459 17.422 1.00 94.62 395 TYR A C 1
ATOM 2958 O O . TYR A 1 395 ? -7.818 -8.911 16.847 1.00 94.62 395 TYR A O 1
ATOM 2966 N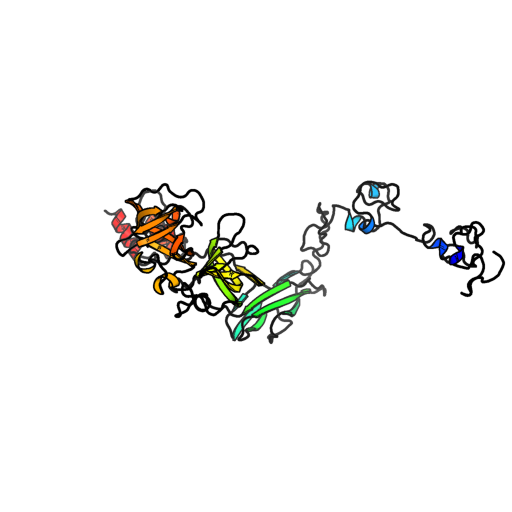 N . SER A 1 396 ? -8.918 -8.540 18.749 1.00 94.19 396 SER A N 1
ATOM 2967 C CA . SER A 1 396 ? -7.935 -9.249 19.571 1.00 94.19 396 SER A CA 1
ATOM 2968 C C . SER A 1 396 ? -8.554 -9.782 20.855 1.00 94.19 396 SER A C 1
ATOM 2970 O O . SER A 1 396 ? -9.439 -9.165 21.443 1.00 94.19 396 SER A O 1
ATOM 2972 N N . TYR A 1 397 ? -8.082 -10.945 21.317 1.00 93.56 397 TYR A N 1
ATOM 2973 C CA . TYR A 1 397 ? -8.580 -11.588 22.545 1.00 93.56 397 TYR A CA 1
ATOM 2974 C C . TYR A 1 397 ? -10.111 -11.754 22.585 1.00 93.56 397 TYR A C 1
ATOM 2976 O O . TYR A 1 397 ? -10.725 -11.718 23.647 1.00 93.56 397 TYR A O 1
ATOM 2984 N N . SER A 1 398 ? -10.704 -12.003 21.416 1.00 93.69 398 SER A N 1
ATOM 2985 C CA . SER A 1 398 ? -12.144 -12.141 21.197 1.00 93.69 398 SER A CA 1
ATOM 2986 C C . SER A 1 398 ? -12.986 -10.866 21.333 1.00 93.69 398 SER A C 1
ATOM 2988 O O . SER A 1 398 ? -14.210 -10.957 21.463 1.00 93.69 398 SER A O 1
ATOM 2990 N N . GLU A 1 399 ? -12.352 -9.698 21.259 1.00 96.06 399 GLU A N 1
ATOM 2991 C CA . GLU A 1 399 ? -12.998 -8.398 21.420 1.00 96.06 399 GLU A CA 1
ATOM 2992 C C . GLU A 1 399 ? -12.571 -7.423 20.317 1.00 96.06 399 GLU A C 1
ATOM 2994 O O . GLU A 1 399 ? -11.383 -7.326 19.994 1.00 96.06 399 GLU A O 1
ATOM 2999 N N . PHE A 1 400 ? -13.534 -6.662 19.800 1.00 97.75 400 PHE A N 1
ATOM 3000 C CA . PHE A 1 400 ? -13.288 -5.517 18.930 1.00 97.75 400 PHE A CA 1
ATOM 3001 C C . PHE A 1 400 ? -12.886 -4.295 19.743 1.00 97.75 400 PHE A C 1
ATOM 3003 O O . PHE A 1 400 ? -13.463 -4.021 20.799 1.00 97.75 400 PHE A O 1
ATOM 3010 N N . LYS A 1 401 ? -11.891 -3.566 19.240 1.00 97.69 401 LYS A N 1
ATOM 3011 C CA . LYS A 1 401 ? -11.364 -2.357 19.871 1.00 97.69 401 LYS A CA 1
ATOM 3012 C C . LYS A 1 401 ? -11.071 -1.308 18.806 1.00 97.69 401 LYS A C 1
ATOM 3014 O O . LYS A 1 401 ? -10.593 -1.647 17.725 1.00 97.69 401 LYS A O 1
ATOM 3019 N N . ILE A 1 402 ? -11.330 -0.049 19.139 1.00 98.38 402 ILE A N 1
ATOM 3020 C CA . ILE A 1 402 ? -10.834 1.114 18.406 1.00 98.38 402 ILE A CA 1
ATOM 3021 C C . ILE A 1 402 ? -9.451 1.444 18.964 1.00 98.38 402 ILE A C 1
ATOM 3023 O O . ILE A 1 402 ? -9.280 1.586 20.176 1.00 98.38 402 ILE A O 1
ATOM 3027 N N . TYR A 1 403 ? -8.471 1.582 18.083 1.00 97.69 403 TYR A N 1
ATOM 3028 C CA . TYR A 1 403 ? -7.105 1.947 18.420 1.00 97.69 403 TYR A CA 1
ATOM 3029 C C . TYR A 1 403 ? -6.794 3.348 17.880 1.00 97.69 403 TYR A C 1
ATOM 3031 O O . TYR A 1 403 ? -6.499 3.490 16.686 1.00 97.69 403 TYR A O 1
ATOM 3039 N N . PRO A 1 404 ? -6.867 4.394 18.724 1.00 96.81 404 PRO A N 1
ATOM 3040 C CA . PRO A 1 404 ? -6.494 5.743 18.330 1.00 96.81 404 PRO A CA 1
ATOM 3041 C C . PRO A 1 404 ? -5.013 5.801 17.961 1.00 96.81 404 PRO A C 1
ATOM 3043 O O . PRO A 1 404 ? -4.165 5.186 18.611 1.00 96.81 404 PRO A O 1
ATOM 3046 N N . ARG A 1 405 ? -4.696 6.550 16.909 1.00 93.94 405 ARG A N 1
ATOM 3047 C CA . ARG A 1 405 ? -3.359 6.616 16.311 1.00 93.94 405 ARG A CA 1
ATOM 3048 C C . ARG A 1 405 ? -2.483 7.627 17.032 1.00 93.94 405 ARG A C 1
ATOM 3050 O O . ARG A 1 405 ? -1.298 7.380 17.202 1.00 93.94 405 ARG A O 1
ATOM 3057 N N . ASN A 1 406 ? -3.043 8.759 17.453 1.00 91.81 406 ASN A N 1
ATOM 3058 C CA . ASN A 1 406 ? -2.348 9.806 18.207 1.00 91.81 406 ASN A CA 1
ATOM 3059 C C . ASN A 1 406 ? -3.359 10.724 18.926 1.00 91.81 406 ASN A C 1
ATOM 3061 O O . ASN A 1 406 ? -4.559 10.455 18.939 1.00 91.81 406 ASN A O 1
ATOM 3065 N N . ILE A 1 407 ? -2.881 11.799 19.563 1.00 89.19 407 ILE A N 1
ATOM 3066 C CA . ILE A 1 407 ? -3.721 12.683 20.388 1.00 89.19 407 ILE A CA 1
ATOM 3067 C C . ILE A 1 407 ? -4.833 13.399 19.604 1.00 89.19 407 ILE A C 1
ATOM 3069 O O . ILE A 1 407 ? -5.865 13.708 20.194 1.00 89.19 407 ILE A O 1
ATOM 3073 N N . GLU A 1 408 ? -4.660 13.613 18.297 1.00 87.69 408 GLU A N 1
ATOM 3074 C CA . GLU A 1 408 ? -5.653 14.284 17.445 1.00 87.69 408 GLU A CA 1
ATOM 3075 C C . GLU A 1 408 ? -6.910 13.428 17.237 1.00 87.69 408 GLU A C 1
ATOM 3077 O O . GLU A 1 408 ? -7.992 13.956 16.987 1.00 87.69 408 GLU A O 1
ATOM 3082 N N . ASP A 1 409 ? -6.804 12.110 17.427 1.00 92.12 409 ASP A N 1
ATOM 3083 C CA . ASP A 1 409 ? -7.933 11.184 17.330 1.00 92.12 409 ASP A CA 1
ATOM 3084 C C . ASP A 1 409 ? -8.896 11.269 18.541 1.00 92.12 409 ASP A C 1
ATOM 3086 O O . ASP A 1 409 ? -9.910 10.578 18.563 1.00 92.12 409 ASP A O 1
ATOM 3090 N N . PHE A 1 410 ? -8.618 12.114 19.543 1.00 89.25 410 PHE A N 1
ATOM 3091 C CA . PHE A 1 410 ? -9.517 12.404 20.678 1.00 89.25 410 PHE A CA 1
ATOM 3092 C C . PHE A 1 410 ? -10.349 13.684 20.490 1.00 89.25 410 PHE A C 1
ATOM 3094 O O . PHE A 1 410 ? -11.047 14.136 21.404 1.00 89.25 410 PHE A O 1
ATOM 3101 N N . SER A 1 411 ? -10.262 14.289 19.310 1.00 79.00 411 SER A N 1
ATOM 3102 C CA . SER A 1 411 ? -11.070 15.427 18.894 1.00 79.00 411 SER A CA 1
ATOM 3103 C C . SER A 1 411 ? -11.692 15.143 17.539 1.00 79.00 411 SER A C 1
ATOM 3105 O O . SER A 1 411 ? -11.101 14.480 16.690 1.00 79.00 411 SER A O 1
ATOM 3107 N N . CYS A 1 412 ? -12.888 15.675 17.307 1.00 65.38 412 CYS A N 1
ATOM 3108 C CA . CYS A 1 412 ? -13.544 15.591 16.010 1.00 65.38 412 CYS A CA 1
ATOM 3109 C C . CYS A 1 412 ? -12.888 16.549 14.993 1.00 65.38 412 CYS A C 1
ATOM 3111 O O . CYS A 1 412 ? -13.573 17.388 14.417 1.00 65.38 412 CYS A O 1
ATOM 3113 N N . SER A 1 413 ? -11.580 16.455 14.740 1.00 53.47 413 SER A N 1
ATOM 3114 C CA . SER A 1 413 ? -10.939 17.246 13.671 1.00 53.47 413 SER A CA 1
ATOM 3115 C C . SER A 1 413 ? -11.370 16.800 12.266 1.00 53.47 413 SER A C 1
ATOM 3117 O O . SER A 1 413 ? -11.108 17.497 11.300 1.00 53.47 413 SER A O 1
ATOM 3119 N N . TYR A 1 414 ? -12.085 15.673 12.154 1.00 51.34 414 TYR A N 1
ATOM 3120 C CA . TYR A 1 414 ? -12.619 15.130 10.898 1.00 51.34 414 TYR A CA 1
ATOM 3121 C C . TYR A 1 414 ? -14.157 15.211 10.796 1.00 51.34 414 TYR A C 1
ATOM 3123 O O . TYR A 1 414 ? -14.751 14.577 9.931 1.00 51.34 414 TYR A O 1
ATOM 3131 N N . GLY A 1 415 ? -14.821 15.958 11.689 1.00 42.56 415 GLY A N 1
ATOM 3132 C CA . GLY A 1 415 ? -16.294 16.015 11.727 1.00 42.56 415 GLY A CA 1
ATOM 3133 C C . GLY A 1 415 ? -16.928 17.105 12.596 1.00 42.56 415 GLY A C 1
ATOM 3134 O O . GLY A 1 415 ? -18.122 17.356 12.487 1.00 42.56 415 GLY A O 1
ATOM 3135 N N . SER A 1 416 ? -16.154 17.825 13.408 1.00 48.25 416 SER A N 1
ATOM 3136 C CA . SER A 1 416 ? -16.570 19.084 14.030 1.00 48.25 416 SER A CA 1
ATOM 3137 C C . SER A 1 416 ? -15.855 20.213 13.317 1.00 48.25 416 SER A C 1
ATOM 3139 O O . SER A 1 416 ? -14.961 20.870 13.863 1.00 48.25 416 SER A O 1
ATOM 3141 N N . CYS A 1 417 ? -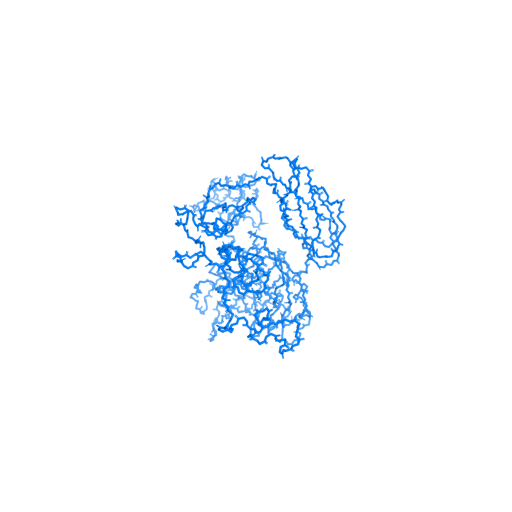16.287 20.478 12.097 1.00 57.16 417 CYS A N 1
ATOM 3142 C CA . CYS A 1 417 ? -16.016 21.782 11.569 1.00 57.16 417 CYS A CA 1
ATOM 3143 C C . CYS A 1 417 ? -16.832 22.821 12.352 1.00 57.16 417 CYS A C 1
ATOM 3145 O O . CYS A 1 417 ? -18.034 22.974 12.137 1.00 57.16 417 CYS A O 1
ATOM 3147 N N . ASN A 1 418 ? -16.202 23.536 13.288 1.00 64.44 418 ASN A N 1
ATOM 3148 C CA . ASN A 1 418 ? -16.795 24.755 13.835 1.00 64.44 418 ASN A CA 1
ATOM 3149 C C . ASN A 1 418 ? -16.614 25.859 12.801 1.00 64.44 418 ASN A C 1
ATOM 3151 O O . ASN A 1 418 ? -15.764 26.734 12.962 1.00 64.44 418 ASN A O 1
ATOM 3155 N N . ALA A 1 419 ? -17.412 25.783 11.739 1.00 75.88 419 ALA A N 1
ATOM 3156 C CA . ALA A 1 419 ? -17.430 26.763 10.678 1.00 75.88 419 ALA A CA 1
ATOM 3157 C C . ALA A 1 419 ? -17.715 28.142 11.298 1.00 75.88 419 ALA A C 1
ATOM 3159 O O . ALA A 1 419 ? -18.817 28.443 11.766 1.00 75.88 419 ALA A O 1
ATOM 3160 N N . ASN A 1 420 ? -16.660 28.947 11.410 1.00 83.62 420 ASN A N 1
ATOM 3161 C CA . ASN A 1 420 ? -16.650 30.245 12.083 1.00 83.62 420 ASN A CA 1
ATOM 3162 C C . ASN A 1 420 ? -16.258 31.377 11.118 1.00 83.62 420 ASN A C 1
ATOM 3164 O O . ASN A 1 420 ? -16.244 32.541 11.518 1.00 83.62 420 ASN A O 1
ATOM 3168 N N . ALA A 1 421 ? -15.971 31.032 9.857 1.00 87.00 421 ALA A N 1
ATOM 3169 C CA . ALA A 1 421 ? -15.507 31.913 8.796 1.00 87.00 421 ALA A CA 1
ATOM 3170 C C . ALA A 1 421 ? -14.231 32.716 9.095 1.00 87.00 421 ALA A C 1
ATOM 3172 O O . ALA A 1 421 ? -13.979 33.703 8.410 1.00 87.00 421 ALA A O 1
ATOM 3173 N N . ASP A 1 422 ? -13.424 32.300 10.069 1.00 89.94 422 ASP A N 1
ATOM 3174 C CA . ASP A 1 422 ? -12.062 32.802 10.273 1.00 89.94 422 ASP A CA 1
ATOM 3175 C C . ASP A 1 422 ? -11.089 31.920 9.479 1.00 89.94 422 ASP A C 1
ATOM 3177 O O . ASP A 1 422 ? -10.466 30.997 10.004 1.00 89.94 422 ASP A O 1
ATOM 3181 N N . ILE A 1 423 ? -11.027 32.162 8.168 1.00 91.31 423 ILE A N 1
ATOM 3182 C CA . ILE A 1 423 ? -10.248 31.339 7.233 1.00 91.31 423 ILE A CA 1
ATOM 3183 C C . ILE A 1 423 ? -8.756 31.594 7.425 1.00 91.31 423 ILE A C 1
ATOM 3185 O O . ILE A 1 423 ? -7.941 30.691 7.273 1.00 91.31 423 ILE A O 1
ATOM 3189 N N . ASN A 1 424 ? -8.386 32.827 7.773 1.00 89.50 424 ASN A N 1
ATOM 3190 C CA . ASN A 1 424 ? -6.987 33.204 7.947 1.00 89.50 424 ASN A CA 1
ATOM 3191 C C . ASN A 1 424 ? -6.433 32.939 9.364 1.00 89.50 424 ASN A C 1
ATOM 3193 O O . ASN A 1 424 ? -5.237 33.143 9.594 1.00 89.50 424 ASN A O 1
ATOM 3197 N N . GLN A 1 425 ? -7.277 32.421 10.263 1.00 86.06 425 GLN A N 1
ATOM 3198 C CA . GLN A 1 425 ? -6.960 31.995 11.627 1.00 86.06 425 GLN A CA 1
ATOM 3199 C C . GLN A 1 425 ? -6.338 33.111 12.481 1.00 86.06 425 GLN A C 1
ATOM 3201 O O . GLN A 1 425 ? -5.388 32.878 13.238 1.00 86.06 425 GLN A O 1
ATOM 3206 N N . ASP A 1 426 ? -6.844 34.339 12.351 1.00 89.12 426 ASP A N 1
ATOM 3207 C CA . ASP A 1 426 ? -6.389 35.487 13.149 1.00 89.12 426 ASP A CA 1
ATOM 3208 C C . ASP A 1 426 ? -7.294 35.815 14.346 1.00 89.12 426 ASP A C 1
ATOM 3210 O O . ASP A 1 426 ? -7.135 36.864 14.987 1.00 89.12 426 ASP A O 1
ATOM 3214 N N . ASP A 1 427 ? -8.182 34.883 14.694 1.00 84.75 427 ASP A N 1
ATOM 3215 C CA . ASP A 1 427 ? -9.226 34.999 15.709 1.00 84.75 427 ASP A CA 1
ATOM 3216 C C . ASP A 1 427 ? -10.259 36.096 15.377 1.00 84.75 427 ASP A C 1
ATOM 3218 O O . ASP A 1 427 ? -10.957 36.599 16.273 1.00 84.75 427 ASP A O 1
ATOM 3222 N N . SER A 1 428 ? -10.370 36.505 14.106 1.00 89.00 428 SER A N 1
ATOM 3223 C CA . SER A 1 428 ? -11.334 37.505 13.661 1.00 89.00 428 SER A CA 1
ATOM 3224 C C . SER A 1 428 ? -11.991 37.165 12.325 1.00 89.00 428 SER A C 1
ATOM 3226 O O . SER A 1 428 ? -11.342 36.975 11.313 1.00 89.00 428 SER A O 1
ATOM 3228 N N . THR A 1 429 ? -13.325 37.160 12.313 1.00 91.12 429 THR A N 1
ATOM 3229 C CA . THR A 1 429 ? -14.101 37.066 11.072 1.00 91.12 429 THR A CA 1
ATOM 3230 C C . THR A 1 429 ? -14.260 38.462 10.474 1.00 91.12 429 THR A C 1
ATOM 3232 O O . THR A 1 429 ? -15.018 39.290 11.001 1.00 91.12 429 THR A O 1
ATOM 3235 N N . ASP A 1 430 ? -13.565 38.753 9.378 1.00 94.06 430 ASP A N 1
ATOM 3236 C CA . ASP A 1 430 ? -13.645 40.038 8.698 1.00 94.06 430 ASP A CA 1
ATOM 3237 C C . ASP A 1 430 ? -13.622 39.946 7.157 1.00 94.06 430 ASP A C 1
ATOM 3239 O O . ASP A 1 430 ? -13.898 38.925 6.528 1.00 94.06 430 ASP A O 1
ATOM 3243 N N . VAL A 1 431 ? -13.435 41.089 6.494 1.00 94.94 431 VAL A N 1
ATOM 3244 C CA . VAL A 1 431 ? -13.480 41.161 5.026 1.00 94.94 431 VAL A CA 1
ATOM 3245 C C . VAL A 1 431 ? -12.326 40.381 4.383 1.00 94.94 431 VAL A C 1
ATOM 3247 O O . VAL A 1 431 ? -12.438 40.002 3.216 1.00 94.94 431 VAL A O 1
ATOM 3250 N N . LEU A 1 432 ? -11.227 40.152 5.099 1.00 94.50 432 LEU A N 1
ATOM 3251 C CA . LEU A 1 432 ? -10.094 39.370 4.628 1.00 94.50 432 LEU A CA 1
ATOM 3252 C C . LEU A 1 432 ? -10.486 37.909 4.391 1.00 94.50 432 LEU A C 1
ATOM 3254 O O . LEU A 1 432 ? -10.123 37.366 3.348 1.00 94.50 432 LEU A O 1
ATOM 3258 N N . ASP A 1 433 ? -11.322 37.329 5.250 1.00 95.12 433 ASP A N 1
ATOM 3259 C CA . ASP A 1 433 ? -11.832 35.964 5.083 1.00 95.12 433 ASP A CA 1
ATOM 3260 C C . ASP A 1 433 ? -12.717 35.841 3.844 1.00 95.12 433 ASP A C 1
ATOM 3262 O O . ASP A 1 433 ? -12.553 34.933 3.032 1.00 95.12 433 ASP A O 1
ATOM 3266 N N . ILE A 1 434 ? -13.571 36.839 3.589 1.00 94.88 434 ILE A N 1
ATOM 3267 C CA . ILE A 1 434 ? -14.351 36.893 2.340 1.00 94.88 434 ILE A CA 1
ATOM 3268 C C . ILE A 1 434 ? -13.424 36.922 1.119 1.00 94.88 434 ILE A C 1
ATOM 3270 O O . ILE A 1 434 ? -13.716 36.299 0.098 1.00 94.88 434 ILE A O 1
ATOM 3274 N N . VAL A 1 435 ? -12.321 37.674 1.180 1.00 95.88 435 VAL A N 1
ATOM 3275 C CA . VAL A 1 435 ? -11.374 37.772 0.059 1.00 95.88 435 VAL A CA 1
ATOM 3276 C C . VAL A 1 435 ? -10.715 36.423 -0.217 1.00 95.88 435 VAL A C 1
ATOM 3278 O O . VAL A 1 435 ? -10.565 36.070 -1.387 1.00 95.88 435 VAL A O 1
ATOM 3281 N N . ILE A 1 436 ? -10.365 35.672 0.827 1.00 93.56 436 ILE A N 1
ATOM 3282 C CA . ILE A 1 436 ? -9.779 34.332 0.712 1.00 93.56 436 ILE A CA 1
ATOM 3283 C C . ILE A 1 436 ? -10.799 33.354 0.118 1.00 93.56 436 ILE A C 1
ATOM 3285 O O . ILE A 1 436 ? -10.499 32.702 -0.881 1.00 93.56 436 ILE A O 1
ATOM 3289 N N . MET A 1 437 ? -12.035 33.355 0.623 1.00 93.12 437 MET A N 1
ATOM 3290 C CA . MET A 1 437 ? -13.131 32.521 0.117 1.00 93.12 437 MET A CA 1
ATOM 3291 C C . MET A 1 437 ? -13.430 32.795 -1.366 1.00 93.12 437 MET A C 1
ATOM 3293 O O . MET A 1 437 ? -13.517 31.883 -2.186 1.00 93.12 437 MET A O 1
ATOM 3297 N N . VAL A 1 438 ? -13.511 34.073 -1.752 1.00 95.62 438 VAL A N 1
ATOM 3298 C CA . VAL A 1 438 ? -13.700 34.476 -3.155 1.00 95.62 438 VAL A CA 1
ATOM 3299 C C . VAL A 1 438 ? -12.514 34.054 -4.016 1.00 95.62 438 VAL A C 1
ATOM 3301 O O . VAL A 1 438 ? -12.730 33.642 -5.154 1.00 95.62 438 VAL A O 1
ATOM 3304 N N . SER A 1 439 ? -11.282 34.172 -3.507 1.00 94.44 439 SER A N 1
ATOM 3305 C CA . SER A 1 439 ? -10.074 33.735 -4.215 1.00 94.44 439 SER A CA 1
ATOM 3306 C C . SER A 1 439 ? -10.115 32.233 -4.492 1.00 94.44 439 SER A C 1
ATOM 3308 O O . SER A 1 439 ? -9.829 31.834 -5.618 1.00 94.44 439 SER A O 1
ATOM 3310 N N . SER A 1 440 ? -10.556 31.426 -3.525 1.00 92.56 440 SER A N 1
ATOM 3311 C CA . SER A 1 440 ? -10.765 29.983 -3.697 1.00 92.56 440 SER A CA 1
ATOM 3312 C C . SER A 1 440 ? -11.809 29.665 -4.766 1.00 92.56 440 SER A C 1
ATOM 3314 O O . SER A 1 440 ? -11.500 29.019 -5.768 1.00 92.56 440 SER A O 1
ATOM 3316 N N . ILE A 1 441 ? -12.997 30.270 -4.679 1.00 92.88 441 ILE A N 1
ATOM 3317 C CA . ILE A 1 441 ? -14.100 30.039 -5.632 1.00 92.88 441 ILE A CA 1
ATOM 3318 C C . ILE A 1 441 ? -13.723 30.390 -7.084 1.00 92.88 441 ILE A C 1
ATOM 3320 O O . ILE A 1 441 ? -14.254 29.805 -8.031 1.00 92.88 441 ILE A O 1
ATOM 3324 N N . ILE A 1 442 ? -12.821 31.356 -7.297 1.00 94.25 442 ILE A N 1
ATOM 3325 C CA . ILE A 1 442 ? -12.360 31.750 -8.641 1.00 94.25 442 ILE A CA 1
ATOM 3326 C C . ILE A 1 442 ? -11.057 31.061 -9.084 1.00 94.25 442 ILE A C 1
ATOM 3328 O O . ILE A 1 442 ? -10.538 31.410 -10.149 1.00 94.25 442 ILE A O 1
ATOM 3332 N N . GLY A 1 443 ? -10.534 30.107 -8.305 1.00 89.69 443 GLY A N 1
ATOM 3333 C CA . GLY A 1 443 ? -9.312 29.348 -8.606 1.00 89.69 443 GLY A CA 1
ATOM 3334 C C . GLY A 1 443 ? -8.015 30.150 -8.449 1.00 89.69 443 GLY A C 1
ATOM 3335 O O . GLY A 1 443 ? -7.064 29.958 -9.205 1.00 89.69 443 GLY A O 1
ATOM 3336 N N . GLY A 1 444 ? -8.002 31.128 -7.544 1.00 83.38 444 GLY A N 1
ATOM 3337 C CA . GLY A 1 444 ? -6.849 31.973 -7.225 1.00 83.38 444 GLY A CA 1
ATOM 3338 C C . GLY A 1 444 ? -6.039 31.515 -6.008 1.00 83.38 444 GLY A C 1
ATOM 3339 O O . GLY A 1 444 ? -4.878 31.911 -5.880 1.00 83.38 444 GLY A O 1
ATOM 3340 N N . THR A 1 445 ? -6.624 30.716 -5.115 1.00 88.00 445 THR A N 1
ATOM 3341 C CA . THR A 1 445 ? -5.986 30.190 -3.897 1.00 88.00 445 THR A CA 1
ATOM 3342 C C . THR A 1 445 ? -6.611 28.848 -3.551 1.00 88.00 445 THR A C 1
ATOM 3344 O O . THR A 1 445 ? -7.826 28.787 -3.440 1.00 88.00 445 THR A O 1
ATOM 3347 N N . ASP A 1 446 ? -5.805 27.810 -3.359 1.00 88.25 446 ASP A N 1
ATOM 3348 C CA . ASP A 1 446 ? -6.301 26.526 -2.863 1.00 88.25 446 ASP A CA 1
ATOM 3349 C C . ASP A 1 446 ? -6.316 26.574 -1.333 1.00 88.25 446 ASP A C 1
ATOM 3351 O O . ASP A 1 446 ? -5.324 26.987 -0.724 1.00 88.25 446 ASP A O 1
ATOM 3355 N N . LEU A 1 447 ? -7.452 26.219 -0.736 1.00 84.06 447 LEU A N 1
ATOM 3356 C CA . LEU A 1 447 ? -7.604 26.115 0.712 1.00 84.06 447 LEU A CA 1
ATOM 3357 C C . LEU A 1 447 ? -7.134 24.728 1.162 1.00 84.06 447 LEU A C 1
ATOM 3359 O O . LEU A 1 447 ? -7.276 23.751 0.430 1.00 84.06 447 LEU A O 1
ATOM 3363 N N . ASN A 1 448 ? -6.548 24.639 2.351 1.00 81.06 448 ASN A N 1
ATOM 3364 C CA . ASN A 1 448 ? -6.315 23.346 2.996 1.00 81.06 448 ASN A CA 1
ATOM 3365 C C . ASN A 1 448 ? -7.596 22.830 3.681 1.00 81.06 448 ASN A C 1
ATOM 3367 O O . ASN A 1 448 ? -8.570 23.565 3.810 1.00 81.06 448 ASN A O 1
ATOM 3371 N N . SER A 1 449 ? -7.587 21.585 4.161 1.00 75.88 449 SER A N 1
ATOM 3372 C CA . SER A 1 449 ? -8.755 20.945 4.784 1.00 75.88 449 SER A CA 1
ATOM 3373 C C . SER A 1 449 ? -9.353 21.729 5.959 1.00 75.88 449 SER A C 1
ATOM 3375 O O . SER A 1 449 ? -10.572 21.754 6.116 1.00 75.88 449 SER A O 1
ATOM 3377 N N . ASP A 1 450 ? -8.521 22.400 6.762 1.00 76.50 450 ASP A N 1
ATOM 3378 C CA . ASP A 1 450 ? -8.982 23.203 7.900 1.00 76.50 450 ASP A CA 1
ATOM 3379 C C . ASP A 1 450 ? -9.628 24.506 7.415 1.00 76.50 450 ASP A C 1
ATOM 3381 O O . ASP A 1 450 ? -10.669 24.914 7.926 1.00 76.50 450 ASP A O 1
ATOM 3385 N N . GLU A 1 451 ? -9.028 25.143 6.404 1.00 87.88 451 GLU A N 1
ATOM 3386 C CA . GLU A 1 451 ? -9.533 26.359 5.757 1.00 87.88 451 GLU A CA 1
ATOM 3387 C C . GLU A 1 451 ? -10.850 26.111 5.004 1.00 87.88 451 GLU A C 1
ATOM 3389 O O . GLU A 1 451 ? -11.762 26.933 5.086 1.00 87.88 451 GLU A O 1
ATOM 3394 N N . GLU A 1 452 ? -10.968 24.988 4.290 1.00 85.31 452 GLU A N 1
ATOM 3395 C CA . GLU A 1 452 ? -12.200 24.560 3.610 1.00 85.31 452 GLU A CA 1
ATOM 3396 C C . GLU A 1 452 ? -13.307 24.278 4.612 1.00 85.31 452 GLU A C 1
ATOM 3398 O O . GLU A 1 452 ? -14.435 24.732 4.427 1.00 85.31 452 GLU A O 1
ATOM 3403 N N . CYS A 1 453 ? -12.960 23.610 5.710 1.00 82.50 453 CYS A N 1
ATOM 3404 C CA . CYS A 1 453 ? -13.861 23.431 6.828 1.00 82.50 453 CYS A CA 1
ATOM 3405 C C . CYS A 1 453 ? -14.362 24.793 7.335 1.00 82.50 453 CYS A C 1
ATOM 3407 O O . CYS A 1 453 ? -15.561 25.065 7.263 1.00 82.50 453 CYS A O 1
ATOM 3409 N N . VAL A 1 454 ? -13.496 25.671 7.855 1.00 86.81 454 VAL A N 1
ATOM 3410 C CA . VAL A 1 454 ? -13.974 26.909 8.507 1.00 86.81 454 VAL A CA 1
ATOM 3411 C C . VAL A 1 454 ? -14.740 27.830 7.551 1.00 86.81 454 VAL A C 1
ATOM 3413 O O . VAL A 1 454 ? -15.530 28.665 8.007 1.00 86.81 454 VAL A O 1
ATOM 3416 N N . ALA A 1 455 ? -14.513 27.665 6.244 1.00 89.06 455 ALA A N 1
ATOM 3417 C CA . ALA A 1 455 ? -15.211 28.340 5.165 1.00 89.06 455 ALA A CA 1
ATOM 3418 C C . ALA A 1 455 ? -16.596 27.749 4.839 1.00 89.06 455 ALA A C 1
ATOM 3420 O O . ALA A 1 455 ? -17.465 28.536 4.474 1.00 89.06 455 ALA A O 1
ATOM 3421 N N . ASP A 1 456 ? -16.836 26.441 4.984 1.00 87.88 456 ASP A N 1
ATOM 3422 C CA . ASP A 1 456 ? -18.132 25.785 4.723 1.00 87.88 456 ASP A CA 1
ATOM 3423 C C . ASP A 1 456 ? -19.131 26.029 5.868 1.00 87.88 456 ASP A C 1
ATOM 3425 O O . ASP A 1 456 ? -19.410 25.188 6.727 1.00 87.88 456 ASP A O 1
ATOM 3429 N N . LEU A 1 457 ? -19.679 27.244 5.906 1.00 84.50 457 LEU A N 1
ATOM 3430 C CA . LEU A 1 457 ? -20.638 27.663 6.928 1.00 84.50 457 LEU A CA 1
ATOM 3431 C C . LEU A 1 457 ? -22.001 26.982 6.799 1.00 84.50 457 LEU A C 1
ATOM 3433 O O . LEU A 1 457 ? -22.798 27.017 7.746 1.00 84.50 457 LEU A O 1
ATOM 3437 N N . ASN A 1 458 ? -22.319 26.452 5.622 1.00 75.38 458 ASN A N 1
ATOM 3438 C CA . ASN A 1 458 ? -23.617 25.860 5.347 1.00 75.38 458 ASN A CA 1
ATOM 3439 C C . ASN A 1 458 ? -23.624 24.322 5.513 1.00 75.38 458 ASN A C 1
ATOM 3441 O O . ASN A 1 458 ? -24.706 23.744 5.678 1.00 75.38 458 ASN A O 1
ATOM 3445 N N . GLY A 1 459 ? -22.439 23.709 5.604 1.00 75.00 459 GLY A N 1
ATOM 3446 C CA . GLY A 1 459 ? -22.206 22.303 5.918 1.00 75.00 459 GLY A CA 1
ATOM 3447 C C . GLY A 1 459 ? -22.531 21.365 4.761 1.00 75.00 459 GLY A C 1
ATOM 3448 O O . GLY A 1 459 ? -22.996 20.248 5.008 1.00 75.00 459 GLY A O 1
ATOM 3449 N N . ASP A 1 460 ? -22.388 21.824 3.516 1.00 72.38 460 ASP A N 1
ATOM 3450 C CA . ASP A 1 460 ? -22.671 21.021 2.319 1.00 72.38 460 ASP A CA 1
ATOM 3451 C C . ASP A 1 460 ? -21.437 20.341 1.712 1.00 72.38 460 ASP A C 1
ATOM 3453 O O . ASP A 1 460 ? -21.567 19.603 0.728 1.00 72.38 460 ASP A O 1
ATOM 3457 N N . GLY A 1 461 ? -20.271 20.519 2.335 1.00 73.25 461 GLY A N 1
ATOM 3458 C CA . GLY A 1 461 ? -18.997 19.957 1.909 1.00 73.25 461 GLY A CA 1
ATOM 3459 C C . GLY A 1 461 ? -18.332 20.747 0.784 1.00 73.25 461 GLY A C 1
ATOM 3460 O O . GLY A 1 461 ? -17.409 20.230 0.154 1.00 73.25 461 GLY A O 1
ATOM 3461 N N . SER A 1 462 ? -18.797 21.963 0.480 1.00 82.06 462 SER A N 1
ATOM 3462 C CA . SER A 1 462 ? -18.211 22.817 -0.550 1.00 82.06 462 SER A CA 1
ATOM 3463 C C . SER A 1 462 ? -18.149 24.283 -0.131 1.00 82.06 462 SER A C 1
ATOM 3465 O O . SER A 1 462 ? -19.055 24.797 0.503 1.00 82.06 462 SER A O 1
ATOM 3467 N N . VAL A 1 463 ? -17.079 24.979 -0.530 1.00 85.56 463 VAL A N 1
ATOM 3468 C CA . VAL A 1 463 ? -16.954 26.429 -0.323 1.00 85.56 463 VAL A CA 1
ATOM 3469 C C . VAL A 1 463 ? -17.510 27.161 -1.539 1.00 85.56 463 VAL A C 1
ATOM 3471 O O . VAL A 1 463 ? -16.894 27.170 -2.612 1.00 85.56 463 VAL A O 1
ATOM 3474 N N . ASP A 1 464 ? -18.670 27.796 -1.391 1.00 91.00 464 ASP A N 1
ATOM 3475 C CA . ASP A 1 464 ? -19.363 28.471 -2.480 1.00 91.00 464 ASP A CA 1
ATOM 3476 C C . ASP A 1 464 ? -19.943 29.857 -2.113 1.00 91.00 464 ASP A C 1
ATOM 3478 O O . ASP A 1 464 ? -19.564 30.538 -1.157 1.00 91.00 464 ASP A O 1
ATOM 3482 N N . VAL A 1 465 ? -20.812 30.384 -2.979 1.00 93.31 465 VAL A N 1
ATOM 3483 C CA . VAL A 1 465 ? -21.394 31.722 -2.798 1.00 93.31 465 VAL A CA 1
ATOM 3484 C C . VAL A 1 465 ? -22.344 31.788 -1.594 1.00 93.31 465 VAL A C 1
ATOM 3486 O O . VAL A 1 465 ? -22.550 32.873 -1.045 1.00 93.31 465 VAL A O 1
ATOM 3489 N N . LEU A 1 466 ? -22.956 30.676 -1.197 1.00 87.00 466 LEU A N 1
ATOM 3490 C CA . LEU A 1 466 ? -23.819 30.581 -0.024 1.00 87.00 466 LEU A CA 1
ATOM 3491 C C . LEU A 1 466 ? -23.015 30.770 1.261 1.00 87.00 466 LEU A C 1
ATOM 3493 O O . LEU A 1 466 ? -23.485 31.488 2.149 1.00 87.00 466 LEU A O 1
ATOM 3497 N N . ASP A 1 467 ? -21.786 30.266 1.308 1.00 92.69 467 ASP A N 1
ATOM 3498 C CA . ASP A 1 467 ? -20.877 30.471 2.436 1.00 92.69 467 ASP A CA 1
ATOM 3499 C C . ASP A 1 467 ? -20.441 31.923 2.551 1.00 92.69 467 ASP A C 1
ATOM 3501 O O . ASP A 1 467 ? -20.529 32.506 3.630 1.00 92.69 467 ASP A O 1
ATOM 3505 N N . ILE A 1 468 ? -20.143 32.582 1.422 1.00 94.12 468 ILE A N 1
ATOM 3506 C CA . ILE A 1 468 ? -19.857 34.027 1.409 1.00 94.12 468 ILE A CA 1
ATOM 3507 C C . ILE A 1 468 ? -21.025 34.805 2.026 1.00 94.12 468 ILE A C 1
ATOM 3509 O O . ILE A 1 468 ? -20.827 35.755 2.788 1.00 94.12 468 ILE A O 1
ATOM 3513 N N . VAL A 1 469 ? -22.262 34.446 1.673 1.00 92.12 469 VAL A N 1
ATOM 3514 C CA . VAL A 1 469 ? -23.457 35.113 2.207 1.00 92.12 469 VAL A CA 1
ATOM 3515 C C . VAL A 1 469 ? -23.565 34.904 3.717 1.00 92.12 469 VAL A C 1
ATOM 3517 O O . VAL A 1 469 ? -23.901 35.856 4.429 1.00 92.12 469 VAL A O 1
ATOM 3520 N N . ALA A 1 470 ? -23.263 33.704 4.208 1.00 86.75 470 ALA A N 1
ATOM 3521 C CA . ALA A 1 470 ? -23.254 33.397 5.630 1.00 86.75 470 ALA A CA 1
ATOM 3522 C C . ALA A 1 470 ? -22.131 34.152 6.374 1.00 86.75 470 ALA A C 1
ATOM 3524 O O . ALA A 1 470 ? -22.405 34.776 7.399 1.00 86.75 470 ALA A O 1
ATOM 3525 N N . THR A 1 471 ? -20.921 34.243 5.815 1.00 90.94 471 THR A N 1
ATOM 3526 C CA . THR A 1 471 ? -19.799 35.009 6.387 1.00 90.94 471 THR A CA 1
ATOM 3527 C C . THR A 1 471 ? -20.124 36.497 6.467 1.00 90.94 471 THR A C 1
ATOM 3529 O O . THR A 1 471 ? -19.891 37.145 7.486 1.00 90.94 471 THR A O 1
ATOM 3532 N N . VAL A 1 472 ? -20.739 37.057 5.419 1.00 93.25 472 VAL A N 1
ATOM 3533 C CA . VAL A 1 472 ? -21.203 38.453 5.423 1.00 93.25 472 VAL A CA 1
ATOM 3534 C C . VAL A 1 472 ? -22.225 38.690 6.534 1.00 93.25 472 VAL A C 1
ATOM 3536 O O . VAL A 1 472 ? -22.205 39.753 7.149 1.00 93.25 472 VAL A O 1
ATOM 3539 N N . GLN A 1 473 ? -23.111 37.730 6.806 1.00 89.00 473 GLN A N 1
ATOM 3540 C CA . GLN A 1 473 ? -24.068 37.849 7.902 1.00 89.00 473 GLN A CA 1
ATOM 3541 C C . GLN A 1 473 ? -23.359 37.877 9.266 1.00 89.00 473 GLN A C 1
ATOM 3543 O O . GLN A 1 473 ? -23.706 38.727 10.081 1.00 89.00 473 GLN A O 1
ATOM 3548 N N . ILE A 1 474 ? -22.333 37.041 9.472 1.00 86.12 474 ILE A N 1
ATOM 3549 C CA . ILE A 1 474 ? -21.510 37.029 10.697 1.00 86.12 474 ILE A CA 1
ATOM 3550 C C . ILE A 1 474 ? -20.804 38.375 10.912 1.00 86.12 474 ILE A C 1
ATOM 3552 O O . ILE A 1 474 ? -20.806 38.895 12.020 1.00 86.12 474 ILE A O 1
ATOM 3556 N N . ILE A 1 475 ? -20.248 38.976 9.857 1.00 90.94 475 ILE A N 1
ATOM 3557 C CA . ILE A 1 475 ? -19.525 40.261 9.941 1.00 90.94 475 ILE A CA 1
ATOM 3558 C C . ILE A 1 475 ? -20.465 41.445 10.229 1.00 90.94 475 ILE A C 1
ATOM 3560 O O . ILE A 1 475 ? -20.039 42.480 10.750 1.00 90.94 475 ILE A O 1
ATOM 3564 N N . LEU A 1 476 ? -21.730 41.346 9.812 1.00 89.50 476 LEU A N 1
ATOM 3565 C CA . LEU A 1 476 ? -22.711 42.426 9.940 1.00 89.50 476 LEU A CA 1
ATOM 3566 C C . LEU A 1 476 ? -23.483 42.420 11.268 1.00 89.50 476 LEU A C 1
ATOM 3568 O O . LEU A 1 476 ? -24.076 43.458 11.592 1.00 89.50 476 LEU A O 1
ATOM 3572 N N . ASP A 1 477 ? -23.499 41.297 11.989 1.00 79.56 477 ASP A N 1
ATOM 3573 C CA . ASP A 1 477 ? -24.120 41.134 13.313 1.00 79.56 477 ASP A CA 1
ATOM 3574 C C . ASP A 1 477 ? -23.173 41.564 14.452 1.00 79.56 477 ASP A C 1
ATOM 3576 O O . ASP A 1 477 ? -23.682 42.156 15.442 1.00 79.56 477 ASP A O 1
#

Radius of gyration: 36.48 Å; chains: 1; bounding box: 97×88×69 Å

Sequence (477 aa):
SNGIDDDGDGYIDCDDFDCDNDSNCPSEICNDAIDNDGDGYIDCDDFDCDNDVACGGASGSCALYGCVEYTPSNSCQCNDMCEQFGNCCDDYNQICSGEGCMDPNATNYNPNATIDDGTCDYSAPVANAGENQSVEFGETVLLSASGFSANGQIIGFSWTQISGPSVTLSSYEDQNISFTAPNEFCSLTFSVTVVDSNASFSAPDEVTVNVGSDSIYNVQYTDEQGNYCYETNLVGESVTVSGVVTHVKPGSYPNFFMQDPNEDNLWSGIYVYDTSINPDIGDLVTVTATVNEYYSLTQLIDVVSFSIEPSNSTISPLFIEAADLGINCSFSSEQYESMLVSIENVTFDSVDEFGNWTVSDNTGTTMVDDYYFEGTFPSISSGDSFDCVTGIVSYSYSEFKIYPRNIEDFSCSYGSCNANADINQDDSTDVLDIVIMVSSIIGGTDLNSDEECVADLNGDGSVDVLDIVATVQIILD

pLDDT: mean 86.89, std 10.68, range [42.56, 98.38]

Secondary structure (DSSP, 8-state):
--SS-SSSSS--TTSSGGGTT-TTSPPP-TTSSS-SSSSS--GGGSGGGTT-TTTTTT---HHHH-S-S--TTSSSB-STTHHHHT-B-TTHHHHT-SBSB--TTSTTB-TT-SB--S-----S-EEE----EEE-TT-EEEEE-EEE-SSS-EEEEEEEE-SSS----S-SSSSEEEEEPPSS-EEEEEEEEEEETTS-BPPPEEEEEEE--B-HHHHH--S---SSS---TTTT-EEEEEEEEEEE-SSS---EEEE-S-TT-TT-EEEE--SS--PPTT-EEEEEEEEEESSS-EEEEEEEEEEEE-----PPPEE--HHHH-SB--HHHHTTTT-EEEEEEEEEEEE-SSSPEEEE-SS-EEEE--TT--S------TT-EEEEEEEEEEEETTEEEEE--SGGGGTTTTT-----S-TT-SS--SHHHHHHHHHHHTTS-PPPHHHHHHH-SS-SSS--HHHHHHHHHHHH-